Protein AF-0000000086680369 (afdb_homodimer)

InterPro domains:
  IPR005135 Endonuclease/exonuclease/phosphatase [PF03372] (36-347)
  IPR036691 Endonuclease/exonuclease/phosphatase superfamily [G3DSA:3.60.10.10] (31-357)
  IPR036691 Endonuclease/exonuclease/phosphatase superfamily [SSF56219] (32-356)

Sequence (714 aa):
MAAGCGTALSCLQGRPVQGPAGVTGDVVGVTTVRIATFNVENLDETPPAKAPPTLAERVAVMRPQIVRLRADVVCFQEVHGQERPGQPRGLHALQQLLAETNLEKADLVSTKPADDAVYNERNLVVATLFPVVSVEQIRNDLVAEPTYLRLTAVPADTTPISIGVERPVLHVQLTLPDGGLLHVINVHFKSKIPTDIPGQKVDNFTWRTADAWAEGTFISSMKRMAQAVEVRRLIDRILDTDPNARIVVAGDYNATPDEIPVLAIRGRVEDTGNPALTHRVLVPIEHTIPEPARYTLFHQGQGQMLDHMLVTRNLLAHYRGSEIHNEILHDESAAFAEDSKYPESDHAPVVATFDFSMAAGCGTALSCLQGRPVQGPAGVTGDVVGVTTVRIATFNVENLDETPPAKAPPTLAERVAVMRPQIVRLRADVVCFQEVHGQERPGQPRGLHALQQLLAETNLEKADLVSTKPADDAVYNERNLVVATLFPVVSVEQIRNDLVAEPTYLRLTAVPADTTPISIGVERPVLHVQLTLPDGGLLHVINVHFKSKIPTDIPGQKVDNFTWRTADAWAEGTFISSMKRMAQAVEVRRLIDRILDTDPNARIVVAGDYNATPDEIPVLAIRGRVEDTGNPALTHRVLVPIEHTIPEPARYTLFHQGQGQMLDHMLVTRNLLAHYRGSEIHNEILHDESAAFAEDSKYPESDHAPVVATFDFS

Radius of gyration: 32.41 Å; Cα contacts (8 Å, |Δi|>4): 1576; chains: 2; bounding box: 64×145×106 Å

Nearest PDB structures (foldseek):
  4fva-assembly1_A  TM=7.727E-01  e=7.570E-11  Caenorhabditis elegans
  3l1w-assembly2_D  TM=6.760E-01  e=2.463E-11  Enterococcus faecalis
  3mpr-assembly1_B  TM=6.871E-01  e=1.289E-10  Bacteroides thetaiotaomicron
  5dv4-assembly1_A  TM=5.439E-01  e=6.325E-12  Homo sapiens
  3eey-assembly4_I  TM=4.253E-01  e=1.883E+00  Acetivibrio thermocellus ATCC 27405

Structure (mmCIF, N/CA/C/O backbone):
data_AF-0000000086680369-model_v1
#
loop_
_entity.id
_entity.type
_entity.pdbx_description
1 polymer Endonuclease
#
loop_
_atom_site.group_PDB
_atom_site.id
_atom_site.type_symbol
_atom_site.label_atom_id
_atom_site.label_alt_id
_atom_site.label_comp_id
_atom_site.label_asym_id
_atom_site.label_entity_id
_atom_site.label_seq_id
_atom_site.pdbx_PDB_ins_code
_atom_site.Cartn_x
_atom_site.Cartn_y
_atom_site.Cartn_z
_atom_site.occupancy
_atom_site.B_iso_or_equiv
_atom_site.auth_seq_id
_atom_site.auth_comp_id
_atom_site.auth_asym_id
_atom_site.auth_atom_id
_atom_site.pdbx_PDB_model_num
ATOM 1 N N . MET A 1 1 ? 0.179 -44.75 -74.312 1 18.17 1 MET A N 1
ATOM 2 C CA . MET A 1 1 ? -0.164 -46.125 -74 1 18.17 1 MET A CA 1
ATOM 3 C C . MET A 1 1 ? -0.012 -46.406 -72.5 1 18.17 1 MET A C 1
ATOM 5 O O . MET A 1 1 ? 1.089 -46.688 -72.062 1 18.17 1 MET A O 1
ATOM 9 N N . ALA A 1 2 ? -0.596 -45.5 -71.75 1 18.91 2 ALA A N 1
ATOM 10 C CA . ALA A 1 2 ? -0.492 -45.219 -70.375 1 18.91 2 ALA A CA 1
ATOM 11 C C . ALA A 1 2 ? -0.836 -46.438 -69.5 1 18.91 2 ALA A C 1
ATOM 13 O O . ALA A 1 2 ? -1.921 -47 -69.625 1 18.91 2 ALA A O 1
ATOM 14 N N . ALA A 1 3 ? 0.246 -47.25 -69.125 1 19.66 3 ALA A N 1
ATOM 15 C CA . ALA A 1 3 ? 0.537 -48.562 -68.562 1 19.66 3 ALA A CA 1
ATOM 16 C C . ALA A 1 3 ? -0.219 -48.812 -67.25 1 19.66 3 ALA A C 1
ATOM 18 O O . ALA A 1 3 ? -0.317 -47.906 -66.438 1 19.66 3 ALA A O 1
ATOM 19 N N . GLY A 1 4 ? -1.163 -49.719 -67.062 1 19.81 4 GLY A N 1
ATOM 20 C CA . GLY A 1 4 ? -2.275 -50.281 -66.312 1 19.81 4 GLY A CA 1
ATOM 21 C C . GLY A 1 4 ? -1.852 -50.875 -64.938 1 19.81 4 GLY A C 1
ATOM 22 O O . GLY A 1 4 ? -2.645 -51.562 -64.312 1 19.81 4 GLY A O 1
ATOM 23 N N . CYS A 1 5 ? -0.575 -50.625 -64.438 1 23.23 5 CYS A N 1
ATOM 24 C CA . CYS A 1 5 ? -0.091 -51.688 -63.531 1 23.23 5 CYS A CA 1
ATOM 25 C C . CYS A 1 5 ? -1.042 -51.875 -62.375 1 23.23 5 CYS A C 1
ATOM 27 O O . CYS A 1 5 ? -1.393 -50.906 -61.688 1 23.23 5 CYS A O 1
ATOM 29 N N . GLY A 1 6 ? -1.793 -52.938 -62.281 1 21.61 6 GLY A N 1
ATOM 30 C CA . GLY A 1 6 ? -2.818 -53.594 -61.5 1 21.61 6 GLY A CA 1
ATOM 31 C C . GLY A 1 6 ? -2.371 -53.875 -60.062 1 21.61 6 GLY A C 1
ATOM 32 O O . GLY A 1 6 ? -3.035 -54.625 -59.344 1 21.61 6 GLY A O 1
ATOM 33 N N . THR A 1 7 ? -1.336 -53.312 -59.469 1 21.36 7 THR A N 1
ATOM 34 C CA . THR A 1 7 ? -0.739 -54.062 -58.344 1 21.36 7 THR A CA 1
ATOM 35 C C . THR A 1 7 ? -1.774 -54.312 -57.25 1 21.36 7 THR A C 1
ATOM 37 O O . THR A 1 7 ? -2.572 -53.438 -56.938 1 21.36 7 THR A O 1
ATOM 40 N N . ALA A 1 8 ? -2.174 -55.594 -57 1 20.98 8 ALA A N 1
ATOM 41 C CA . ALA A 1 8 ? -3.01 -56.375 -56.094 1 20.98 8 ALA A CA 1
ATOM 42 C C . ALA A 1 8 ? -2.627 -56.125 -54.656 1 20.98 8 ALA A C 1
ATOM 44 O O . ALA A 1 8 ? -1.783 -56.844 -54.094 1 20.98 8 ALA A O 1
ATOM 45 N N . LEU A 1 9 ? -2.061 -55.125 -54.094 1 22.3 9 LEU A N 1
ATOM 46 C CA . LEU A 1 9 ? -1.514 -55.281 -52.75 1 22.3 9 LEU A CA 1
ATOM 47 C C . LEU A 1 9 ? -2.604 -55.656 -51.75 1 22.3 9 LEU A C 1
ATOM 49 O O . LEU A 1 9 ? -3.617 -54.969 -51.625 1 22.3 9 LEU A O 1
ATOM 53 N N . SER A 1 10 ? -2.713 -56.969 -51.438 1 21.19 10 SER A N 1
ATOM 54 C CA . SER A 1 10 ? -3.488 -57.719 -50.438 1 21.19 10 SER A CA 1
ATOM 55 C C . SER A 1 10 ? -3.486 -57.031 -49.094 1 21.19 10 SER A C 1
ATOM 57 O O . SER A 1 10 ? -2.432 -56.625 -48.594 1 21.19 10 SER A O 1
ATOM 59 N N . CYS A 1 11 ? -4.613 -56.438 -48.625 1 22.84 11 CYS A N 1
ATOM 60 C CA . CYS A 1 11 ? -5.094 -55.719 -47.438 1 22.84 11 CYS A CA 1
ATOM 61 C C . CYS A 1 11 ? -4.938 -56.562 -46.188 1 22.84 11 CYS A C 1
ATOM 63 O O . CYS A 1 11 ? -5.664 -57.562 -46 1 22.84 11 CYS A O 1
ATOM 65 N N . LEU A 1 12 ? -3.68 -57.156 -45.969 1 23.8 12 LEU A N 1
ATOM 66 C CA . LEU A 1 12 ? -3.568 -58 -44.75 1 23.8 12 LEU A CA 1
ATOM 67 C C . LEU A 1 12 ? -4.309 -57.375 -43.594 1 23.8 12 LEU A C 1
ATOM 69 O O . LEU A 1 12 ? -4.227 -56.156 -43.375 1 23.8 12 LEU A O 1
ATOM 73 N N . GLN A 1 13 ? -5.379 -57.969 -43.156 1 23.64 13 GLN A N 1
ATOM 74 C CA . GLN A 1 13 ? -6.289 -57.781 -42.031 1 23.64 13 GLN A CA 1
ATOM 75 C C . GLN A 1 13 ? -5.531 -57.781 -40.719 1 23.64 13 GLN A C 1
ATOM 77 O O . GLN A 1 13 ? -4.984 -58.812 -40.312 1 23.64 13 GLN A O 1
ATOM 82 N N . GLY A 1 14 ? -4.602 -56.875 -40.531 1 23.34 14 GLY A N 1
ATOM 83 C CA . GLY A 1 14 ? -3.898 -56.969 -39.25 1 23.34 14 GLY A CA 1
ATOM 84 C C . GLY A 1 14 ? -4.828 -57.156 -38.094 1 23.34 14 GLY A C 1
ATOM 85 O O . GLY A 1 14 ? -5.957 -56.656 -38.094 1 23.34 14 GLY A O 1
ATOM 86 N N . ARG A 1 15 ? -4.777 -58.375 -37.438 1 29.08 15 ARG A N 1
ATOM 87 C CA . ARG A 1 15 ? -5.512 -58.781 -36.25 1 29.08 15 ARG A CA 1
ATOM 88 C C . ARG A 1 15 ? -5.414 -57.719 -35.156 1 29.08 15 ARG A C 1
ATOM 90 O O . ARG A 1 15 ? -4.379 -57.062 -35 1 29.08 15 ARG A O 1
ATOM 97 N N . PRO A 1 16 ? -6.523 -57.281 -34.594 1 24.58 16 PRO A N 1
ATOM 98 C CA . PRO A 1 16 ? -6.57 -56.281 -33.562 1 24.58 16 PRO A CA 1
ATOM 99 C C . PRO A 1 16 ? -5.707 -56.625 -32.344 1 24.58 16 PRO A C 1
ATOM 101 O O . PRO A 1 16 ? -5.723 -57.781 -31.891 1 24.58 16 PRO A O 1
ATOM 104 N N . VAL A 1 17 ? -4.457 -56.375 -32.25 1 28.39 17 VAL A N 1
ATOM 105 C CA . VAL A 1 17 ? -3.666 -56.625 -31.062 1 28.39 17 VAL A CA 1
ATOM 106 C C . VAL A 1 17 ? -4.484 -56.312 -29.812 1 28.39 17 VAL A C 1
ATOM 108 O O . VAL A 1 17 ? -5.055 -55.219 -29.703 1 28.39 17 VAL A O 1
ATOM 111 N N . GLN A 1 18 ? -5.117 -57.344 -29.328 1 28.12 18 GLN A N 1
ATOM 112 C CA . GLN A 1 18 ? -5.773 -57.156 -28.031 1 28.12 18 GLN A CA 1
ATOM 113 C C . GLN A 1 18 ? -4.867 -56.438 -27.062 1 28.12 18 GLN A C 1
ATOM 115 O O . GLN A 1 18 ? -3.705 -56.812 -26.875 1 28.12 18 GLN A O 1
ATOM 120 N N . GLY A 1 19 ? -4.93 -55.125 -26.953 1 28.42 19 GLY A N 1
ATOM 121 C CA . GLY A 1 19 ? -4.152 -54.312 -26.016 1 28.42 19 GLY A CA 1
ATOM 122 C 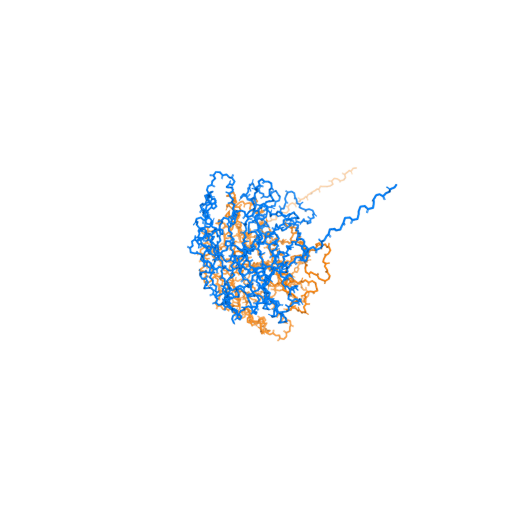C . GLY A 1 19 ? -4.031 -54.969 -24.641 1 28.42 19 GLY A C 1
ATOM 123 O O . GLY A 1 19 ? -4.812 -55.844 -24.297 1 28.42 19 GLY A O 1
ATOM 124 N N . PRO A 1 20 ? -2.824 -55.219 -24.188 1 31.77 20 PRO A N 1
ATOM 125 C CA . PRO A 1 20 ? -2.662 -55.875 -22.891 1 31.77 20 PRO A CA 1
ATOM 126 C C . PRO A 1 20 ? -3.732 -55.469 -21.875 1 31.77 20 PRO A C 1
ATOM 128 O O . PRO A 1 20 ? -4.34 -54.406 -22.016 1 31.77 20 PRO A O 1
ATOM 131 N N . ALA A 1 21 ? -4.328 -56.5 -21.234 1 34.69 21 ALA A N 1
ATOM 132 C CA . ALA A 1 21 ? -5.223 -56.281 -20.094 1 34.69 21 ALA A CA 1
ATOM 133 C C . ALA A 1 21 ? -4.676 -55.219 -19.156 1 34.69 21 ALA A C 1
ATOM 135 O O . ALA A 1 21 ? -3.541 -55.312 -18.672 1 34.69 21 ALA A O 1
ATOM 136 N N . GLY A 1 22 ? -4.957 -54 -19.391 1 31.75 22 GLY A N 1
ATOM 137 C CA . GLY A 1 22 ? -4.535 -52.938 -18.484 1 31.75 22 GLY A CA 1
ATOM 138 C C . GLY A 1 22 ? -4.668 -53.344 -17.016 1 31.75 22 GLY A C 1
ATOM 139 O O . GLY A 1 22 ? -5.652 -53.969 -16.625 1 31.75 22 GLY A O 1
ATOM 140 N N . VAL A 1 23 ? -3.553 -53.75 -16.406 1 32.66 23 VAL A N 1
ATOM 141 C CA . VAL A 1 23 ? -3.508 -53.906 -14.953 1 32.66 23 VAL A CA 1
ATOM 142 C C . VAL A 1 23 ? -4.391 -52.844 -14.305 1 32.66 23 VAL A C 1
ATOM 144 O O . VAL A 1 23 ? -4.172 -51.656 -14.492 1 32.66 23 VAL A O 1
ATOM 147 N N . THR A 1 24 ? -5.672 -53.125 -14.234 1 33.53 24 THR A N 1
ATOM 148 C CA . THR A 1 24 ? -6.496 -52.344 -13.312 1 33.53 24 THR A CA 1
ATOM 149 C C . THR A 1 24 ? -5.863 -52.312 -11.922 1 33.53 24 THR A C 1
ATOM 151 O O . THR A 1 24 ? -6.004 -53.281 -11.148 1 33.53 24 THR A O 1
ATOM 154 N N . GLY A 1 25 ? -4.512 -52.281 -11.781 1 33.78 25 GLY A N 1
ATOM 155 C CA . GLY A 1 25 ? -4.125 -52.062 -10.398 1 33.78 25 GLY A CA 1
ATOM 156 C C . GLY A 1 25 ? -5.117 -51.219 -9.625 1 33.78 25 GLY A C 1
ATOM 157 O O . GLY A 1 25 ? -5.773 -50.344 -10.195 1 33.78 25 GLY A O 1
ATOM 158 N N . ASP A 1 26 ? -5.727 -51.844 -8.656 1 35.34 26 ASP A N 1
ATOM 159 C CA . ASP A 1 26 ? -6.473 -51.125 -7.641 1 35.34 26 ASP A CA 1
ATOM 160 C C . ASP A 1 26 ? -5.793 -49.781 -7.316 1 35.34 26 ASP A C 1
ATOM 162 O O . ASP A 1 26 ? -4.766 -49.75 -6.633 1 35.34 26 ASP A O 1
ATOM 166 N N . VAL A 1 27 ? -5.523 -48.938 -8.211 1 37.38 27 VAL A N 1
ATOM 167 C CA . VAL A 1 27 ? -5.207 -47.594 -7.695 1 37.38 27 VAL A CA 1
ATOM 168 C C . VAL A 1 27 ? -6.004 -47.344 -6.418 1 37.38 27 VAL A C 1
ATOM 170 O O . VAL A 1 27 ? -7.227 -47.188 -6.465 1 37.38 27 VAL A O 1
ATOM 173 N N . VAL A 1 28 ? -5.852 -48.125 -5.402 1 40.56 28 VAL A N 1
ATOM 174 C CA . VAL A 1 28 ? -6.273 -47.562 -4.129 1 40.56 28 VAL A CA 1
ATOM 175 C C . VAL A 1 28 ? -6.273 -46.031 -4.219 1 40.56 28 VAL A C 1
ATOM 177 O O . VAL A 1 28 ? -5.234 -45.406 -4.469 1 40.56 28 VAL A O 1
ATOM 180 N N . GLY A 1 29 ? -7.203 -45.344 -4.816 1 49.31 29 GLY A N 1
ATOM 181 C CA . GLY A 1 29 ? -7.492 -44.031 -5.32 1 49.31 29 GLY A CA 1
ATOM 182 C C . GLY A 1 29 ? -6.941 -42.906 -4.441 1 49.31 29 GLY A C 1
ATOM 183 O O . GLY A 1 29 ? -7.211 -42.875 -3.238 1 49.31 29 GLY A O 1
ATOM 184 N N . VAL A 1 30 ? -5.762 -42.531 -4.551 1 60.62 30 VAL A N 1
ATOM 185 C CA . VAL A 1 30 ? -5.152 -41.375 -3.879 1 60.62 30 VAL A CA 1
ATOM 186 C C . VAL A 1 30 ? -6.176 -40.25 -3.74 1 60.62 30 VAL A C 1
ATOM 188 O O . VAL A 1 30 ? -6.629 -39.688 -4.738 1 60.62 30 VAL A O 1
ATOM 191 N N . THR A 1 31 ? -6.832 -40.125 -2.578 1 83.88 31 THR A N 1
ATOM 192 C CA . THR A 1 31 ? -7.883 -39.156 -2.307 1 83.88 31 THR A CA 1
ATOM 193 C C . THR A 1 31 ? -7.289 -37.875 -1.766 1 83.88 31 THR A C 1
ATOM 195 O O . THR A 1 31 ? -7.945 -36.812 -1.79 1 83.88 31 THR A O 1
ATOM 198 N N . THR A 1 32 ? -5.977 -38.062 -1.43 1 94.31 32 THR A N 1
ATOM 199 C CA . THR A 1 32 ? -5.348 -36.875 -0.886 1 94.31 32 THR A CA 1
ATOM 200 C C . THR A 1 32 ? -4.516 -36.156 -1.953 1 94.31 32 THR A C 1
ATOM 202 O O . THR A 1 32 ? -3.756 -36.812 -2.682 1 94.31 32 THR A O 1
ATOM 205 N N . VAL A 1 33 ? -4.699 -34.969 -2.18 1 97.44 33 VAL A N 1
ATOM 206 C CA . VAL A 1 33 ? -3.99 -34.125 -3.143 1 97.44 33 VAL A CA 1
ATOM 207 C C . VAL A 1 33 ? -3.252 -33 -2.408 1 97.44 33 VAL A C 1
ATOM 209 O O . VAL A 1 33 ? -3.842 -32.312 -1.592 1 97.44 33 VAL A O 1
ATOM 212 N N . ARG A 1 34 ? -1.947 -32.906 -2.664 1 98.31 34 ARG A N 1
ATOM 213 C CA . ARG A 1 34 ? -1.158 -31.812 -2.092 1 98.31 34 ARG A CA 1
ATOM 214 C C . ARG A 1 34 ? -0.708 -30.828 -3.17 1 98.31 34 ARG A C 1
ATOM 216 O O . ARG A 1 34 ? -0.137 -31.234 -4.184 1 98.31 34 ARG A O 1
ATOM 223 N N . ILE A 1 35 ? -1.044 -29.578 -2.984 1 98.75 35 ILE A N 1
ATOM 224 C CA . ILE A 1 35 ? -0.72 -28.5 -3.91 1 98.75 35 ILE A CA 1
ATOM 225 C C . ILE A 1 35 ? 0.233 -27.516 -3.238 1 98.75 35 ILE A C 1
ATOM 227 O O . ILE A 1 35 ? -0.001 -27.094 -2.104 1 98.75 35 ILE A O 1
ATOM 231 N N . ALA A 1 36 ? 1.346 -27.141 -3.977 1 98.81 36 ALA A N 1
ATOM 232 C CA . ALA A 1 36 ? 2.342 -26.266 -3.383 1 98.81 36 ALA A CA 1
ATOM 233 C C . ALA A 1 36 ? 2.682 -25.109 -4.324 1 98.81 36 ALA A C 1
ATOM 235 O O . ALA A 1 36 ? 2.377 -25.156 -5.52 1 98.81 36 ALA A O 1
ATOM 236 N N . THR A 1 37 ? 3.189 -24.062 -3.787 1 98.88 37 THR A N 1
ATOM 237 C CA . THR A 1 37 ? 3.844 -23 -4.547 1 98.88 37 THR A CA 1
ATOM 238 C C . THR A 1 37 ? 5.238 -22.719 -3.996 1 98.88 37 THR A C 1
ATOM 240 O O . THR A 1 37 ? 5.469 -22.812 -2.789 1 98.88 37 THR A O 1
ATOM 243 N N . PHE A 1 38 ? 6.18 -22.438 -4.902 1 98.69 38 PHE A N 1
ATOM 244 C CA . PHE A 1 38 ? 7.574 -22.266 -4.516 1 98.69 38 PHE A CA 1
ATOM 245 C C . PHE A 1 38 ? 8.32 -21.406 -5.531 1 98.69 38 PHE A C 1
ATOM 247 O O . PHE A 1 38 ? 8.57 -21.859 -6.652 1 98.69 38 PHE A O 1
ATOM 254 N N . ASN A 1 39 ? 8.641 -20.172 -5.121 1 98.25 39 ASN A N 1
ATOM 255 C CA . ASN A 1 39 ? 9.594 -19.375 -5.887 1 98.25 39 ASN A CA 1
ATOM 256 C C . ASN A 1 39 ? 11.023 -19.891 -5.699 1 98.25 39 ASN A C 1
ATOM 258 O O . ASN A 1 39 ? 11.594 -19.75 -4.621 1 98.25 39 ASN A O 1
ATOM 262 N N . VAL A 1 40 ? 11.625 -20.359 -6.789 1 96.75 40 VAL A N 1
ATOM 263 C CA . VAL A 1 40 ? 12.898 -21.062 -6.664 1 96.75 40 VAL A CA 1
ATOM 264 C C . VAL A 1 40 ? 14.047 -20.094 -6.953 1 96.75 40 VAL A C 1
ATOM 266 O O . VAL A 1 40 ? 15.188 -20.516 -7.152 1 96.75 40 VAL A O 1
ATOM 269 N N . GLU A 1 41 ? 13.82 -18.844 -7.004 1 94 41 GLU A N 1
ATOM 270 C CA . GLU A 1 41 ? 14.758 -17.734 -7.066 1 94 41 GLU A CA 1
ATOM 271 C C . GLU A 1 41 ? 15.75 -17.906 -8.211 1 94 41 GLU A C 1
ATOM 273 O O . GLU A 1 41 ? 16.906 -18.266 -7.98 1 94 41 GLU A O 1
ATOM 278 N N . ASN A 1 42 ? 15.367 -17.672 -9.344 1 93.06 42 ASN A N 1
ATOM 279 C CA . ASN A 1 42 ? 16.234 -17.625 -10.516 1 93.06 42 ASN A CA 1
ATOM 280 C C . ASN A 1 42 ? 16.984 -18.938 -10.703 1 93.06 42 ASN A C 1
ATOM 282 O O . ASN A 1 42 ? 18.219 -18.938 -10.844 1 93.06 42 ASN A O 1
ATOM 286 N N . LEU A 1 43 ? 16.297 -20.047 -10.625 1 94.81 43 LEU A N 1
ATOM 287 C CA . LEU A 1 43 ? 16.906 -21.344 -10.836 1 94.81 43 LEU A CA 1
ATOM 288 C C . LEU A 1 43 ? 17.438 -21.484 -12.258 1 94.81 43 LEU A C 1
ATOM 290 O O . LEU A 1 43 ? 16.672 -21.406 -13.219 1 94.81 43 LEU A O 1
ATOM 294 N N . ASP A 1 44 ? 18.75 -21.688 -12.312 1 92.62 44 ASP A N 1
ATOM 295 C CA . ASP A 1 44 ? 19.453 -21.734 -13.594 1 92.62 44 ASP A CA 1
ATOM 296 C C . ASP A 1 44 ? 20.656 -22.672 -13.523 1 92.62 44 ASP A C 1
ATOM 298 O O . ASP A 1 44 ? 20.969 -23.203 -12.453 1 92.62 44 ASP A O 1
ATOM 302 N N . GLU A 1 45 ? 21.156 -23.188 -14.703 1 86.75 45 GLU A N 1
ATOM 303 C CA . GLU A 1 45 ? 22.391 -23.984 -14.734 1 86.75 45 GLU A CA 1
ATOM 304 C C . GLU A 1 45 ? 23.625 -23.094 -14.547 1 86.75 45 GLU A C 1
ATOM 306 O O . GLU A 1 45 ? 24.594 -23.5 -13.938 1 86.75 45 GLU A O 1
ATOM 311 N N . THR A 1 46 ? 23.688 -22 -15.617 1 62.62 46 THR A N 1
ATOM 312 C CA . THR A 1 46 ? 24.953 -21.297 -15.789 1 62.62 46 THR A CA 1
ATOM 313 C C . THR A 1 46 ? 25.047 -20.109 -14.836 1 62.62 46 THR A C 1
ATOM 315 O O . THR A 1 46 ? 24.172 -19.234 -14.852 1 62.62 46 THR A O 1
ATOM 318 N N . PRO A 1 47 ? 25.781 -20.25 -13.695 1 53.53 47 PRO A N 1
ATOM 319 C CA . PRO A 1 47 ? 25.969 -18.969 -13.016 1 53.53 47 PRO A CA 1
ATOM 320 C C . PRO A 1 47 ? 26.438 -17.875 -13.961 1 53.53 47 PRO A C 1
ATOM 322 O O . PRO A 1 47 ? 27.156 -18.141 -14.93 1 53.53 47 PRO A O 1
ATOM 325 N N . PRO A 1 48 ? 25.594 -16.891 -14.258 1 49.47 48 PRO A N 1
ATOM 326 C CA . PRO A 1 48 ? 26.281 -15.953 -15.156 1 49.47 48 PRO A CA 1
ATOM 327 C C . PRO A 1 48 ? 27.797 -15.961 -14.977 1 49.47 48 PRO A C 1
ATOM 329 O O . PRO A 1 48 ? 28.531 -16.016 -15.961 1 49.47 48 PRO A O 1
ATOM 332 N N . ALA A 1 49 ? 28.344 -15.117 -13.867 1 47.22 49 ALA A N 1
ATOM 333 C CA . ALA A 1 49 ? 29.734 -15.047 -13.453 1 47.22 49 ALA A CA 1
ATOM 334 C C . ALA A 1 49 ? 30.109 -16.219 -12.555 1 47.22 49 ALA A C 1
ATOM 336 O O . ALA A 1 49 ? 29.219 -16.875 -11.984 1 47.22 49 ALA A O 1
ATOM 337 N N . LYS A 1 50 ? 31.422 -16.516 -12.438 1 49.59 50 LYS A N 1
ATOM 338 C CA . LYS A 1 50 ? 32.188 -17.406 -11.586 1 49.59 50 LYS A CA 1
ATOM 339 C C . LYS A 1 50 ? 31.594 -17.5 -10.188 1 49.59 50 LYS A C 1
ATOM 341 O O . LYS A 1 50 ? 32.281 -17.906 -9.242 1 49.59 50 LYS A O 1
ATOM 346 N N . ALA A 1 51 ? 30.438 -16.734 -9.828 1 59 51 ALA A N 1
ATOM 347 C CA . ALA A 1 51 ? 30.203 -16.688 -8.391 1 59 51 ALA A CA 1
ATOM 348 C C . ALA A 1 51 ? 29.156 -17.719 -7.969 1 59 51 ALA A C 1
ATOM 350 O O . ALA A 1 51 ? 28.156 -17.922 -8.664 1 59 51 ALA A O 1
ATOM 351 N N . PRO A 1 52 ? 29.359 -18.5 -6.988 1 64.62 52 PRO A N 1
ATOM 352 C CA . PRO A 1 52 ? 28.453 -19.406 -6.27 1 64.62 52 PRO A CA 1
ATOM 353 C C . PRO A 1 52 ? 27.125 -18.75 -5.922 1 64.62 52 PRO A C 1
ATOM 355 O O . PRO A 1 52 ? 27 -17.531 -5.938 1 64.62 52 PRO A O 1
ATOM 358 N N . PRO A 1 53 ? 26.078 -19.703 -6.152 1 80.56 53 PRO A N 1
ATOM 359 C CA . PRO A 1 53 ? 26.016 -21.172 -6.082 1 80.56 53 PRO A CA 1
ATOM 360 C C . PRO A 1 53 ? 25.812 -21.812 -7.449 1 80.56 53 PRO A C 1
ATOM 362 O O . PRO A 1 53 ? 25.125 -21.25 -8.312 1 80.56 53 PRO A O 1
ATOM 365 N N . THR A 1 54 ? 26.453 -23.031 -7.578 1 86.06 54 THR A N 1
ATOM 366 C CA . THR A 1 54 ? 26.219 -23.844 -8.758 1 86.06 54 THR A CA 1
ATOM 367 C C . THR A 1 54 ? 24.844 -24.516 -8.695 1 86.06 54 THR A C 1
ATOM 369 O O . THR A 1 54 ? 24.234 -24.562 -7.633 1 86.06 54 THR A O 1
ATOM 372 N N . LEU A 1 55 ? 24.453 -25 -9.883 1 92 55 LEU A N 1
ATOM 373 C CA . LEU A 1 55 ? 23.188 -25.75 -9.891 1 92 55 LEU A CA 1
ATOM 374 C C . LEU A 1 55 ? 23.281 -26.969 -8.984 1 92 55 LEU A C 1
ATOM 376 O O . LEU A 1 55 ? 22.328 -27.281 -8.281 1 92 55 LEU A O 1
ATOM 380 N N . ALA A 1 56 ? 24.422 -27.578 -9.047 1 91 56 ALA A N 1
ATOM 381 C CA . ALA A 1 56 ? 24.609 -28.766 -8.219 1 91 56 ALA A CA 1
ATOM 382 C C . ALA A 1 56 ? 24.438 -28.438 -6.738 1 91 56 ALA A C 1
ATOM 384 O O . ALA A 1 56 ? 23.828 -29.203 -5.984 1 91 56 ALA A O 1
ATOM 385 N N . GLU A 1 57 ? 25.016 -27.344 -6.332 1 89.31 57 GLU A N 1
ATOM 386 C CA . GLU A 1 57 ? 24.891 -26.906 -4.945 1 89.31 57 GLU A CA 1
ATOM 387 C C . GLU A 1 57 ? 23.453 -26.562 -4.598 1 89.31 57 GLU A C 1
ATOM 389 O O . GLU A 1 57 ? 22.969 -26.891 -3.506 1 89.31 57 GLU A O 1
ATOM 394 N N . ARG A 1 58 ? 22.781 -25.969 -5.5 1 92.69 58 ARG A N 1
ATOM 395 C CA . ARG A 1 58 ? 21.391 -25.609 -5.27 1 92.69 58 ARG A CA 1
ATOM 396 C C . ARG A 1 58 ? 20.516 -26.844 -5.195 1 92.69 58 ARG A C 1
ATOM 398 O O . ARG A 1 58 ? 19.656 -26.953 -4.312 1 92.69 58 ARG A O 1
ATOM 405 N N . VAL A 1 59 ? 20.734 -27.75 -6.059 1 94.56 59 VAL A N 1
ATOM 406 C CA . VAL A 1 59 ? 19.969 -28.984 -6.078 1 94.56 59 VAL A CA 1
ATOM 407 C C . VAL A 1 59 ? 20.156 -29.734 -4.762 1 94.56 59 VAL A C 1
ATOM 409 O O . VAL A 1 59 ? 19.188 -30.25 -4.191 1 94.56 59 VAL A O 1
ATOM 412 N N . ALA A 1 60 ? 21.344 -29.75 -4.316 1 92 60 ALA A N 1
ATOM 413 C CA . ALA A 1 60 ? 21.656 -30.469 -3.088 1 92 60 ALA A CA 1
ATOM 414 C C . ALA A 1 60 ? 20.844 -29.938 -1.91 1 92 60 ALA A C 1
ATOM 416 O O . ALA A 1 60 ? 20.438 -30.688 -1.033 1 92 60 ALA A O 1
ATOM 417 N N . VAL A 1 61 ? 20.625 -28.719 -1.978 1 90.5 61 VAL A N 1
ATOM 418 C CA . VAL A 1 61 ? 19.969 -28.094 -0.836 1 90.5 61 VAL A CA 1
ATOM 419 C C . VAL A 1 61 ? 18.453 -28.047 -1.08 1 90.5 61 VAL A C 1
ATOM 421 O O . VAL A 1 61 ? 17.656 -28.203 -0.147 1 90.5 61 VAL A O 1
ATOM 424 N N . MET A 1 62 ? 17.984 -27.906 -2.248 1 94.5 62 MET A N 1
ATOM 425 C CA . MET A 1 62 ? 16.578 -27.641 -2.539 1 94.5 62 MET A CA 1
ATOM 426 C C . MET A 1 62 ? 15.812 -28.938 -2.762 1 94.5 62 MET A C 1
ATOM 428 O O . MET A 1 62 ? 14.609 -29.016 -2.518 1 94.5 62 MET A O 1
ATOM 432 N N . ARG A 1 63 ? 16.469 -29.984 -3.217 1 95.94 63 ARG A N 1
ATOM 433 C CA . ARG A 1 63 ? 15.766 -31.234 -3.512 1 95.94 63 ARG A CA 1
ATOM 434 C C . ARG A 1 63 ? 15.086 -31.781 -2.266 1 95.94 63 ARG A C 1
ATOM 436 O O . ARG A 1 63 ? 13.922 -32.188 -2.311 1 95.94 63 ARG A O 1
ATOM 443 N N . PRO A 1 64 ? 15.797 -31.828 -1.136 1 94.38 64 PRO A N 1
ATOM 444 C CA . PRO A 1 64 ? 15.102 -32.281 0.071 1 94.38 64 PRO A CA 1
ATOM 445 C C . PRO A 1 64 ? 13.852 -31.453 0.383 1 94.38 64 PRO A C 1
ATOM 447 O O . PRO A 1 64 ? 12.883 -31.984 0.925 1 94.38 64 PRO A O 1
ATOM 450 N N . GLN A 1 65 ? 13.859 -30.188 0.107 1 94.44 65 GLN A N 1
ATOM 451 C CA . GLN A 1 65 ? 12.68 -29.344 0.312 1 94.44 65 GLN A CA 1
ATOM 452 C C . GLN A 1 65 ? 11.531 -29.781 -0.59 1 94.44 65 GLN A C 1
ATOM 454 O O . GLN A 1 65 ? 10.375 -29.797 -0.165 1 94.44 65 GLN A O 1
ATOM 459 N N . ILE A 1 66 ? 11.914 -30.094 -1.767 1 97.31 66 ILE A N 1
ATOM 460 C CA . ILE A 1 66 ? 10.906 -30.562 -2.713 1 97.31 66 ILE A CA 1
ATOM 461 C C . ILE A 1 66 ? 10.305 -31.875 -2.227 1 97.31 66 ILE A C 1
ATOM 463 O O . ILE A 1 66 ? 9.086 -32.062 -2.229 1 97.31 66 ILE A O 1
ATOM 467 N N . VAL A 1 67 ? 11.102 -32.781 -1.808 1 97.12 67 VAL A N 1
ATOM 468 C CA . VAL A 1 67 ? 10.656 -34.062 -1.306 1 97.12 67 VAL A CA 1
ATOM 469 C C . VAL A 1 67 ? 9.727 -33.875 -0.113 1 97.12 67 VAL A C 1
ATOM 471 O O . VAL A 1 67 ? 8.68 -34.531 -0.017 1 97.12 67 VAL A O 1
ATOM 474 N N . ARG A 1 68 ? 10.086 -32.938 0.709 1 96.06 68 ARG A N 1
ATOM 475 C CA . ARG A 1 68 ? 9.32 -32.688 1.924 1 96.06 68 ARG A CA 1
ATOM 476 C C . ARG A 1 68 ? 7.91 -32.219 1.593 1 96.06 68 ARG A C 1
ATOM 478 O O . ARG A 1 68 ? 6.965 -32.469 2.344 1 96.06 68 ARG A O 1
ATOM 485 N N . LEU A 1 69 ? 7.746 -31.609 0.505 1 97.25 69 LEU A N 1
ATOM 486 C CA . LEU A 1 69 ? 6.438 -31.078 0.124 1 97.25 69 LEU A CA 1
ATOM 487 C C . LEU A 1 69 ? 5.445 -32.219 -0.107 1 97.25 69 LEU A C 1
ATOM 489 O O . LEU A 1 69 ? 4.246 -32.062 0.137 1 97.25 69 LEU A O 1
ATOM 493 N N . ARG A 1 70 ? 5.926 -33.312 -0.657 1 97.44 70 ARG A N 1
ATOM 494 C CA . ARG A 1 70 ? 5.059 -34.438 -1.049 1 97.44 70 ARG A CA 1
ATOM 495 C C . ARG A 1 70 ? 3.912 -33.938 -1.927 1 97.44 70 ARG A C 1
ATOM 497 O O . ARG A 1 70 ? 2.764 -34.344 -1.739 1 97.44 70 ARG A O 1
ATOM 504 N N . ALA A 1 71 ? 4.258 -33.031 -2.727 1 98.38 71 ALA A N 1
ATOM 505 C CA . ALA A 1 71 ? 3.219 -32.375 -3.514 1 98.38 71 ALA A CA 1
ATOM 506 C C . ALA A 1 71 ? 2.893 -33.156 -4.773 1 98.38 71 ALA A C 1
ATOM 508 O O . ALA A 1 71 ? 3.762 -33.844 -5.328 1 98.38 71 ALA A O 1
ATOM 509 N N . ASP A 1 72 ? 1.631 -33.062 -5.211 1 98.5 72 ASP A N 1
ATOM 510 C CA . ASP A 1 72 ? 1.171 -33.625 -6.48 1 98.5 72 ASP A CA 1
ATOM 511 C C . ASP A 1 72 ? 1.157 -32.562 -7.574 1 98.5 72 ASP A C 1
ATOM 513 O O . ASP A 1 72 ? 1.218 -32.875 -8.766 1 98.5 72 ASP A O 1
ATOM 517 N N . VAL A 1 73 ? 0.967 -31.375 -7.172 1 98.81 73 VAL A N 1
ATOM 518 C CA . VAL A 1 73 ? 0.995 -30.188 -8.023 1 98.81 73 VAL A CA 1
ATOM 519 C C . VAL A 1 73 ? 1.859 -29.109 -7.375 1 98.81 73 VAL A C 1
ATOM 521 O O . VAL A 1 73 ? 1.708 -28.812 -6.188 1 98.81 73 VAL A O 1
ATOM 524 N N . VAL A 1 74 ? 2.85 -28.531 -8.133 1 98.94 74 VAL A N 1
ATOM 525 C CA . VAL A 1 74 ? 3.648 -27.438 -7.609 1 98.94 74 VAL A CA 1
ATOM 526 C C . VAL A 1 74 ? 3.648 -26.281 -8.609 1 98.94 74 VAL A C 1
ATOM 528 O O . VAL A 1 74 ? 3.926 -26.484 -9.797 1 98.94 74 VAL A O 1
ATOM 531 N N . CYS A 1 75 ? 3.242 -25.125 -8.156 1 98.94 75 CYS A N 1
ATOM 532 C CA . CYS A 1 75 ? 3.42 -23.875 -8.898 1 98.94 75 CYS A CA 1
ATOM 533 C C . CYS A 1 75 ? 4.797 -23.281 -8.641 1 98.94 75 CYS A C 1
ATOM 535 O O . CYS A 1 75 ? 5.035 -22.703 -7.574 1 98.94 75 CYS A O 1
ATOM 537 N N . PHE A 1 76 ? 5.699 -23.328 -9.625 1 98.88 76 PHE A N 1
ATOM 538 C CA . PHE A 1 76 ? 7.043 -22.766 -9.5 1 98.88 76 PHE A CA 1
ATOM 539 C C . PHE A 1 76 ? 7.113 -21.391 -10.141 1 98.88 76 PHE A C 1
ATOM 541 O O . PHE A 1 76 ? 6.535 -21.156 -11.203 1 98.88 76 PHE A O 1
ATOM 548 N N . GLN A 1 77 ? 7.836 -20.484 -9.469 1 98.62 77 GLN A N 1
ATOM 549 C CA . GLN A 1 77 ? 8.203 -19.203 -10.047 1 98.62 77 GLN A CA 1
ATOM 550 C C . GLN A 1 77 ? 9.711 -19.078 -10.211 1 98.62 77 GLN A C 1
ATOM 552 O O . GLN A 1 77 ? 10.477 -19.75 -9.508 1 98.62 77 GLN A O 1
ATOM 557 N N . GLU A 1 78 ? 10.156 -18.281 -11.141 1 97.38 78 GLU A N 1
ATOM 558 C CA . GLU A 1 78 ? 11.539 -17.906 -11.414 1 97.38 78 GLU A CA 1
ATOM 559 C C . GLU A 1 78 ? 12.359 -19.109 -11.844 1 97.38 78 GLU A C 1
ATOM 561 O O . GLU A 1 78 ? 13.453 -19.344 -11.32 1 97.38 78 GLU A O 1
ATOM 566 N N . VAL A 1 79 ? 11.812 -19.797 -12.797 1 97.25 79 VAL A N 1
ATOM 567 C CA . VAL A 1 79 ? 12.539 -20.875 -13.461 1 97.25 79 VAL A CA 1
ATOM 568 C C . VAL A 1 79 ? 13.141 -20.359 -14.766 1 97.25 79 VAL A C 1
ATOM 570 O O . VAL A 1 79 ? 12.406 -19.969 -15.68 1 97.25 79 VAL A O 1
ATOM 573 N N . HIS A 1 80 ? 14.453 -20.422 -14.867 1 95.25 80 HIS A N 1
ATOM 574 C CA . HIS A 1 80 ? 15.078 -19.984 -16.109 1 95.25 80 HIS A CA 1
ATOM 575 C C . HIS A 1 80 ? 15.109 -21.125 -17.141 1 95.25 80 HIS A C 1
ATOM 577 O O . HIS A 1 80 ? 15.078 -22.297 -16.781 1 95.25 80 HIS A O 1
ATOM 583 N N . GLY A 1 81 ? 15.055 -20.734 -18.406 1 94.38 81 GLY A N 1
ATOM 584 C CA . GLY A 1 81 ? 15.234 -21.672 -19.5 1 94.38 81 GLY A CA 1
ATOM 585 C C . GLY A 1 81 ? 16.672 -21.844 -19.906 1 94.38 81 GLY A C 1
ATOM 586 O O . GLY A 1 81 ? 17.469 -20.906 -19.828 1 94.38 81 GLY A O 1
ATOM 587 N N . GLN A 1 82 ? 17 -23.062 -20.297 1 93.94 82 GLN A N 1
ATOM 588 C CA . GLN A 1 82 ? 18.344 -23.344 -20.766 1 93.94 82 GLN A CA 1
ATOM 589 C C . GLN A 1 82 ? 18.344 -23.812 -22.219 1 93.94 82 GLN A C 1
ATOM 591 O O . GLN A 1 82 ? 17.422 -24.516 -22.641 1 93.94 82 GLN A O 1
ATOM 596 N N . GLU A 1 83 ? 19.406 -23.438 -22.891 1 92.19 83 GLU A N 1
ATOM 597 C CA . GLU A 1 83 ? 19.547 -23.812 -24.297 1 92.19 83 GLU A CA 1
ATOM 598 C C . GLU A 1 83 ? 20.406 -25.062 -24.453 1 92.19 83 GLU A C 1
ATOM 600 O O . GLU A 1 83 ? 21.312 -25.297 -23.656 1 92.19 83 GLU A O 1
ATOM 605 N N . ARG A 1 84 ? 20.031 -25.922 -25.359 1 91.81 84 ARG A N 1
ATOM 606 C CA . ARG A 1 84 ? 20.797 -27.047 -25.875 1 91.81 84 ARG A CA 1
ATOM 607 C C . ARG A 1 84 ? 20.875 -27.016 -27.391 1 91.81 84 ARG A C 1
ATOM 609 O O . ARG A 1 84 ? 19.906 -26.625 -28.062 1 91.81 84 ARG A O 1
ATOM 616 N N . PRO A 1 85 ? 22.109 -27.391 -27.859 1 91.88 85 PRO A N 1
ATOM 617 C CA . PRO A 1 85 ? 22.219 -27.391 -29.312 1 91.88 85 PRO A CA 1
ATOM 618 C C . PRO A 1 85 ? 21.125 -28.219 -30 1 91.88 85 PRO A C 1
ATOM 620 O O . PRO A 1 85 ? 20.875 -29.359 -29.625 1 91.88 85 PRO A O 1
ATOM 623 N N . GLY A 1 86 ? 20.438 -27.578 -30.984 1 90.5 86 GLY A N 1
ATOM 624 C CA . GLY A 1 86 ? 19.469 -28.266 -31.844 1 90.5 86 GLY A CA 1
ATOM 625 C C . GLY A 1 86 ? 18.125 -28.469 -31.188 1 90.5 86 GLY A C 1
ATOM 626 O O . GLY A 1 86 ? 17.266 -29.156 -31.719 1 90.5 86 GLY A O 1
ATOM 627 N N . GLN A 1 87 ? 18 -27.953 -30.047 1 89.62 87 GLN A N 1
ATOM 628 C CA . GLN A 1 87 ? 16.734 -28.125 -29.344 1 89.62 87 GLN A CA 1
ATOM 629 C C . GLN A 1 87 ? 16.172 -26.781 -28.891 1 89.62 87 GLN A C 1
ATOM 631 O O . GLN A 1 87 ? 16.906 -25.828 -28.688 1 89.62 87 GLN A O 1
ATOM 636 N N . PRO A 1 88 ? 14.844 -26.75 -28.875 1 91.06 88 PRO A N 1
ATOM 637 C CA . PRO A 1 88 ? 14.273 -25.547 -28.266 1 91.06 88 PRO A CA 1
ATOM 638 C C . PRO A 1 88 ? 14.703 -25.359 -26.812 1 91.06 88 PRO A C 1
ATOM 640 O O . PRO A 1 88 ? 14.977 -26.344 -26.109 1 91.06 88 PRO A O 1
ATOM 643 N N . ARG A 1 89 ? 14.781 -24.062 -26.359 1 92.75 89 ARG A N 1
ATOM 644 C CA . ARG A 1 89 ? 15.078 -23.766 -24.953 1 92.75 89 ARG A CA 1
ATOM 645 C C . ARG A 1 89 ? 14.156 -24.547 -24.016 1 92.75 89 ARG A C 1
ATOM 647 O O . ARG A 1 89 ? 12.953 -24.641 -24.266 1 92.75 89 ARG A O 1
ATOM 654 N N . GLY A 1 90 ? 14.781 -25.203 -22.969 1 94.75 90 GLY A N 1
ATOM 655 C CA . GLY A 1 90 ? 14 -26.062 -22.094 1 94.75 90 GLY A CA 1
ATOM 656 C C . GLY A 1 90 ? 14.234 -25.781 -20.625 1 94.75 90 GLY A C 1
ATOM 657 O O . GLY A 1 90 ? 14.969 -24.859 -20.266 1 94.75 90 GLY A O 1
ATOM 658 N N . LEU A 1 91 ? 13.555 -26.516 -19.781 1 96.94 91 LEU A N 1
ATOM 659 C CA . LEU A 1 91 ? 13.594 -26.344 -18.328 1 96.94 91 LEU A CA 1
ATOM 660 C C . LEU A 1 91 ? 14.555 -27.344 -17.688 1 96.94 91 LEU A C 1
ATOM 662 O O . LEU A 1 91 ? 14.188 -28.031 -16.734 1 96.94 91 LEU A O 1
ATOM 666 N N . HIS A 1 92 ? 15.742 -27.359 -18.125 1 96.25 92 HIS A N 1
ATOM 667 C CA . HIS A 1 92 ? 16.703 -28.406 -17.766 1 96.25 92 HIS A CA 1
ATOM 668 C C . HIS A 1 92 ? 17.078 -28.297 -16.281 1 96.25 92 HIS A C 1
ATOM 670 O O . HIS A 1 92 ? 17.219 -29.328 -15.609 1 96.25 92 HIS A O 1
ATOM 676 N N . ALA A 1 93 ? 17.328 -27.109 -15.758 1 96.62 93 ALA A N 1
ATOM 677 C CA . ALA A 1 93 ? 17.672 -26.938 -14.352 1 96.62 93 ALA A CA 1
ATOM 678 C C . ALA A 1 93 ? 16.562 -27.453 -13.445 1 96.62 93 ALA A C 1
ATOM 680 O O . ALA A 1 93 ? 16.828 -28.125 -12.438 1 96.62 93 ALA A O 1
ATOM 681 N N . LEU A 1 94 ? 15.328 -27.141 -13.789 1 98.19 94 LEU A N 1
ATOM 682 C CA . LEU A 1 94 ? 14.203 -27.625 -12.984 1 98.19 94 LEU A CA 1
ATOM 683 C C . LEU A 1 94 ? 14.102 -29.141 -13.055 1 98.19 94 LEU A C 1
ATOM 685 O O . LEU A 1 94 ? 13.844 -29.797 -12.039 1 98.19 94 LEU A O 1
ATOM 689 N N . GLN A 1 95 ? 14.266 -29.688 -14.234 1 97.88 95 GLN A N 1
ATOM 690 C CA . GLN A 1 95 ? 14.234 -31.141 -14.391 1 97.88 95 GLN A CA 1
ATOM 691 C C . GLN A 1 95 ? 15.289 -31.812 -13.516 1 97.88 95 GLN A C 1
ATOM 693 O O . GLN A 1 95 ? 15.023 -32.844 -12.891 1 97.88 95 GLN A O 1
ATOM 698 N N . GLN A 1 96 ? 16.406 -31.188 -13.508 1 97.12 96 GLN A N 1
ATOM 699 C CA . GLN A 1 96 ? 17.469 -31.719 -12.648 1 97.12 96 GLN A CA 1
ATOM 700 C C . GLN A 1 96 ? 17.062 -31.625 -11.172 1 97.12 96 GLN A C 1
ATOM 702 O O . GLN A 1 96 ? 17.328 -32.562 -10.398 1 97.12 96 GLN A O 1
ATOM 707 N N . LEU A 1 97 ? 16.5 -30.547 -10.766 1 97.75 97 LEU A N 1
ATOM 708 C CA . LEU A 1 97 ? 16.078 -30.359 -9.383 1 97.75 97 LEU A CA 1
ATOM 709 C C . LEU A 1 97 ? 15.023 -31.406 -9 1 97.75 97 LEU A C 1
ATOM 711 O O . LEU A 1 97 ? 15.016 -31.891 -7.867 1 97.75 97 LEU A O 1
ATOM 715 N N . LEU A 1 98 ? 14.148 -31.75 -9.938 1 98.62 98 LEU A N 1
ATOM 716 C CA . LEU A 1 98 ? 13.023 -32.625 -9.648 1 98.62 98 LEU A CA 1
ATOM 717 C C . LEU A 1 98 ? 13.438 -34.094 -9.766 1 98.62 98 LEU A C 1
ATOM 719 O O . LEU A 1 98 ? 12.695 -35 -9.352 1 98.62 98 LEU A O 1
ATOM 723 N N . ALA A 1 99 ? 14.609 -34.344 -10.328 1 97.88 99 ALA A N 1
ATOM 724 C CA . ALA A 1 99 ? 15.086 -35.719 -10.438 1 97.88 99 ALA A CA 1
ATOM 725 C C . ALA A 1 99 ? 15.148 -36.406 -9.07 1 97.88 99 ALA A C 1
ATOM 727 O O . ALA A 1 99 ? 15.531 -35.781 -8.078 1 97.88 99 ALA A O 1
ATOM 728 N N . GLU A 1 100 ? 14.711 -37.625 -9.055 1 96.25 100 GLU A N 1
ATOM 729 C CA . GLU A 1 100 ? 14.758 -38.469 -7.863 1 96.25 100 GLU A CA 1
ATOM 730 C C . GLU A 1 100 ? 13.734 -38.031 -6.824 1 96.25 100 GLU A C 1
ATOM 732 O O . GLU A 1 100 ? 13.828 -38.406 -5.656 1 96.25 100 GLU A O 1
ATOM 737 N N . THR A 1 101 ? 12.859 -37.125 -7.125 1 98.12 101 THR A N 1
ATOM 738 C CA . THR A 1 101 ? 11.727 -36.781 -6.273 1 98.12 101 THR A CA 1
ATOM 739 C C . THR A 1 101 ? 10.445 -37.406 -6.809 1 98.12 101 THR A C 1
ATOM 741 O O . THR A 1 101 ? 10.453 -38.062 -7.855 1 98.12 101 THR A O 1
ATOM 744 N N . ASN A 1 102 ? 9.383 -37.281 -6.062 1 96.62 102 ASN A N 1
ATOM 745 C CA . ASN A 1 102 ? 8.094 -37.75 -6.52 1 96.62 102 ASN A CA 1
ATOM 746 C C . ASN A 1 102 ? 7.609 -37.031 -7.762 1 96.62 102 ASN A C 1
ATOM 748 O O . ASN A 1 102 ? 6.703 -37.469 -8.453 1 96.62 102 ASN A O 1
ATOM 752 N N . LEU A 1 103 ? 8.266 -35.875 -8.086 1 98.31 103 LEU A N 1
ATOM 753 C CA . LEU A 1 103 ? 7.836 -35.062 -9.219 1 98.31 103 LEU A CA 1
ATOM 754 C C . LEU A 1 103 ? 8.734 -35.312 -10.43 1 98.31 103 LEU A C 1
ATOM 756 O O . LEU A 1 103 ? 8.641 -34.594 -11.422 1 98.31 103 LEU A O 1
ATOM 760 N N . GLU A 1 104 ? 9.555 -36.281 -10.406 1 98.19 104 GLU A N 1
ATOM 761 C CA . GLU A 1 104 ? 10.5 -36.562 -11.484 1 98.19 104 GLU A CA 1
ATOM 762 C C . GLU A 1 104 ? 9.781 -36.781 -12.812 1 98.19 104 GLU A C 1
ATOM 764 O O . GLU A 1 104 ? 10.266 -36.344 -13.859 1 98.19 104 GLU A O 1
ATOM 769 N N . LYS A 1 105 ? 8.586 -37.375 -12.781 1 97.06 105 LYS A N 1
ATOM 770 C CA . LYS A 1 105 ? 7.863 -37.719 -14.008 1 97.06 105 LYS A CA 1
ATOM 771 C C . LYS A 1 105 ? 6.66 -36.812 -14.195 1 97.06 105 LYS A C 1
ATOM 773 O O . LYS A 1 105 ? 5.77 -37.094 -14.992 1 97.06 105 LYS A O 1
ATOM 778 N N . ALA A 1 106 ? 6.609 -35.75 -13.406 1 98.38 106 ALA A N 1
ATOM 779 C CA . ALA A 1 106 ? 5.496 -34.812 -13.523 1 98.38 106 ALA A CA 1
ATOM 780 C C . ALA A 1 106 ? 5.504 -34.094 -14.883 1 98.38 106 ALA A C 1
ATOM 782 O O . ALA A 1 106 ? 6.57 -33.844 -15.445 1 98.38 106 ALA A O 1
ATOM 783 N N . ASP A 1 107 ? 4.301 -33.875 -15.422 1 98.12 107 ASP A N 1
ATOM 784 C CA . ASP A 1 107 ? 4.195 -32.938 -16.547 1 98.12 107 ASP A CA 1
ATOM 785 C C . ASP A 1 107 ? 4.578 -31.516 -16.125 1 98.12 107 ASP A C 1
ATOM 787 O O . ASP A 1 107 ? 4.168 -31.047 -15.055 1 98.12 107 ASP A O 1
ATOM 791 N N . LEU A 1 108 ? 5.469 -30.891 -16.891 1 98.31 108 LEU A N 1
ATOM 792 C CA . LEU A 1 108 ? 5.844 -29.5 -16.672 1 98.31 108 LEU A CA 1
ATOM 793 C C . LEU A 1 108 ? 5.172 -28.578 -17.672 1 98.31 108 LEU A C 1
ATOM 795 O O . LEU A 1 108 ? 5.492 -28.609 -18.875 1 98.31 108 LEU A O 1
ATOM 799 N N . VAL A 1 109 ? 4.191 -27.781 -17.219 1 97.69 109 VAL A N 1
ATOM 800 C CA . VAL A 1 109 ? 3.508 -26.797 -18.047 1 97.69 109 VAL A CA 1
ATOM 801 C C . VAL A 1 109 ? 4.047 -25.406 -17.75 1 97.69 109 VAL A C 1
ATOM 803 O O . VAL A 1 109 ? 4.004 -24.953 -16.609 1 97.69 109 VAL A O 1
ATOM 806 N N . SER A 1 110 ? 4.59 -24.688 -18.75 1 97.19 110 SER A N 1
ATOM 807 C CA . SER A 1 110 ? 5.25 -23.406 -18.516 1 97.19 110 SER A CA 1
ATOM 808 C C . SER A 1 110 ? 4.637 -22.297 -19.359 1 97.19 110 SER A C 1
ATOM 810 O O . SER A 1 110 ? 3.924 -22.578 -20.328 1 97.19 110 SER A O 1
ATOM 812 N N . THR A 1 111 ? 4.875 -21.078 -18.875 1 95.31 111 THR A N 1
ATOM 813 C CA . THR A 1 111 ? 4.676 -19.953 -19.781 1 95.31 111 THR A CA 1
ATOM 814 C C . THR A 1 111 ? 5.629 -20.047 -20.969 1 95.31 111 THR A C 1
ATOM 816 O O . THR A 1 111 ? 6.691 -20.672 -20.875 1 95.31 111 THR A O 1
ATOM 819 N N . LYS A 1 112 ? 5.184 -19.594 -22.078 1 90.62 112 LYS A N 1
ATOM 820 C CA . LYS A 1 112 ? 6.004 -19.672 -23.297 1 90.62 112 LYS A CA 1
ATOM 821 C C . LYS A 1 112 ? 5.812 -18.438 -24.172 1 90.62 112 LYS A C 1
ATOM 823 O O . LYS A 1 112 ? 4.73 -17.859 -24.203 1 90.62 112 LYS A O 1
ATOM 828 N N . PRO A 1 113 ? 6.945 -18.125 -24.766 1 86.12 113 PRO A N 1
ATOM 829 C CA . PRO A 1 113 ? 6.766 -17.125 -25.828 1 86.12 113 PRO A CA 1
ATOM 830 C C . PRO A 1 113 ? 6.008 -17.688 -27.031 1 86.12 113 PRO A C 1
ATOM 832 O O . PRO A 1 113 ? 5.438 -18.766 -26.969 1 86.12 113 PRO A O 1
ATOM 835 N N . ALA A 1 114 ? 5.875 -16.938 -28.094 1 74.62 114 ALA A N 1
ATOM 836 C CA . ALA A 1 114 ? 5.129 -17.344 -29.281 1 74.62 114 ALA A CA 1
ATOM 837 C C . ALA A 1 114 ? 5.738 -18.594 -29.922 1 74.62 114 ALA A C 1
ATOM 839 O O . ALA A 1 114 ? 5.027 -19.391 -30.531 1 74.62 114 ALA A O 1
ATOM 840 N N . ASP A 1 115 ? 6.988 -18.891 -29.625 1 69.25 115 ASP A N 1
ATOM 841 C CA . ASP A 1 115 ? 7.617 -20.078 -30.203 1 69.25 115 ASP A CA 1
ATOM 842 C C . ASP A 1 115 ? 7.609 -21.234 -29.203 1 69.25 115 ASP A C 1
ATOM 844 O O . ASP A 1 115 ? 7.062 -21.109 -28.094 1 69.25 115 ASP A O 1
ATOM 848 N N . ASP A 1 116 ? 7.867 -22.484 -29.578 1 67.12 116 ASP A N 1
ATOM 849 C CA . ASP A 1 116 ? 7.762 -23.688 -28.781 1 67.12 116 ASP A CA 1
ATOM 850 C C . ASP A 1 116 ? 8.828 -23.719 -27.688 1 67.12 116 ASP A C 1
ATOM 852 O O . ASP A 1 116 ? 8.922 -24.703 -26.938 1 67.12 116 ASP A O 1
ATOM 856 N N . ALA A 1 117 ? 9.445 -22.641 -27.391 1 85.81 117 ALA A N 1
ATOM 857 C CA . ALA A 1 117 ? 10.477 -22.578 -26.359 1 85.81 117 ALA A CA 1
ATOM 858 C C . ALA A 1 117 ? 9.938 -21.906 -25.094 1 85.81 117 ALA A C 1
ATOM 860 O O . ALA A 1 117 ? 8.844 -21.344 -25.109 1 85.81 117 ALA A O 1
ATOM 861 N N . VAL A 1 118 ? 10.57 -22.266 -23.984 1 93.19 118 VAL A N 1
ATOM 862 C CA . VAL A 1 118 ? 10.266 -21.516 -22.766 1 93.19 118 VAL A CA 1
ATOM 863 C C . VAL A 1 118 ? 11.023 -20.188 -22.781 1 93.19 118 VAL A C 1
ATOM 865 O O . VAL A 1 118 ? 11.898 -19.969 -23.625 1 93.19 118 VAL A O 1
ATOM 868 N N . TYR A 1 119 ? 10.617 -19.25 -21.938 1 93 119 TYR A N 1
ATOM 869 C CA . TYR A 1 119 ? 11.336 -17.984 -21.812 1 93 119 TYR A CA 1
ATOM 870 C C . TYR A 1 119 ? 12.758 -18.203 -21.297 1 93 119 TYR A C 1
ATOM 872 O O . TYR A 1 119 ? 13.031 -19.203 -20.625 1 93 119 TYR A O 1
ATOM 880 N N . ASN A 1 120 ? 13.617 -17.266 -21.625 1 92.12 120 ASN A N 1
ATOM 881 C CA . ASN A 1 120 ? 14.984 -17.328 -21.109 1 92.12 120 ASN A CA 1
ATOM 882 C C . ASN A 1 120 ? 15.023 -17.203 -19.594 1 92.12 120 ASN A C 1
ATOM 884 O O . ASN A 1 120 ? 15.844 -17.859 -18.938 1 92.12 120 ASN A O 1
ATOM 888 N N . GLU A 1 121 ? 14.148 -16.312 -19.141 1 93.06 121 GLU A N 1
ATOM 889 C CA . GLU A 1 121 ? 14.195 -16.031 -17.703 1 93.06 121 GLU A CA 1
ATOM 890 C C . GLU A 1 121 ? 12.805 -16.078 -17.094 1 93.06 121 GLU A C 1
ATOM 892 O O . GLU A 1 121 ? 11.828 -15.656 -17.719 1 93.06 121 GLU A O 1
ATOM 897 N N . ARG A 1 122 ? 12.773 -16.609 -15.875 1 94.69 122 ARG A N 1
ATOM 898 C CA . ARG A 1 122 ? 11.695 -16.469 -14.898 1 94.69 122 ARG A CA 1
ATOM 899 C C . ARG A 1 122 ? 10.375 -16.984 -15.453 1 94.69 122 ARG A C 1
ATOM 901 O O . ARG A 1 122 ? 9.352 -16.312 -15.375 1 94.69 122 ARG A O 1
ATOM 908 N N . ASN A 1 123 ? 10.391 -18.172 -15.938 1 96.75 123 ASN A N 1
ATOM 909 C CA . ASN A 1 123 ? 9.172 -18.875 -16.328 1 96.75 123 ASN A CA 1
ATOM 910 C C . ASN A 1 123 ? 8.312 -19.219 -15.117 1 96.75 123 ASN A C 1
ATOM 912 O O . ASN A 1 123 ? 8.836 -19.5 -14.039 1 96.75 123 ASN A O 1
ATOM 916 N N . LEU A 1 124 ? 7.035 -19.094 -15.352 1 98.44 124 LEU A N 1
ATOM 917 C CA . LEU A 1 124 ? 6.109 -19.812 -14.477 1 98.44 124 LEU A CA 1
ATOM 918 C C . LEU A 1 124 ? 5.949 -21.266 -14.93 1 98.44 124 LEU A C 1
ATOM 920 O O . LEU A 1 124 ? 5.773 -21.531 -16.125 1 98.44 124 LEU A O 1
ATOM 924 N N . VAL A 1 125 ? 6.027 -22.172 -13.938 1 98.75 125 VAL A N 1
ATOM 925 C CA . VAL A 1 125 ? 5.895 -23.594 -14.281 1 98.75 125 VAL A CA 1
ATOM 926 C C . VAL A 1 125 ? 4.93 -24.266 -13.312 1 98.75 125 VAL A C 1
ATOM 928 O O . VAL A 1 125 ? 5.02 -24.062 -12.094 1 98.75 125 VAL A O 1
ATOM 931 N N . VAL A 1 126 ? 3.984 -24.953 -13.852 1 98.88 126 VAL A N 1
ATOM 932 C CA . VAL A 1 126 ? 3.186 -25.891 -13.055 1 98.88 126 VAL A CA 1
ATOM 933 C C . VAL A 1 126 ? 3.67 -27.312 -13.289 1 98.88 126 VAL A C 1
ATOM 935 O O . VAL A 1 126 ? 3.598 -27.828 -14.406 1 98.88 126 VAL A O 1
ATOM 938 N N . ALA A 1 127 ? 4.227 -27.938 -12.25 1 98.94 127 ALA A N 1
ATOM 939 C CA . ALA A 1 127 ? 4.523 -29.375 -12.266 1 98.94 127 ALA A CA 1
ATOM 940 C C . ALA A 1 127 ? 3.352 -30.172 -11.711 1 98.94 127 ALA A C 1
ATOM 942 O O . ALA A 1 127 ? 2.867 -29.906 -10.609 1 98.94 127 ALA A O 1
ATOM 943 N N . THR A 1 128 ? 2.889 -31.156 -12.477 1 98.81 128 THR A N 1
ATOM 944 C CA . THR A 1 128 ? 1.686 -31.844 -12.023 1 98.81 128 THR A CA 1
ATOM 945 C C . THR A 1 128 ? 1.76 -33.344 -12.352 1 98.81 128 THR A C 1
ATOM 947 O O . THR A 1 128 ? 2.273 -33.719 -13.406 1 98.81 128 THR A O 1
ATOM 950 N N . LEU A 1 129 ? 1.228 -34.156 -11.414 1 98.19 129 LEU A N 1
ATOM 951 C CA . LEU A 1 129 ? 1.086 -35.594 -11.625 1 98.19 129 LEU A CA 1
ATOM 952 C C . LEU A 1 129 ? -0.286 -35.906 -12.203 1 98.19 129 LEU A C 1
ATOM 954 O O . LEU A 1 129 ? -0.578 -37.094 -12.492 1 98.19 129 LEU A O 1
ATOM 958 N N . PHE A 1 130 ? -1.142 -34.938 -12.398 1 98.06 130 PHE A N 1
ATOM 959 C CA . PHE A 1 130 ? -2.496 -35.156 -12.898 1 98.06 130 PHE A CA 1
ATOM 960 C C . PHE A 1 130 ? -2.596 -34.75 -14.367 1 98.06 130 PHE A C 1
ATOM 962 O O . PHE A 1 130 ? -1.847 -33.875 -14.836 1 98.06 130 PHE A O 1
ATOM 969 N N . PRO A 1 131 ? -3.555 -35.312 -15.094 1 98.12 131 PRO A N 1
ATOM 970 C CA . PRO A 1 131 ? -3.727 -34.969 -16.516 1 98.12 131 PRO A CA 1
ATOM 971 C C . PRO A 1 131 ? -4.043 -33.5 -16.719 1 98.12 131 PRO A C 1
ATOM 973 O O . PRO A 1 131 ? -4.879 -32.906 -16.016 1 98.12 131 PRO A O 1
ATOM 976 N N . VAL A 1 132 ? -3.387 -32.906 -17.688 1 98.56 132 VAL A N 1
ATOM 977 C CA . VAL A 1 132 ? -3.617 -31.531 -18.078 1 98.56 132 VAL A CA 1
ATOM 978 C C . VAL A 1 132 ? -4.727 -31.453 -19.125 1 98.56 132 VAL A C 1
ATOM 980 O O . VAL A 1 132 ? -4.645 -32.094 -20.156 1 98.56 132 VAL A O 1
ATOM 983 N N . VAL A 1 133 ? -5.727 -30.625 -18.828 1 98.38 133 VAL A N 1
ATOM 984 C CA . VAL A 1 133 ? -6.887 -30.5 -19.703 1 98.38 133 VAL A CA 1
ATOM 985 C C . VAL A 1 133 ? -6.703 -29.312 -20.656 1 98.38 133 VAL A C 1
ATOM 987 O O . VAL A 1 133 ? -7.027 -29.406 -21.844 1 98.38 133 VAL A O 1
ATOM 990 N N . SER A 1 134 ? -6.242 -28.25 -20.172 1 98.19 134 SER A N 1
ATOM 991 C CA . SER A 1 134 ? -6.031 -27.031 -20.969 1 98.19 134 SER A CA 1
ATOM 992 C C . SER A 1 134 ? -4.996 -26.125 -20.312 1 98.19 134 SER A C 1
ATOM 994 O O . SER A 1 134 ? -4.723 -26.234 -19.125 1 98.19 134 SER A O 1
ATOM 996 N N . VAL A 1 135 ? -4.363 -25.312 -21.141 1 97.5 135 VAL A N 1
ATOM 997 C CA . VAL A 1 135 ? -3.383 -24.312 -20.719 1 97.5 135 VAL A CA 1
ATOM 998 C C . VAL A 1 135 ? -3.703 -22.969 -21.375 1 97.5 135 VAL A C 1
ATOM 1000 O O . VAL A 1 135 ? -4.012 -22.906 -22.562 1 97.5 135 VAL A O 1
ATOM 1003 N N . GLU A 1 136 ? -3.727 -21.953 -20.547 1 96.94 136 GLU A N 1
ATOM 1004 C CA . GLU A 1 136 ? -3.92 -20.594 -21.031 1 96.94 136 GLU A CA 1
ATOM 1005 C C . GLU A 1 136 ? -2.906 -19.641 -20.406 1 96.94 136 GLU A C 1
ATOM 1007 O O . GLU A 1 136 ? -2.629 -19.703 -19.219 1 96.94 136 GLU A O 1
ATOM 1012 N N . GLN A 1 137 ? -2.301 -18.891 -21.219 1 95.75 137 GLN A N 1
ATOM 1013 C CA . GLN A 1 137 ? -1.432 -17.797 -20.797 1 95.75 137 GLN A CA 1
ATOM 1014 C C . GLN A 1 137 ? -2.09 -16.438 -21.031 1 95.75 137 GLN A C 1
ATOM 1016 O O . GLN A 1 137 ? -2.578 -16.172 -22.125 1 95.75 137 GLN A O 1
ATOM 1021 N N . ILE A 1 138 ? -2.113 -15.641 -19.953 1 95.56 138 ILE A N 1
ATOM 1022 C CA . ILE A 1 138 ? -2.803 -14.359 -20.031 1 95.56 138 ILE A CA 1
ATOM 1023 C C . ILE A 1 138 ? -1.829 -13.234 -19.703 1 95.56 138 ILE A C 1
ATOM 1025 O O . ILE A 1 138 ? -1.11 -13.297 -18.703 1 95.56 138 ILE A O 1
ATOM 1029 N N . ARG A 1 139 ? -1.757 -12.227 -20.516 1 93.69 139 ARG A N 1
ATOM 1030 C CA . ARG A 1 139 ? -0.996 -11 -20.297 1 93.69 139 ARG A CA 1
ATOM 1031 C C . ARG A 1 139 ? -1.68 -9.805 -20.953 1 93.69 139 ARG A C 1
ATOM 1033 O O . ARG A 1 139 ? -1.534 -9.586 -22.156 1 93.69 139 ARG A O 1
ATOM 1040 N N . ASN A 1 140 ? -2.404 -9.062 -20.141 1 93.38 140 ASN A N 1
ATOM 1041 C CA . ASN A 1 140 ? -3.18 -7.918 -20.609 1 93.38 140 ASN A CA 1
ATOM 1042 C C . ASN A 1 140 ? -4.219 -8.328 -21.641 1 93.38 140 ASN A C 1
ATOM 1044 O O . ASN A 1 140 ? -4.465 -7.602 -22.609 1 93.38 140 ASN A O 1
ATOM 1048 N N . ASP A 1 141 ? -4.672 -9.516 -21.531 1 94.56 141 ASP A N 1
ATOM 1049 C CA . ASP A 1 141 ? -5.738 -10.016 -22.406 1 94.56 141 ASP A CA 1
ATOM 1050 C C . ASP A 1 141 ? -7.109 -9.617 -21.875 1 94.56 141 ASP A C 1
ATOM 1052 O O . ASP A 1 141 ? -8.062 -9.453 -22.641 1 94.56 141 ASP A O 1
ATOM 1056 N N . LEU A 1 142 ? -7.129 -9.477 -20.547 1 95.25 142 LEU A N 1
ATOM 1057 C CA . LEU A 1 142 ? -8.422 -9.227 -19.922 1 95.25 142 LEU A CA 1
ATOM 1058 C C . LEU A 1 142 ? -8.492 -7.797 -19.391 1 95.25 142 LEU A C 1
ATOM 1060 O O . LEU A 1 142 ? -9.578 -7.312 -19.047 1 95.25 142 LEU A O 1
ATOM 1064 N N . VAL A 1 143 ? -7.387 -7.191 -19.219 1 92.25 143 VAL A N 1
ATOM 1065 C CA . VAL A 1 143 ? -7.273 -5.812 -18.766 1 92.25 143 VAL A CA 1
ATOM 1066 C C . VAL A 1 143 ? -6.262 -5.062 -19.625 1 92.25 143 VAL A C 1
ATOM 1068 O O . VAL A 1 143 ? -5.246 -5.625 -20.031 1 92.25 143 VAL A O 1
ATOM 1071 N N . ALA A 1 144 ? -6.523 -3.717 -19.859 1 92.38 144 ALA A N 1
ATOM 1072 C CA . ALA A 1 144 ? -5.59 -2.912 -20.641 1 92.38 144 ALA A CA 1
ATOM 1073 C C . ALA A 1 144 ? -4.254 -2.771 -19.922 1 92.38 144 ALA A C 1
ATOM 1075 O O . ALA A 1 144 ? -4.195 -2.836 -18.688 1 92.38 144 ALA A O 1
ATOM 1076 N N . GLU A 1 145 ? -3.234 -2.582 -20.703 1 93.06 145 GLU A N 1
ATOM 1077 C CA . GLU A 1 145 ? -1.936 -2.268 -20.109 1 93.06 145 GLU A CA 1
ATOM 1078 C C . GLU A 1 145 ? -1.992 -0.972 -19.312 1 93.06 145 GLU A C 1
ATOM 1080 O O . GLU A 1 145 ? -2.551 0.026 -19.766 1 93.06 145 GLU A O 1
ATOM 1085 N N . PRO A 1 146 ? -1.427 -0.965 -18.109 1 94.06 146 PRO A N 1
ATOM 1086 C CA . PRO A 1 146 ? -1.46 0.269 -17.328 1 94.06 146 PRO A CA 1
ATOM 1087 C C . PRO A 1 146 ? -0.585 1.371 -17.922 1 94.06 146 PRO A C 1
ATOM 1089 O O . PRO A 1 146 ? 0.491 1.089 -18.453 1 94.06 146 PRO A O 1
ATOM 1092 N N . THR A 1 147 ? -1.057 2.631 -17.797 1 95.06 147 THR A N 1
ATOM 1093 C CA . THR A 1 147 ? -0.325 3.82 -18.219 1 95.06 147 THR A CA 1
ATOM 1094 C C . THR A 1 147 ? -0.158 4.797 -17.047 1 95.06 147 THR A C 1
ATOM 1096 O O . THR A 1 147 ? -0.936 4.77 -16.094 1 95.06 147 THR A O 1
ATOM 1099 N N . TYR A 1 148 ? 0.886 5.559 -17.125 1 95.12 148 TYR A N 1
ATOM 1100 C CA . TYR A 1 148 ? 1.21 6.453 -16.016 1 95.12 148 TYR A CA 1
ATOM 1101 C C . TYR A 1 148 ? 1.929 7.699 -16.516 1 95.12 148 TYR A C 1
ATOM 1103 O O . TYR A 1 148 ? 2.779 7.621 -17.406 1 95.12 148 TYR A O 1
ATOM 1111 N N . LEU A 1 149 ? 1.508 8.883 -16.031 1 95.44 149 LEU A N 1
ATOM 1112 C CA . LEU A 1 149 ? 2.258 10.125 -16.188 1 95.44 149 LEU A CA 1
ATOM 1113 C C . LEU A 1 149 ? 3.215 10.344 -15.031 1 95.44 149 LEU A C 1
ATOM 1115 O O . LEU A 1 149 ? 2.789 10.711 -13.93 1 95.44 149 LEU A O 1
ATOM 1119 N N . ARG A 1 150 ? 4.496 10.195 -15.305 1 95.81 150 ARG A N 1
ATOM 1120 C CA . ARG A 1 150 ? 5.457 10.305 -14.211 1 95.81 150 ARG A CA 1
ATOM 1121 C C . ARG A 1 150 ? 5.602 11.75 -13.75 1 95.81 150 ARG A C 1
ATOM 1123 O O . ARG A 1 150 ? 5.801 12.648 -14.562 1 95.81 150 ARG A O 1
ATOM 1130 N N . LEU A 1 151 ? 5.609 11.922 -12.469 1 94 151 LEU A N 1
ATOM 1131 C CA . LEU A 1 151 ? 5.586 13.25 -11.852 1 94 151 LEU A CA 1
ATOM 1132 C C . LEU A 1 151 ? 7 13.781 -11.664 1 94 151 LEU A C 1
ATOM 1134 O O . LEU A 1 151 ? 7.207 15 -11.617 1 94 151 LEU A O 1
ATOM 1138 N N . THR A 1 152 ? 8 12.859 -11.578 1 96 152 THR A N 1
ATOM 1139 C CA . THR A 1 152 ? 9.336 13.297 -11.164 1 96 152 THR A CA 1
ATOM 1140 C C . THR A 1 152 ? 10.336 13.102 -12.297 1 96 152 THR A C 1
ATOM 1142 O O . THR A 1 152 ? 11.531 13.367 -12.133 1 96 152 THR A O 1
ATOM 1145 N N . ALA A 1 153 ? 9.875 12.617 -13.453 1 96.88 153 ALA A N 1
ATOM 1146 C CA . ALA A 1 153 ? 10.773 12.328 -14.555 1 96.88 153 ALA A CA 1
ATOM 1147 C C . ALA A 1 153 ? 11.492 13.586 -15.031 1 96.88 153 ALA A C 1
ATOM 1149 O O . ALA A 1 153 ? 10.914 14.68 -15.031 1 96.88 153 ALA A O 1
ATOM 1150 N N . VAL A 1 154 ? 12.727 13.469 -15.391 1 96.25 154 VAL A N 1
ATOM 1151 C CA . VAL A 1 154 ? 13.531 14.516 -16 1 96.25 154 VAL A CA 1
ATOM 1152 C C . VAL A 1 154 ? 14.156 14 -17.297 1 96.25 154 VAL A C 1
ATOM 1154 O O . VAL A 1 154 ? 15.031 13.125 -17.266 1 96.25 154 VAL A O 1
ATOM 1157 N N . PRO A 1 155 ? 13.773 14.57 -18.5 1 95.88 155 PRO A N 1
ATOM 1158 C CA . PRO A 1 155 ? 12.789 15.648 -18.625 1 95.88 155 PRO A CA 1
ATOM 1159 C C . PRO A 1 155 ? 11.367 15.195 -18.281 1 95.88 155 PRO A C 1
ATOM 1161 O O . PRO A 1 155 ? 11.086 13.992 -18.266 1 95.88 155 PRO A O 1
ATOM 1164 N N . ALA A 1 156 ? 10.484 16.141 -17.953 1 93.81 156 ALA A N 1
ATOM 1165 C CA . ALA A 1 156 ? 9.109 15.852 -17.547 1 93.81 156 ALA A CA 1
ATOM 1166 C C . ALA A 1 156 ? 8.344 15.148 -18.672 1 93.81 156 ALA A C 1
ATOM 1168 O O . ALA A 1 156 ? 8.492 15.5 -19.844 1 93.81 156 ALA A O 1
ATOM 1169 N N . ASP A 1 157 ? 7.539 14.148 -18.281 1 93.94 157 ASP A N 1
ATOM 1170 C CA . ASP A 1 157 ? 6.652 13.508 -19.234 1 93.94 157 ASP A CA 1
ATOM 1171 C C . ASP A 1 157 ? 5.605 14.492 -19.766 1 93.94 157 ASP A C 1
ATOM 1173 O O . ASP A 1 157 ? 5.086 15.312 -19 1 93.94 157 ASP A O 1
ATOM 1177 N N . THR A 1 158 ? 5.293 14.375 -21.062 1 92 158 THR A N 1
ATOM 1178 C CA . THR A 1 158 ? 4.262 15.227 -21.641 1 92 158 THR A CA 1
ATOM 1179 C C . THR A 1 158 ? 2.951 14.453 -21.797 1 92 158 THR A C 1
ATOM 1181 O O . THR A 1 158 ? 1.881 15.055 -21.906 1 92 158 THR A O 1
ATOM 1184 N N . THR A 1 159 ? 3.07 13.133 -21.828 1 92.81 159 THR A N 1
ATOM 1185 C CA . THR A 1 159 ? 1.917 12.25 -21.922 1 92.81 159 THR A CA 1
ATOM 1186 C C . THR A 1 159 ? 2.141 10.984 -21.078 1 92.81 159 THR A C 1
ATOM 1188 O O . THR A 1 159 ? 3.281 10.617 -20.797 1 92.81 159 THR A O 1
ATOM 1191 N N . PRO A 1 160 ? 1.038 10.453 -20.672 1 94.12 160 PRO A N 1
ATOM 1192 C CA . PRO A 1 160 ? 1.224 9.18 -19.969 1 94.12 160 PRO A CA 1
ATOM 1193 C C . PRO A 1 160 ? 1.924 8.133 -20.844 1 94.12 160 PRO A C 1
ATOM 1195 O O . PRO A 1 160 ? 1.741 8.109 -22.062 1 94.12 160 PRO A O 1
ATOM 1198 N N . ILE A 1 161 ? 2.664 7.27 -20.188 1 94.38 161 ILE A N 1
ATOM 1199 C CA . ILE A 1 161 ? 3.373 6.203 -20.891 1 94.38 161 ILE A CA 1
ATOM 1200 C C . ILE A 1 161 ? 2.873 4.844 -20.391 1 94.38 161 ILE A C 1
ATOM 1202 O O . ILE A 1 161 ? 2.355 4.73 -19.281 1 94.38 161 ILE A O 1
ATOM 1206 N N . SER A 1 162 ? 3.061 3.859 -21.266 1 93.69 162 SER A N 1
ATOM 1207 C CA . SER A 1 162 ? 2.826 2.494 -20.812 1 93.69 162 SER A CA 1
ATOM 1208 C C . SER A 1 162 ? 3.922 2.033 -19.859 1 93.69 162 SER A C 1
ATOM 1210 O O . SER A 1 162 ? 5.109 2.17 -20.156 1 93.69 162 SER A O 1
ATOM 1212 N N . ILE A 1 163 ? 3.533 1.573 -18.734 1 92.62 163 ILE A N 1
ATOM 1213 C CA . ILE A 1 163 ? 4.547 1.12 -17.781 1 92.62 163 ILE A CA 1
ATOM 1214 C C . ILE A 1 163 ? 4.66 -0.401 -17.844 1 92.62 163 ILE A C 1
ATOM 1216 O O . ILE A 1 163 ? 5.586 -0.982 -17.266 1 92.62 163 ILE A O 1
ATOM 1220 N N . GLY A 1 164 ? 3.787 -1.098 -18.594 1 88.06 164 GLY A N 1
ATOM 1221 C CA . GLY A 1 164 ? 3.883 -2.514 -18.906 1 88.06 164 GLY A CA 1
ATOM 1222 C C . GLY A 1 164 ? 3.775 -3.406 -17.688 1 88.06 164 GLY A C 1
ATOM 1223 O O . GLY A 1 164 ? 3.602 -2.918 -16.562 1 88.06 164 GLY A O 1
ATOM 1224 N N . VAL A 1 165 ? 3.643 -4.691 -17.875 1 89.19 165 VAL A N 1
ATOM 1225 C CA . VAL A 1 165 ? 3.775 -5.777 -16.906 1 89.19 165 VAL A CA 1
ATOM 1226 C C . VAL A 1 165 ? 4.691 -6.859 -17.469 1 89.19 165 VAL A C 1
ATOM 1228 O O . VAL A 1 165 ? 4.605 -7.203 -18.656 1 89.19 165 VAL A O 1
ATOM 1231 N N . GLU A 1 166 ? 5.652 -7.324 -16.719 1 81.69 166 GLU A N 1
ATOM 1232 C CA . GLU A 1 166 ? 6.746 -8.141 -17.234 1 81.69 166 GLU A CA 1
ATOM 1233 C C . GLU A 1 166 ? 6.324 -9.602 -17.375 1 81.69 166 GLU A C 1
ATOM 1235 O O . GLU A 1 166 ? 6.84 -10.32 -18.234 1 81.69 166 GLU A O 1
ATOM 1240 N N . ARG A 1 167 ? 5.418 -10.062 -16.641 1 88.81 167 ARG A N 1
ATOM 1241 C CA . ARG A 1 167 ? 5.203 -11.5 -16.578 1 88.81 167 ARG A CA 1
ATOM 1242 C C . ARG A 1 167 ? 3.74 -11.844 -16.844 1 88.81 167 ARG A C 1
ATOM 1244 O O . ARG A 1 167 ? 2.838 -11.148 -16.375 1 88.81 167 ARG A O 1
ATOM 1251 N N . PRO A 1 168 ? 3.562 -12.938 -17.578 1 94.81 168 PRO A N 1
ATOM 1252 C CA . PRO A 1 168 ? 2.189 -13.414 -17.766 1 94.81 168 PRO A CA 1
ATOM 1253 C C . PRO A 1 168 ? 1.676 -14.211 -16.578 1 94.81 168 PRO A C 1
ATOM 1255 O O . PRO A 1 168 ? 2.443 -14.531 -15.664 1 94.81 168 PRO A O 1
ATOM 1258 N N . VAL A 1 169 ? 0.373 -14.422 -16.609 1 97.69 169 VAL A N 1
ATOM 1259 C CA . VAL A 1 169 ? -0.312 -15.352 -15.711 1 97.69 169 VAL A CA 1
ATOM 1260 C C . VAL A 1 169 ? -0.45 -16.719 -16.391 1 97.69 169 VAL A C 1
ATOM 1262 O O . VAL A 1 169 ? -0.738 -16.797 -17.578 1 97.69 169 VAL A O 1
ATOM 1265 N N . LEU A 1 170 ? -0.215 -17.812 -15.641 1 98.62 170 LEU A N 1
ATOM 1266 C CA . LEU A 1 170 ? -0.353 -19.172 -16.188 1 98.62 170 LEU A CA 1
ATOM 1267 C C . LEU A 1 170 ? -1.574 -19.859 -15.594 1 98.62 170 LEU A C 1
ATOM 1269 O O . LEU A 1 170 ? -1.651 -20.078 -14.375 1 98.62 170 LEU A O 1
ATOM 1273 N N . HIS A 1 171 ? -2.523 -20.172 -16.453 1 98.88 171 HIS A N 1
ATOM 1274 C CA . HIS A 1 171 ? -3.734 -20.891 -16.078 1 98.88 171 HIS A CA 1
ATOM 1275 C C . HIS A 1 171 ? -3.727 -22.312 -16.641 1 98.88 171 HIS A C 1
ATOM 1277 O O . HIS A 1 171 ? -3.68 -22.5 -17.859 1 98.88 171 HIS A O 1
ATOM 1283 N N . VAL A 1 172 ? -3.766 -23.312 -15.711 1 98.81 172 VAL A N 1
ATOM 1284 C CA . VAL A 1 172 ? -3.754 -24.719 -16.094 1 98.81 172 VAL A CA 1
ATOM 1285 C C . VAL A 1 172 ? -4.98 -25.422 -15.516 1 98.81 172 VAL A C 1
ATOM 1287 O O . VAL A 1 172 ? -5.285 -25.281 -14.328 1 98.81 172 VAL A O 1
ATOM 1290 N N . GLN A 1 173 ? -5.656 -26.156 -16.328 1 98.75 173 GLN A N 1
ATOM 1291 C CA . GLN A 1 173 ? -6.754 -27 -15.852 1 98.75 173 GLN A CA 1
ATOM 1292 C C . GLN A 1 173 ? -6.312 -28.453 -15.703 1 98.75 173 GL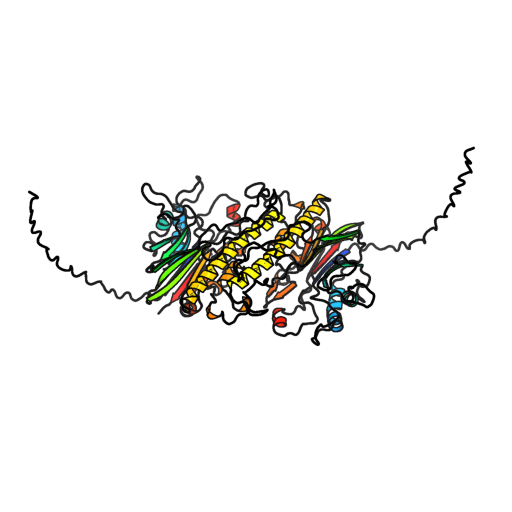N A C 1
ATOM 1294 O O . GLN A 1 173 ? -5.723 -29.016 -16.625 1 98.75 173 GLN A O 1
ATOM 1299 N N . LEU A 1 174 ? -6.641 -29 -14.547 1 98.69 174 LEU A N 1
ATOM 1300 C CA . LEU A 1 174 ? -6.25 -30.375 -14.242 1 98.69 174 LEU A CA 1
ATOM 1301 C C . LEU A 1 174 ? -7.473 -31.234 -13.945 1 98.69 174 LEU A C 1
ATOM 1303 O O . LEU A 1 174 ? -8.484 -30.734 -13.445 1 98.69 174 LEU A O 1
ATOM 1307 N N . THR A 1 175 ? -7.328 -32.531 -14.25 1 97.81 175 THR A N 1
ATOM 1308 C CA . THR A 1 175 ? -8.305 -33.5 -13.766 1 97.81 175 THR A CA 1
ATOM 1309 C C . THR A 1 175 ? -7.828 -34.156 -12.469 1 97.81 175 THR A C 1
ATOM 1311 O O . THR A 1 175 ? -6.746 -34.75 -12.43 1 97.81 175 THR A O 1
ATOM 1314 N N . LEU A 1 176 ? -8.609 -34.062 -11.453 1 95.94 176 LEU A N 1
ATOM 1315 C CA . LEU A 1 176 ? -8.281 -34.625 -10.148 1 95.94 176 LEU A CA 1
ATOM 1316 C C . LEU A 1 176 ? -8.656 -36.094 -10.086 1 95.94 176 LEU A C 1
ATOM 1318 O O . LEU A 1 176 ? -9.328 -36.625 -10.984 1 95.94 176 LEU A O 1
ATOM 1322 N N . PRO A 1 177 ? -8.195 -36.75 -9.07 1 91 177 PRO A N 1
ATOM 1323 C CA . PRO A 1 177 ? -8.461 -38.188 -8.969 1 91 177 PRO A CA 1
ATOM 1324 C C . PRO A 1 177 ? -9.953 -38.5 -8.875 1 91 177 PRO A C 1
ATOM 1326 O O . PRO A 1 177 ? -10.391 -39.562 -9.289 1 91 177 PRO A O 1
ATOM 1329 N N . ASP A 1 178 ? -10.734 -37.562 -8.414 1 90.56 178 ASP A N 1
ATOM 1330 C CA . ASP A 1 178 ? -12.172 -37.812 -8.273 1 90.56 178 ASP A CA 1
ATOM 1331 C C . ASP A 1 178 ? -12.898 -37.5 -9.578 1 90.56 178 ASP A C 1
ATOM 1333 O O . ASP A 1 178 ? -14.133 -37.562 -9.641 1 90.56 178 ASP A O 1
ATOM 1337 N N . GLY A 1 179 ? -12.164 -37.125 -10.562 1 93.06 179 GLY A N 1
ATOM 1338 C CA . GLY A 1 179 ? -12.75 -36.875 -11.867 1 93.06 179 GLY A CA 1
ATOM 1339 C C . GLY A 1 179 ? -13.102 -35.406 -12.062 1 93.06 179 GLY A C 1
ATOM 1340 O O . GLY A 1 179 ? -13.398 -34.969 -13.18 1 93.06 179 GLY A O 1
ATOM 1341 N N . GLY A 1 180 ? -13.055 -34.688 -10.984 1 95.12 180 GLY A N 1
ATOM 1342 C CA . GLY A 1 180 ? -13.375 -33.25 -11.078 1 95.12 180 GLY A CA 1
ATOM 1343 C C . GLY A 1 180 ? -12.25 -32.438 -11.648 1 95.12 180 GLY A C 1
ATOM 1344 O O . GLY A 1 180 ? -11.109 -32.875 -11.742 1 95.12 180 GLY A O 1
ATOM 1345 N N . LEU A 1 181 ? -12.594 -31.188 -12.055 1 97.5 181 LEU A N 1
ATOM 1346 C CA . LEU A 1 181 ? -11.617 -30.266 -12.625 1 97.5 181 LEU A CA 1
ATOM 1347 C C . LEU A 1 181 ? -11.07 -29.328 -11.555 1 97.5 181 LEU A C 1
ATOM 1349 O O . LEU A 1 181 ? -11.797 -28.922 -10.648 1 97.5 181 LEU A O 1
ATOM 1353 N N . LEU A 1 182 ? -9.805 -29.047 -11.703 1 98.56 182 LEU A N 1
ATOM 1354 C CA . LEU A 1 182 ? -9.148 -28.047 -10.875 1 98.56 182 LEU A CA 1
ATOM 1355 C C . LEU A 1 182 ? -8.469 -26.984 -11.742 1 98.56 182 LEU A C 1
ATOM 1357 O O . LEU A 1 182 ? -7.684 -27.312 -12.633 1 98.56 182 LEU A O 1
ATOM 1361 N N . HIS A 1 183 ? -8.875 -25.734 -11.516 1 98.88 183 HIS A N 1
ATOM 1362 C CA . HIS A 1 183 ? -8.18 -24.609 -12.133 1 98.88 183 HIS A CA 1
ATOM 1363 C C . HIS A 1 183 ? -7 -24.172 -11.273 1 98.88 183 HIS A C 1
ATOM 1365 O O . HIS A 1 183 ? -7.184 -23.734 -10.133 1 98.88 183 HIS A O 1
ATOM 1371 N N . VAL A 1 184 ? -5.801 -24.297 -11.836 1 98.94 184 VAL A N 1
ATOM 1372 C CA . VAL A 1 184 ? -4.586 -23.828 -11.18 1 98.94 184 VAL A CA 1
ATOM 1373 C C . VAL A 1 184 ? -4.074 -22.578 -11.883 1 98.94 184 VAL A C 1
ATOM 1375 O O . VAL A 1 184 ? -3.734 -22.609 -13.07 1 98.94 184 VAL A O 1
ATOM 1378 N N . ILE A 1 185 ? -4.078 -21.469 -11.164 1 98.94 185 ILE A N 1
ATOM 1379 C CA . ILE A 1 185 ? -3.561 -20.203 -11.68 1 98.94 185 ILE A CA 1
ATOM 1380 C C . ILE A 1 185 ? -2.258 -19.859 -10.969 1 98.94 185 ILE A C 1
ATOM 1382 O O . ILE A 1 185 ? -2.254 -19.578 -9.766 1 98.94 185 ILE A O 1
ATOM 1386 N N . ASN A 1 186 ? -1.122 -19.922 -11.688 1 98.94 186 ASN A N 1
ATOM 1387 C CA . ASN A 1 186 ? 0.213 -19.594 -11.203 1 98.94 186 ASN A CA 1
ATOM 1388 C C . ASN A 1 186 ? 0.587 -18.156 -11.523 1 98.94 186 ASN A C 1
ATOM 1390 O O . ASN A 1 186 ? 0.491 -17.719 -12.68 1 98.94 186 ASN A O 1
ATOM 1394 N N . VAL A 1 187 ? 1.026 -17.375 -10.461 1 98.75 187 VAL A N 1
ATOM 1395 C CA . VAL A 1 187 ? 1.307 -15.961 -10.688 1 98.75 187 VAL A CA 1
ATOM 1396 C C . VAL A 1 187 ? 2.684 -15.617 -10.125 1 98.75 187 VAL A C 1
ATOM 1398 O O . VAL A 1 187 ? 3.199 -16.312 -9.25 1 98.75 187 VAL A O 1
ATOM 1401 N N . HIS A 1 188 ? 3.309 -14.672 -10.633 1 98.62 188 HIS A N 1
ATOM 1402 C CA . HIS A 1 188 ? 4.488 -13.961 -10.148 1 98.62 188 HIS A CA 1
ATOM 1403 C C . HIS A 1 188 ? 4.395 -12.469 -10.453 1 98.62 188 HIS A C 1
ATOM 1405 O O . HIS A 1 188 ? 4.777 -12.031 -11.539 1 98.62 188 HIS A O 1
ATOM 1411 N N . PHE A 1 189 ? 3.91 -11.734 -9.406 1 98.19 189 PHE A N 1
ATOM 1412 C CA . PHE A 1 189 ? 3.65 -10.312 -9.625 1 98.19 189 PHE A CA 1
ATOM 1413 C C . PHE A 1 189 ? 4.938 -9.508 -9.523 1 98.19 189 PHE A C 1
ATOM 1415 O O . PHE A 1 189 ? 5.969 -10.023 -9.086 1 98.19 189 PHE A O 1
ATOM 1422 N N . LYS A 1 190 ? 4.848 -8.234 -10.016 1 97.5 190 LYS A N 1
ATOM 1423 C CA . LYS A 1 190 ? 5.973 -7.309 -10.016 1 97.5 190 LYS A CA 1
ATOM 1424 C C . LYS A 1 190 ? 6.598 -7.203 -8.625 1 97.5 190 LYS A C 1
ATOM 1426 O O . LYS A 1 190 ? 5.887 -7.062 -7.625 1 97.5 190 LYS A O 1
ATOM 1431 N N . SER A 1 191 ? 7.938 -7.375 -8.617 1 95.94 191 SER A N 1
ATOM 1432 C CA . SER A 1 191 ? 8.664 -7.254 -7.355 1 95.94 191 SER A CA 1
ATOM 1433 C C . SER A 1 191 ? 8.453 -5.879 -6.727 1 95.94 191 SER A C 1
ATOM 1435 O O . SER A 1 191 ? 8.008 -4.945 -7.398 1 95.94 191 SER A O 1
ATOM 1437 N N . LYS A 1 192 ? 8.797 -5.746 -5.449 1 94.06 192 LYS A N 1
ATOM 1438 C CA . LYS A 1 192 ? 8.633 -4.484 -4.734 1 94.06 192 LYS A CA 1
ATOM 1439 C C . LYS A 1 192 ? 9.758 -3.514 -5.062 1 94.06 192 LYS A C 1
ATOM 1441 O O . LYS A 1 192 ? 9.742 -2.359 -4.625 1 94.06 192 LYS A O 1
ATOM 1446 N N . ILE A 1 193 ? 10.727 -3.941 -5.867 1 94.25 193 ILE A N 1
ATOM 1447 C CA . ILE A 1 193 ? 11.797 -3.055 -6.301 1 94.25 193 ILE A CA 1
ATOM 1448 C C . ILE A 1 193 ? 11.211 -1.876 -7.078 1 94.25 193 ILE A C 1
ATOM 1450 O O . ILE A 1 193 ? 10.398 -2.066 -7.984 1 94.25 193 ILE A O 1
ATOM 1454 N N . PRO A 1 194 ? 11.609 -0.669 -6.695 1 96.56 194 PRO A N 1
ATOM 1455 C CA . PRO A 1 194 ? 11.07 0.505 -7.387 1 96.56 194 PRO A CA 1
ATOM 1456 C C . PRO A 1 194 ? 11.367 0.5 -8.883 1 96.56 194 PRO A C 1
ATOM 1458 O O . PRO A 1 194 ? 12.453 0.094 -9.297 1 96.56 194 PRO A O 1
ATOM 1461 N N . THR A 1 195 ? 10.398 0.921 -9.688 1 97 195 THR A N 1
ATOM 1462 C CA . THR A 1 195 ? 10.594 1.112 -11.125 1 97 195 THR A CA 1
ATOM 1463 C C . THR A 1 195 ? 11.438 2.354 -11.391 1 97 195 THR A C 1
ATOM 1465 O O . THR A 1 195 ? 11.219 3.406 -10.789 1 97 195 THR A O 1
ATOM 1468 N N . ASP A 1 196 ? 12.336 2.258 -12.258 1 96.12 196 ASP A N 1
ATOM 1469 C CA . ASP A 1 196 ? 13.227 3.373 -12.57 1 96.12 196 ASP A CA 1
ATOM 1470 C C . ASP A 1 196 ? 12.453 4.531 -13.203 1 96.12 196 ASP A C 1
ATOM 1472 O O . ASP A 1 196 ? 11.523 4.312 -13.984 1 96.12 196 ASP A O 1
ATOM 1476 N N . ILE A 1 197 ? 12.852 5.703 -12.883 1 97.19 197 ILE A N 1
ATOM 1477 C CA . ILE A 1 197 ? 12.312 6.93 -13.469 1 97.19 197 ILE A CA 1
ATOM 1478 C C . ILE A 1 197 ? 13.438 7.699 -14.172 1 97.19 197 ILE A C 1
ATOM 1480 O O . ILE A 1 197 ? 14.477 7.98 -13.57 1 97.19 197 ILE A O 1
ATOM 1484 N N . PRO A 1 198 ? 13.219 8.047 -15.43 1 96.81 198 PRO A N 1
ATOM 1485 C CA . PRO A 1 198 ? 14.258 8.766 -16.172 1 96.81 198 PRO A CA 1
ATOM 1486 C C . PRO A 1 198 ? 14.781 9.984 -15.414 1 96.81 198 PRO A C 1
ATOM 1488 O O . PRO A 1 198 ? 13.992 10.773 -14.891 1 96.81 198 PRO A O 1
ATOM 1491 N N . GLY A 1 199 ? 16.109 10.047 -15.359 1 97.44 199 GLY A N 1
ATOM 1492 C CA . GLY A 1 199 ? 16.781 11.203 -14.781 1 97.44 199 GLY A CA 1
ATOM 1493 C C . GLY A 1 199 ? 16.875 11.141 -13.266 1 97.44 199 GLY A C 1
ATOM 1494 O O . GLY A 1 199 ? 17.406 12.055 -12.641 1 97.44 199 GLY A O 1
ATOM 1495 N N . GLN A 1 200 ? 16.422 10.078 -12.641 1 97.75 200 GLN A N 1
ATOM 1496 C CA . GLN A 1 200 ? 16.281 10.125 -11.195 1 97.75 200 GLN A CA 1
ATOM 1497 C C . GLN A 1 200 ? 17.172 9.094 -10.516 1 97.75 200 GLN A C 1
ATOM 1499 O O . GLN A 1 200 ? 17.109 8.898 -9.305 1 97.75 200 GLN A O 1
ATOM 1504 N N . LYS A 1 201 ? 18 8.445 -11.266 1 96.38 201 LYS A N 1
ATOM 1505 C CA . LYS A 1 201 ? 18.953 7.473 -10.734 1 96.38 201 LYS A CA 1
ATOM 1506 C C . LYS A 1 201 ? 20.391 7.953 -10.906 1 96.38 201 LYS A C 1
ATOM 1508 O O . LYS A 1 201 ? 20.75 8.461 -11.961 1 96.38 201 LYS A O 1
ATOM 1513 N N . VAL A 1 202 ? 21.141 7.824 -9.773 1 96.12 202 VAL A N 1
ATOM 1514 C CA . VAL A 1 202 ? 22.594 8.039 -9.859 1 96.12 202 VAL A CA 1
ATOM 1515 C C . VAL A 1 202 ? 23.266 6.789 -10.398 1 96.12 202 VAL A C 1
ATOM 1517 O O . VAL A 1 202 ? 24.156 6.875 -11.242 1 96.12 202 VAL A O 1
ATOM 1520 N N . ASP A 1 203 ? 22.859 5.633 -9.875 1 93.31 203 ASP A N 1
ATOM 1521 C CA . ASP A 1 203 ? 23.203 4.289 -10.32 1 93.31 203 ASP A CA 1
ATOM 1522 C C . ASP A 1 203 ? 22.078 3.297 -10.016 1 93.31 203 ASP A C 1
ATOM 1524 O O . ASP A 1 203 ? 20.953 3.699 -9.734 1 93.31 203 ASP A O 1
ATOM 1528 N N . ASN A 1 204 ? 22.344 2.094 -10.133 1 88.06 204 ASN A N 1
ATOM 1529 C CA . ASN A 1 204 ? 21.297 1.089 -10.047 1 88.06 204 ASN A CA 1
ATOM 1530 C C . ASN A 1 204 ? 20.672 1.042 -8.648 1 88.06 204 ASN A C 1
ATOM 1532 O O . ASN A 1 204 ? 19.562 0.565 -8.477 1 88.06 204 ASN A O 1
ATOM 1536 N N . PHE A 1 205 ? 21.359 1.565 -7.684 1 88.75 205 PHE A N 1
ATOM 1537 C CA . PHE A 1 205 ? 20.922 1.376 -6.309 1 88.75 205 PHE A CA 1
ATOM 1538 C C . PHE A 1 205 ? 20.656 2.717 -5.629 1 88.75 205 PHE A C 1
ATOM 1540 O O . PHE A 1 205 ? 20.188 2.766 -4.492 1 88.75 205 PHE A O 1
ATOM 1547 N N . THR A 1 206 ? 20.953 3.789 -6.344 1 95.75 206 THR A N 1
ATOM 1548 C CA . THR A 1 206 ? 20.969 5.102 -5.703 1 95.75 206 THR A CA 1
ATOM 1549 C C . THR A 1 206 ? 20 6.055 -6.414 1 95.75 206 THR A C 1
ATOM 1551 O O . THR A 1 206 ? 20.172 6.332 -7.602 1 95.75 206 THR A O 1
ATOM 1554 N N . TRP A 1 207 ? 19.047 6.559 -5.703 1 97.62 207 TRP A N 1
ATOM 1555 C CA . TRP A 1 207 ? 18.094 7.531 -6.223 1 97.62 207 TRP A CA 1
ATOM 1556 C C . TRP A 1 207 ? 18.562 8.953 -5.945 1 97.62 207 TRP A C 1
ATOM 1558 O O . TRP A 1 207 ? 19.172 9.227 -4.902 1 97.62 207 TRP A O 1
ATOM 1568 N N . ARG A 1 208 ? 18.25 9.852 -6.848 1 97.38 208 ARG A N 1
ATOM 1569 C CA . ARG A 1 208 ? 18.656 11.25 -6.695 1 97.38 208 ARG A CA 1
ATOM 1570 C C . ARG A 1 208 ? 17.812 11.961 -5.656 1 97.38 208 ARG A C 1
ATOM 1572 O O . ARG A 1 208 ? 18.297 12.844 -4.949 1 97.38 208 ARG A O 1
ATOM 1579 N N . THR A 1 209 ? 16.547 11.602 -5.602 1 96.81 209 THR A N 1
ATOM 1580 C CA . THR A 1 209 ? 15.633 12.289 -4.703 1 96.81 209 THR A CA 1
ATOM 1581 C C . THR A 1 209 ? 14.664 11.305 -4.059 1 96.81 209 THR A C 1
ATOM 1583 O O . THR A 1 209 ? 14.391 10.242 -4.617 1 96.81 209 THR A O 1
ATOM 1586 N N . ALA A 1 210 ? 14.141 11.688 -2.871 1 96.75 210 ALA A N 1
ATOM 1587 C CA . ALA A 1 210 ? 13.203 10.836 -2.137 1 96.75 210 ALA A CA 1
ATOM 1588 C C . ALA A 1 210 ? 11.859 10.75 -2.854 1 96.75 210 ALA A C 1
ATOM 1590 O O . ALA A 1 210 ? 11.227 9.688 -2.859 1 96.75 210 ALA A O 1
ATOM 1591 N N . ASP A 1 211 ? 11.43 11.836 -3.447 1 96.81 211 ASP A N 1
ATOM 1592 C CA . ASP A 1 211 ? 10.148 11.828 -4.152 1 96.81 211 ASP A CA 1
ATOM 1593 C C . ASP A 1 211 ? 10.18 10.875 -5.344 1 96.81 211 ASP A C 1
ATOM 1595 O O . ASP A 1 211 ? 9.227 10.148 -5.59 1 96.81 211 ASP A O 1
ATOM 1599 N N . ALA A 1 212 ? 11.32 10.828 -6.043 1 97.69 212 ALA A N 1
ATOM 1600 C CA . ALA A 1 212 ? 11.445 9.938 -7.191 1 97.69 212 ALA A CA 1
ATOM 1601 C C . ALA A 1 212 ? 11.461 8.477 -6.754 1 97.69 212 ALA A C 1
ATOM 1603 O O . ALA A 1 212 ? 10.859 7.617 -7.406 1 97.69 212 ALA A O 1
ATOM 1604 N N . TRP A 1 213 ? 12.195 8.195 -5.668 1 97.81 213 TRP A N 1
ATOM 1605 C CA . TRP A 1 213 ? 12.164 6.84 -5.125 1 97.81 213 TRP A CA 1
ATOM 1606 C C . TRP A 1 213 ? 10.734 6.418 -4.797 1 97.81 213 TRP A C 1
ATOM 1608 O O . TRP A 1 213 ? 10.297 5.328 -5.176 1 97.81 213 TRP A O 1
ATOM 1618 N N . ALA A 1 214 ? 10 7.258 -4.137 1 97.75 214 ALA A N 1
ATOM 1619 C CA . ALA A 1 214 ? 8.625 6.965 -3.732 1 97.75 214 ALA A CA 1
ATOM 1620 C C . ALA A 1 214 ? 7.738 6.715 -4.949 1 97.75 214 ALA A C 1
ATOM 1622 O O . ALA A 1 214 ? 6.938 5.777 -4.957 1 97.75 214 ALA A O 1
ATOM 1623 N N . GLU A 1 215 ? 7.852 7.574 -5.945 1 97.5 215 GLU A N 1
ATOM 1624 C CA . GLU A 1 215 ? 7.07 7.41 -7.168 1 97.5 215 GLU A CA 1
ATOM 1625 C C . GLU A 1 215 ? 7.402 6.09 -7.859 1 97.5 215 GLU A C 1
ATOM 1627 O O . GLU A 1 215 ? 6.508 5.387 -8.328 1 97.5 215 GLU A O 1
ATOM 1632 N N . GLY A 1 216 ? 8.703 5.758 -7.926 1 98.06 216 GLY A N 1
ATOM 1633 C CA . GLY A 1 216 ? 9.102 4.477 -8.492 1 98.06 216 GLY A CA 1
ATOM 1634 C C . GLY A 1 216 ? 8.492 3.291 -7.766 1 98.06 216 GLY A C 1
ATOM 1635 O O . GLY A 1 216 ? 8.07 2.32 -8.398 1 98.06 216 GLY A O 1
ATOM 1636 N N . THR A 1 217 ? 8.523 3.363 -6.465 1 97.81 217 THR A N 1
ATOM 1637 C CA . THR A 1 217 ? 7.914 2.328 -5.637 1 97.81 217 THR A CA 1
ATOM 1638 C C . THR A 1 217 ? 6.418 2.215 -5.926 1 97.81 217 THR A C 1
ATOM 1640 O O . THR A 1 217 ? 5.883 1.11 -6.031 1 97.81 217 THR A O 1
ATOM 1643 N N . PHE A 1 218 ? 5.789 3.295 -6.105 1 97.25 218 PHE A N 1
ATOM 1644 C CA . PHE A 1 218 ? 4.359 3.309 -6.387 1 97.25 218 PHE A CA 1
ATOM 1645 C C . PHE A 1 218 ? 4.066 2.686 -7.746 1 97.25 218 PHE A C 1
ATOM 1647 O O . PHE A 1 218 ? 3.09 1.95 -7.902 1 97.25 218 PHE A O 1
ATOM 1654 N N . ILE A 1 219 ? 4.844 3.049 -8.742 1 97.5 219 ILE A N 1
ATOM 1655 C CA . ILE A 1 219 ? 4.645 2.496 -10.078 1 97.5 219 ILE A CA 1
ATOM 1656 C C . ILE A 1 219 ? 4.742 0.972 -10.023 1 97.5 219 ILE A C 1
ATOM 1658 O O . ILE A 1 219 ? 3.959 0.271 -10.664 1 97.5 219 ILE A O 1
ATOM 1662 N N . SER A 1 220 ? 5.664 0.466 -9.25 1 97.75 220 SER A N 1
ATOM 1663 C CA . SER A 1 220 ? 5.742 -0.981 -9.078 1 97.75 220 SER A CA 1
ATOM 1664 C C . SER A 1 220 ? 4.469 -1.535 -8.445 1 97.75 220 SER A C 1
ATOM 1666 O O . SER A 1 220 ? 3.992 -2.604 -8.836 1 97.75 220 SER A O 1
ATOM 1668 N N . SER A 1 221 ? 3.92 -0.825 -7.496 1 97.31 221 SER A N 1
ATOM 1669 C CA . SER A 1 221 ? 2.648 -1.225 -6.902 1 97.31 221 SER A CA 1
ATOM 1670 C C . SER A 1 221 ? 1.526 -1.213 -7.934 1 97.31 221 SER A C 1
ATOM 1672 O O . SER A 1 221 ? 0.646 -2.074 -7.91 1 97.31 221 SER A O 1
ATOM 1674 N N . MET A 1 222 ? 1.55 -0.26 -8.789 1 96.81 222 MET A N 1
ATOM 1675 C CA . MET A 1 222 ? 0.541 -0.161 -9.844 1 96.81 222 MET A CA 1
ATOM 1676 C C . MET A 1 222 ? 0.591 -1.376 -10.766 1 96.81 222 MET A C 1
ATOM 1678 O O . MET A 1 222 ? -0.45 -1.916 -11.141 1 96.81 222 MET A O 1
ATOM 1682 N N . LYS A 1 223 ? 1.771 -1.761 -11.07 1 97.06 223 LYS A N 1
ATOM 1683 C CA . LYS A 1 223 ? 1.936 -2.949 -11.906 1 97.06 223 LYS A CA 1
ATOM 1684 C C . LYS A 1 223 ? 1.36 -4.184 -11.219 1 97.06 223 LYS A C 1
ATOM 1686 O O . LYS A 1 223 ? 0.643 -4.969 -11.844 1 97.06 223 LYS A O 1
ATOM 1691 N N . ARG A 1 224 ? 1.651 -4.359 -9.938 1 97.62 224 ARG A N 1
ATOM 1692 C CA . ARG A 1 224 ? 1.104 -5.492 -9.195 1 97.62 224 ARG A CA 1
ATOM 1693 C C . ARG A 1 224 ? -0.42 -5.449 -9.18 1 97.62 224 ARG A C 1
ATOM 1695 O O . ARG A 1 224 ? -1.076 -6.477 -9.367 1 97.62 224 ARG A O 1
ATOM 1702 N N . MET A 1 225 ? -0.925 -4.246 -8.922 1 96.69 225 MET A N 1
ATOM 1703 C CA . MET A 1 225 ? -2.375 -4.086 -8.883 1 96.69 225 MET A CA 1
ATOM 1704 C C . MET A 1 225 ? -3 -4.469 -10.219 1 96.69 225 MET A C 1
ATOM 1706 O O . MET A 1 225 ? -4 -5.188 -10.258 1 96.69 225 MET A O 1
ATOM 1710 N N . ALA A 1 226 ? -2.398 -4.043 -11.297 1 96.69 226 ALA A N 1
ATOM 1711 C CA . ALA A 1 226 ? -2.928 -4.348 -12.625 1 96.69 226 ALA A CA 1
ATOM 1712 C C . ALA A 1 226 ? -2.928 -5.848 -12.883 1 96.69 226 ALA A C 1
ATOM 1714 O O . ALA A 1 226 ? -3.889 -6.391 -13.438 1 96.69 226 ALA A O 1
ATOM 1715 N N . GLN A 1 227 ? -1.877 -6.504 -12.484 1 97.44 227 GLN A N 1
ATOM 1716 C CA . GLN A 1 227 ? -1.806 -7.957 -12.617 1 97.44 227 GLN A CA 1
ATOM 1717 C C . GLN A 1 227 ? -2.893 -8.633 -11.789 1 97.44 227 GLN A C 1
ATOM 1719 O O . GLN A 1 227 ? -3.555 -9.562 -12.266 1 97.44 227 GLN A O 1
ATOM 1724 N N . ALA A 1 228 ? -3.08 -8.18 -10.578 1 98.19 228 ALA A N 1
ATOM 1725 C CA . ALA A 1 228 ? -4.074 -8.758 -9.688 1 98.19 228 ALA A CA 1
ATOM 1726 C C . ALA A 1 228 ? -5.484 -8.578 -10.234 1 98.19 228 ALA A C 1
ATOM 1728 O O . ALA A 1 228 ? -6.316 -9.484 -10.141 1 98.19 228 ALA A O 1
ATOM 1729 N N . VAL A 1 229 ? -5.742 -7.422 -10.773 1 97.44 229 VAL A N 1
ATOM 1730 C CA . VAL A 1 229 ? -7.047 -7.141 -11.359 1 97.44 229 VAL A CA 1
ATOM 1731 C C . VAL A 1 229 ? -7.309 -8.094 -12.523 1 97.44 229 VAL A C 1
ATOM 1733 O O . VAL A 1 229 ? -8.414 -8.617 -12.672 1 97.44 229 VAL A O 1
ATOM 1736 N N . GLU A 1 230 ? -6.312 -8.32 -13.289 1 97.19 230 GLU A N 1
ATOM 1737 C CA . GLU A 1 230 ? -6.469 -9.258 -14.398 1 97.19 230 GLU A CA 1
ATOM 1738 C C . GLU A 1 230 ? -6.75 -10.672 -13.898 1 97.19 230 GLU A C 1
ATOM 1740 O O . GLU A 1 230 ? -7.609 -11.367 -14.445 1 97.19 230 GLU A O 1
ATOM 1745 N N . VAL A 1 231 ? -6.047 -11.102 -12.906 1 98.62 231 VAL A N 1
ATOM 1746 C CA . VAL A 1 231 ? -6.273 -12.422 -12.328 1 98.62 231 VAL A CA 1
ATOM 1747 C C . VAL A 1 231 ? -7.695 -12.516 -11.781 1 98.62 231 VAL A C 1
ATOM 1749 O O . VAL A 1 231 ? -8.375 -13.523 -11.969 1 98.62 231 VAL A O 1
ATOM 1752 N N . ARG A 1 232 ? -8.141 -11.461 -11.07 1 98.69 232 ARG A N 1
ATOM 1753 C CA . ARG A 1 232 ? -9.5 -11.445 -10.547 1 98.69 232 ARG A CA 1
ATOM 1754 C C . ARG A 1 232 ? -10.523 -11.594 -11.672 1 98.69 232 ARG A C 1
ATOM 1756 O O . ARG A 1 232 ? -11.5 -12.328 -11.539 1 98.69 232 ARG A O 1
ATOM 1763 N N . ARG A 1 233 ? -10.266 -10.977 -12.773 1 98 233 ARG A N 1
ATOM 1764 C CA . ARG A 1 233 ? -11.164 -11.094 -13.922 1 98 233 ARG A CA 1
ATOM 1765 C C . ARG A 1 233 ? -11.156 -12.516 -14.469 1 98 233 ARG A C 1
ATOM 1767 O O . ARG A 1 233 ? -12.195 -13.031 -14.891 1 98 233 ARG A O 1
ATOM 1774 N N . LEU A 1 234 ? -10.023 -13.117 -14.523 1 98.62 234 LEU A N 1
ATOM 1775 C CA . LEU A 1 234 ? -9.938 -14.516 -14.945 1 98.62 234 LEU A CA 1
ATOM 1776 C C . LEU A 1 234 ? -10.781 -15.406 -14.039 1 98.62 234 LEU A C 1
ATOM 1778 O O . LEU A 1 234 ? -11.539 -16.25 -14.516 1 98.62 234 LEU A O 1
ATOM 1782 N N . ILE A 1 235 ? -10.641 -15.195 -12.734 1 98.81 235 ILE A N 1
ATOM 1783 C CA . ILE A 1 235 ? -11.406 -15.953 -11.75 1 98.81 235 ILE A CA 1
ATOM 1784 C C . ILE A 1 235 ? -12.898 -15.781 -12.008 1 98.81 235 ILE A C 1
ATOM 1786 O O . ILE A 1 235 ? -13.641 -16.766 -12.062 1 98.81 235 ILE A O 1
ATOM 1790 N N . ASP A 1 236 ? -13.273 -14.539 -12.164 1 98.38 236 ASP A N 1
ATOM 1791 C CA . ASP A 1 236 ? -14.688 -14.25 -12.375 1 98.38 236 ASP A CA 1
ATOM 1792 C C . ASP A 1 236 ? -15.188 -14.867 -13.68 1 98.38 236 ASP A C 1
ATOM 1794 O O . ASP A 1 236 ? -16.312 -15.375 -13.742 1 98.38 236 ASP A O 1
ATOM 1798 N N . ARG A 1 237 ? -14.367 -14.828 -14.719 1 98.25 237 ARG A N 1
ATOM 1799 C CA . ARG A 1 237 ? -14.727 -15.469 -15.984 1 98.25 237 ARG A CA 1
ATOM 1800 C C . ARG A 1 237 ? -14.953 -16.969 -15.789 1 98.25 237 ARG A C 1
ATOM 1802 O O . ARG A 1 237 ? -15.93 -17.516 -16.297 1 98.25 237 ARG A O 1
ATOM 1809 N N . ILE A 1 238 ? -14.086 -17.641 -15.078 1 98.75 238 ILE A N 1
ATOM 1810 C CA . ILE A 1 238 ? -14.211 -19.078 -14.805 1 98.75 238 ILE A CA 1
ATOM 1811 C C . ILE A 1 238 ? -15.508 -19.344 -14.031 1 98.75 238 ILE A C 1
ATOM 1813 O O . ILE A 1 238 ? -16.266 -20.234 -14.383 1 98.75 238 ILE A O 1
ATOM 1817 N N . LEU A 1 239 ? -15.734 -18.516 -13.039 1 98.5 239 LEU A N 1
ATOM 1818 C CA . LEU A 1 239 ? -16.891 -18.719 -12.172 1 98.5 239 LEU A CA 1
ATOM 1819 C C . LEU A 1 239 ? -18.188 -18.359 -12.891 1 98.5 239 LEU A C 1
ATOM 1821 O O . LEU A 1 239 ? -19.25 -18.875 -12.539 1 98.5 239 LEU A O 1
ATOM 1825 N N . ASP A 1 240 ? -18.125 -17.438 -13.844 1 98.12 240 ASP A N 1
ATOM 1826 C CA . ASP A 1 240 ? -19.281 -17.172 -14.688 1 98.12 240 ASP A CA 1
ATOM 1827 C C . ASP A 1 240 ? -19.656 -18.391 -15.516 1 98.12 240 ASP A C 1
ATOM 1829 O O . ASP A 1 240 ? -20.844 -18.656 -15.75 1 98.12 240 ASP A O 1
ATOM 1833 N N . THR A 1 241 ? -18.688 -19.125 -15.93 1 97.88 241 THR A N 1
ATOM 1834 C CA . THR A 1 241 ? -18.906 -20.328 -16.734 1 97.88 241 THR A CA 1
ATOM 1835 C C . THR A 1 241 ? -19.344 -21.484 -15.852 1 97.88 241 THR A C 1
ATOM 1837 O O . THR A 1 241 ? -20.234 -22.25 -16.219 1 97.88 241 THR A O 1
ATOM 1840 N N . ASP A 1 242 ? -18.734 -21.641 -14.734 1 98.19 242 ASP A N 1
ATOM 1841 C CA . ASP A 1 242 ? -19.062 -22.672 -13.766 1 98.19 242 ASP A CA 1
ATOM 1842 C C . ASP A 1 242 ? -19.016 -22.141 -12.336 1 98.19 242 ASP A C 1
ATOM 1844 O O . ASP A 1 242 ? -17.938 -22.062 -11.727 1 98.19 242 ASP A O 1
ATOM 1848 N N . PRO A 1 243 ? -20.109 -21.859 -11.75 1 97.31 243 PRO A N 1
ATOM 1849 C CA . PRO A 1 243 ? -20.141 -21.266 -10.406 1 97.31 243 PRO A CA 1
ATOM 1850 C C . PRO A 1 243 ? -19.547 -22.172 -9.344 1 97.31 243 PRO A C 1
ATOM 1852 O O . PRO A 1 243 ? -19.25 -21.734 -8.227 1 97.31 243 PRO A O 1
ATOM 1855 N N . ASN A 1 244 ? -19.391 -23.438 -9.695 1 97.31 244 ASN A N 1
ATOM 1856 C CA . ASN A 1 244 ? -18.859 -24.391 -8.727 1 97.31 244 ASN A CA 1
ATOM 1857 C C . ASN A 1 244 ? -17.406 -24.766 -9.062 1 97.31 244 ASN A C 1
ATOM 1859 O O . ASN A 1 244 ? -16.906 -25.781 -8.57 1 97.31 244 ASN A O 1
ATOM 1863 N N . ALA A 1 245 ? -16.812 -24.016 -9.922 1 98.62 245 ALA A N 1
ATOM 1864 C CA . ALA A 1 245 ? -15.445 -24.297 -10.305 1 98.62 245 ALA A CA 1
ATOM 1865 C C . ALA A 1 245 ? -14.523 -24.297 -9.094 1 98.62 245 ALA A C 1
ATOM 1867 O O . ALA A 1 245 ? -14.68 -23.469 -8.188 1 98.62 245 ALA A O 1
ATOM 1868 N N . ARG A 1 246 ? -13.602 -25.312 -9.023 1 98.56 246 ARG A N 1
ATOM 1869 C CA . ARG A 1 246 ? -12.523 -25.344 -8.047 1 98.56 246 ARG A CA 1
ATOM 1870 C C . ARG A 1 246 ? -11.289 -24.609 -8.555 1 98.56 246 ARG A C 1
ATOM 1872 O O . ARG A 1 246 ? -10.695 -25 -9.562 1 98.56 246 ARG A O 1
ATOM 1879 N N . ILE A 1 247 ? -10.93 -23.531 -7.859 1 98.88 247 ILE A N 1
ATOM 1880 C CA . ILE A 1 247 ? -9.844 -22.672 -8.32 1 98.88 247 ILE A CA 1
ATOM 1881 C C . ILE A 1 247 ? -8.789 -22.531 -7.223 1 98.88 247 ILE A C 1
ATOM 1883 O O . ILE A 1 247 ? -9.133 -22.312 -6.059 1 98.88 247 ILE A O 1
ATOM 1887 N N . VAL A 1 248 ? -7.562 -22.719 -7.57 1 98.88 248 VAL A N 1
ATOM 1888 C CA . VAL A 1 248 ? -6.402 -22.375 -6.746 1 98.88 248 VAL A CA 1
ATOM 1889 C C . VAL A 1 248 ? -5.57 -21.312 -7.445 1 98.88 248 VAL A C 1
ATOM 1891 O O . VAL A 1 248 ? -5.16 -21.484 -8.594 1 98.88 248 VAL A O 1
ATOM 1894 N N . VAL A 1 249 ? -5.402 -20.172 -6.828 1 98.94 249 VAL A N 1
ATOM 1895 C CA . VAL A 1 249 ? -4.465 -19.156 -7.289 1 98.94 249 VAL A CA 1
ATOM 1896 C C . VAL A 1 249 ? -3.242 -19.141 -6.371 1 98.94 249 VAL A C 1
ATOM 1898 O O . VAL A 1 249 ? -3.352 -18.797 -5.191 1 98.94 249 VAL A O 1
ATOM 1901 N N . ALA A 1 250 ? -2.102 -19.5 -6.918 1 98.88 250 ALA A N 1
ATOM 1902 C CA . ALA A 1 250 ? -0.916 -19.641 -6.074 1 98.88 250 ALA A CA 1
ATOM 1903 C C . ALA A 1 250 ? 0.301 -19 -6.738 1 98.88 250 ALA A C 1
ATOM 1905 O O . ALA A 1 250 ? 0.394 -18.953 -7.969 1 98.88 250 ALA A O 1
ATOM 1906 N N . GLY A 1 251 ? 1.2 -18.5 -5.926 1 98.81 251 GLY A N 1
ATOM 1907 C CA . GLY A 1 251 ? 2.459 -17.969 -6.43 1 98.81 251 GLY A CA 1
ATOM 1908 C C . GLY A 1 251 ? 3.018 -16.844 -5.578 1 98.81 251 GLY A C 1
ATOM 1909 O O . GLY A 1 251 ? 2.654 -16.719 -4.406 1 98.81 251 GLY A O 1
ATOM 1910 N N . ASP A 1 252 ? 3.998 -16.234 -6.125 1 98.69 252 ASP A N 1
ATOM 1911 C CA . ASP A 1 252 ? 4.613 -15.055 -5.516 1 98.69 252 ASP A CA 1
ATOM 1912 C C . ASP A 1 252 ? 3.854 -13.781 -5.891 1 98.69 252 ASP A C 1
ATOM 1914 O O . ASP A 1 252 ? 4 -13.266 -7 1 98.69 252 ASP A O 1
ATOM 1918 N N . TYR A 1 253 ? 3.125 -13.289 -4.875 1 98.69 253 TYR A N 1
ATOM 1919 C CA . TYR A 1 253 ? 2.303 -12.109 -5.102 1 98.69 253 TYR A CA 1
ATOM 1920 C C . TYR A 1 253 ? 3.121 -10.836 -4.93 1 98.69 253 TYR A C 1
ATOM 1922 O O . TYR A 1 253 ? 2.686 -9.75 -5.328 1 98.69 253 TYR A O 1
ATOM 1930 N N . ASN A 1 254 ? 4.285 -11.016 -4.281 1 97.69 254 ASN A N 1
ATOM 1931 C CA . ASN A 1 254 ? 5.074 -9.859 -3.881 1 97.69 254 ASN A CA 1
ATOM 1932 C C . ASN A 1 254 ? 4.215 -8.812 -3.172 1 97.69 254 ASN A C 1
ATOM 1934 O O . ASN A 1 254 ? 4.359 -7.617 -3.416 1 97.69 254 ASN A O 1
ATOM 1938 N N . ALA A 1 255 ? 3.295 -9.266 -2.406 1 97.81 255 ALA A N 1
ATOM 1939 C CA . ALA A 1 255 ? 2.371 -8.445 -1.623 1 97.81 255 ALA A CA 1
ATOM 1940 C C . ALA A 1 255 ? 1.934 -9.172 -0.356 1 97.81 255 ALA A C 1
ATOM 1942 O O . ALA A 1 255 ? 1.688 -10.383 -0.379 1 97.81 255 ALA A O 1
ATOM 1943 N N . THR A 1 256 ? 1.803 -8.438 0.705 1 96.31 256 THR A N 1
ATOM 1944 C CA . THR A 1 256 ? 1.354 -9.008 1.969 1 96.31 256 THR A CA 1
ATOM 1945 C C . THR A 1 256 ? -0.166 -9.148 1.988 1 96.31 256 THR A C 1
ATOM 1947 O O . THR A 1 256 ? -0.855 -8.625 1.114 1 96.31 256 THR A O 1
ATOM 1950 N N . PRO A 1 257 ? -0.704 -9.883 2.994 1 95.81 257 PRO A N 1
ATOM 1951 C CA . PRO A 1 257 ? -2.119 -10.258 2.984 1 95.81 257 PRO A CA 1
ATOM 1952 C C . PRO A 1 257 ? -3.051 -9.047 2.967 1 95.81 257 PRO A C 1
ATOM 1954 O O . PRO A 1 257 ? -4.164 -9.133 2.439 1 95.81 257 PRO A O 1
ATOM 1957 N N . ASP A 1 258 ? -2.578 -7.891 3.459 1 92.62 258 ASP A N 1
ATOM 1958 C CA . ASP A 1 258 ? -3.471 -6.746 3.596 1 92.62 258 ASP A CA 1
ATOM 1959 C C . ASP A 1 258 ? -3.293 -5.77 2.436 1 92.62 258 ASP A C 1
ATOM 1961 O O . ASP A 1 258 ? -3.945 -4.723 2.391 1 92.62 258 ASP A O 1
ATOM 1965 N N . GLU A 1 259 ? -2.463 -6.137 1.488 1 96.19 259 GLU A N 1
ATOM 1966 C CA . GLU A 1 259 ? -2.221 -5.258 0.347 1 96.19 259 GLU A CA 1
ATOM 1967 C C . GLU A 1 259 ? -3.217 -5.527 -0.777 1 96.19 259 GLU A C 1
ATOM 1969 O O . GLU A 1 259 ? -3.734 -6.641 -0.901 1 96.19 259 GLU A O 1
ATOM 1974 N N . ILE A 1 260 ? -3.367 -4.605 -1.639 1 95.88 260 ILE A N 1
ATOM 1975 C CA . ILE A 1 260 ? -4.449 -4.531 -2.613 1 95.88 260 ILE A CA 1
ATOM 1976 C C . ILE A 1 260 ? -4.371 -5.727 -3.562 1 95.88 260 ILE A C 1
ATOM 1978 O O . ILE A 1 260 ? -5.391 -6.336 -3.891 1 95.88 260 ILE A O 1
ATOM 1982 N N . PRO A 1 261 ? -3.205 -6.117 -4.043 1 97.88 261 PRO A N 1
ATOM 1983 C CA . PRO A 1 261 ? -3.176 -7.246 -4.98 1 97.88 261 PRO A CA 1
ATOM 1984 C C . PRO A 1 261 ? -3.775 -8.516 -4.387 1 97.88 261 PRO A C 1
ATOM 1986 O O . PRO A 1 261 ? -4.5 -9.242 -5.078 1 97.88 261 PRO A O 1
ATOM 1989 N N . VAL A 1 262 ? -3.518 -8.773 -3.121 1 98.44 262 VAL A N 1
ATOM 1990 C CA . VAL A 1 262 ? -4.055 -9.969 -2.477 1 98.44 262 VAL A CA 1
ATOM 1991 C C . VAL A 1 262 ? -5.551 -9.805 -2.24 1 98.44 262 VAL A C 1
ATOM 1993 O O . VAL A 1 262 ? -6.34 -10.703 -2.533 1 98.44 262 VAL A O 1
ATOM 1996 N N . LEU A 1 263 ? -5.938 -8.625 -1.783 1 97.69 263 LEU A N 1
ATOM 1997 C CA . LEU A 1 263 ? -7.336 -8.352 -1.475 1 97.69 263 LEU A CA 1
ATOM 1998 C C . LEU A 1 263 ? -8.195 -8.414 -2.734 1 97.69 263 LEU A C 1
ATOM 2000 O O . LEU A 1 263 ? -9.336 -8.891 -2.691 1 97.69 263 LEU A O 1
ATOM 2004 N N . ALA A 1 264 ? -7.637 -7.969 -3.832 1 97.88 264 ALA A N 1
ATOM 2005 C CA . ALA A 1 264 ? -8.359 -8.016 -5.102 1 97.88 264 ALA A CA 1
ATOM 2006 C C . ALA A 1 264 ? -8.719 -9.453 -5.473 1 97.88 264 ALA A C 1
ATOM 2008 O O . ALA A 1 264 ? -9.844 -9.727 -5.902 1 97.88 264 ALA A O 1
ATOM 2009 N N . ILE A 1 265 ? -7.777 -10.328 -5.301 1 98.69 265 ILE A N 1
ATOM 2010 C CA . ILE A 1 265 ? -7.973 -11.719 -5.695 1 98.69 265 ILE A CA 1
ATOM 2011 C C . ILE A 1 265 ? -8.898 -12.414 -4.699 1 98.69 265 ILE A C 1
ATOM 2013 O O . ILE A 1 265 ? -9.742 -13.227 -5.086 1 98.69 265 ILE A O 1
ATOM 2017 N N . ARG A 1 266 ? -8.805 -12.078 -3.473 1 98.44 266 ARG A N 1
ATOM 2018 C CA . ARG A 1 266 ? -9.703 -12.656 -2.475 1 98.44 266 ARG A CA 1
ATOM 2019 C C . ARG A 1 266 ? -11.148 -12.273 -2.762 1 98.44 266 ARG A C 1
ATOM 2021 O O . ARG A 1 266 ? -12.039 -13.125 -2.689 1 98.44 266 ARG A O 1
ATOM 2028 N N . GLY A 1 267 ? -11.406 -10.984 -3.025 1 98.06 267 GLY A N 1
ATOM 2029 C CA . GLY A 1 267 ? -12.742 -10.516 -3.352 1 98.06 267 GLY A CA 1
ATOM 2030 C C . GLY A 1 267 ? -13.703 -10.602 -2.182 1 98.06 267 GLY A C 1
ATOM 2031 O O . GLY A 1 267 ? -14.852 -11.023 -2.346 1 98.06 267 GLY A O 1
ATOM 2032 N N . ARG A 1 268 ? -13.328 -10.156 -1.01 1 96.56 268 ARG A N 1
ATOM 2033 C CA . ARG A 1 268 ? -14.141 -10.289 0.194 1 96.56 268 ARG A CA 1
ATOM 2034 C C . ARG A 1 268 ? -15.398 -9.43 0.105 1 96.56 268 ARG A C 1
ATOM 2036 O O . ARG A 1 268 ? -15.344 -8.305 -0.399 1 96.56 268 ARG A O 1
ATOM 2043 N N . VAL A 1 269 ? -16.422 -9.938 0.67 1 96 269 VAL A N 1
ATOM 2044 C CA . VAL A 1 269 ? -17.688 -9.203 0.723 1 96 269 VAL A CA 1
ATOM 2045 C C . VAL A 1 269 ? -17.531 -7.973 1.609 1 96 269 VAL A C 1
ATOM 2047 O O . VAL A 1 269 ? -18.109 -6.922 1.331 1 96 269 VAL A O 1
ATOM 2050 N N . GLU A 1 270 ? -16.797 -8.016 2.662 1 92 270 GLU A N 1
ATOM 2051 C CA . GLU A 1 270 ? -16.531 -6.895 3.562 1 92 270 GLU A CA 1
ATOM 2052 C C . GLU A 1 270 ? -15.875 -5.734 2.824 1 92 270 GLU A C 1
ATOM 2054 O O . GLU A 1 270 ? -16.047 -4.57 3.203 1 92 270 GLU A O 1
ATOM 2059 N N . ASP A 1 271 ? -15.164 -6.086 1.814 1 94 271 ASP A N 1
ATOM 2060 C CA . ASP A 1 271 ? -14.484 -5.07 1.014 1 94 271 ASP A CA 1
ATOM 2061 C C . ASP A 1 271 ? -15.43 -4.48 -0.033 1 94 271 ASP A C 1
ATOM 2063 O O . ASP A 1 271 ? -15.539 -3.26 -0.155 1 94 271 ASP A O 1
ATOM 2067 N N . THR A 1 272 ? -16.156 -5.289 -0.703 1 96.06 272 THR A N 1
ATOM 2068 C CA . THR A 1 272 ? -17 -4.859 -1.813 1 96.06 272 THR A CA 1
ATOM 2069 C C . THR A 1 272 ? -18.344 -4.332 -1.303 1 96.06 272 THR A C 1
ATOM 2071 O O . THR A 1 272 ? -19.047 -3.615 -2.018 1 96.06 272 THR A O 1
ATOM 2074 N N . GLY A 1 273 ? -18.703 -4.758 -0.074 1 95.12 273 GLY A N 1
ATOM 2075 C CA . GLY A 1 273 ? -20.031 -4.43 0.45 1 95.12 273 GLY A CA 1
ATOM 2076 C C . GLY A 1 273 ? -21.156 -5.137 -0.28 1 95.12 273 GLY A C 1
ATOM 2077 O O . GLY A 1 273 ? -22.297 -4.703 -0.223 1 95.12 273 GLY A O 1
ATOM 2078 N N . ASN A 1 274 ? -20.828 -6.191 -1.06 1 97.06 274 ASN A N 1
ATOM 2079 C CA . ASN A 1 274 ? -21.797 -6.84 -1.929 1 97.06 274 ASN A CA 1
ATOM 2080 C C . ASN A 1 274 ? -22 -8.305 -1.55 1 97.06 274 ASN A C 1
ATOM 2082 O O . ASN A 1 274 ? -21.25 -9.18 -2.012 1 97.06 274 ASN A O 1
ATOM 2086 N N . PRO A 1 275 ? -23.031 -8.609 -0.802 1 95.12 275 PRO A N 1
ATOM 2087 C CA . PRO A 1 275 ? -23.266 -9.992 -0.383 1 95.12 275 PRO A CA 1
ATOM 2088 C C . PRO A 1 275 ? -23.484 -10.938 -1.562 1 95.12 275 PRO A C 1
ATOM 2090 O O . PRO A 1 275 ? -23.281 -12.148 -1.433 1 95.12 275 PRO A O 1
ATOM 2093 N N . ALA A 1 276 ? -23.844 -10.383 -2.691 1 95.88 276 ALA A N 1
ATOM 2094 C CA . ALA A 1 276 ? -24.094 -11.219 -3.867 1 95.88 276 ALA A CA 1
ATOM 2095 C C . ALA A 1 276 ? -22.797 -11.859 -4.375 1 95.88 276 ALA A C 1
ATOM 2097 O O . ALA A 1 276 ? -22.844 -12.797 -5.176 1 95.88 276 ALA A O 1
ATOM 2098 N N . LEU A 1 277 ? -21.656 -11.352 -3.891 1 96.75 277 LEU A N 1
ATOM 2099 C CA . LEU A 1 277 ? -20.375 -11.844 -4.367 1 96.75 277 LEU A CA 1
ATOM 2100 C C . LEU A 1 277 ? -19.828 -12.914 -3.432 1 96.75 277 LEU A C 1
ATOM 2102 O O . LEU A 1 277 ? -18.719 -13.414 -3.633 1 96.75 277 LEU A O 1
ATOM 2106 N N . THR A 1 278 ? -20.562 -13.398 -2.49 1 96 278 THR A N 1
ATOM 2107 C CA . THR A 1 278 ? -20.125 -14.32 -1.453 1 96 278 THR A CA 1
ATOM 2108 C C . THR A 1 278 ? -19.547 -15.594 -2.072 1 96 278 THR A C 1
ATOM 2110 O O . THR A 1 278 ? -18.547 -16.125 -1.597 1 96 278 THR A O 1
ATOM 2113 N N . HIS A 1 279 ? -20.109 -16.078 -3.123 1 95.75 279 HIS A N 1
ATOM 2114 C CA . HIS A 1 279 ? -19.734 -17.359 -3.723 1 95.75 279 HIS A CA 1
ATOM 2115 C C . HIS A 1 279 ? -18.484 -17.203 -4.582 1 95.75 279 HIS A C 1
ATOM 2117 O O . HIS A 1 279 ? -17.922 -18.188 -5.055 1 95.75 279 HIS A O 1
ATOM 2123 N N . ARG A 1 280 ? -18 -15.992 -4.754 1 97.88 280 ARG A N 1
ATOM 2124 C CA . ARG A 1 280 ? -16.859 -15.734 -5.613 1 97.88 280 ARG A CA 1
ATOM 2125 C C . ARG A 1 280 ? -15.609 -15.438 -4.785 1 97.88 280 ARG A C 1
ATOM 2127 O O . ARG A 1 280 ? -14.531 -15.195 -5.336 1 97.88 280 ARG A O 1
ATOM 2134 N N . VAL A 1 281 ? -15.781 -15.516 -3.426 1 98.25 281 VAL A N 1
ATOM 2135 C CA . VAL A 1 281 ? -14.695 -15.188 -2.506 1 98.25 281 VAL A CA 1
ATOM 2136 C C . VAL A 1 281 ? -13.664 -16.312 -2.502 1 98.25 281 VAL A C 1
ATOM 2138 O O . VAL A 1 281 ? -14.031 -17.5 -2.494 1 98.25 281 VAL A O 1
ATOM 2141 N N . LEU A 1 282 ? -12.414 -15.945 -2.604 1 98.75 282 LEU A N 1
ATOM 2142 C CA . LEU A 1 282 ? -11.336 -16.906 -2.383 1 98.75 282 LEU A CA 1
ATOM 2143 C C . LEU A 1 282 ? -10.75 -16.75 -0.983 1 98.75 282 LEU A C 1
ATOM 2145 O O . LEU A 1 282 ? -10.656 -15.641 -0.464 1 98.75 282 LEU A O 1
ATOM 2149 N N . VAL A 1 283 ? -10.297 -17.875 -0.432 1 97.81 283 VAL A N 1
ATOM 2150 C CA . VAL A 1 283 ? -9.82 -17.891 0.946 1 97.81 283 VAL A CA 1
ATOM 2151 C C . VAL A 1 283 ? -8.336 -18.266 0.97 1 97.81 283 VAL A C 1
ATOM 2153 O O . VAL A 1 283 ? -7.922 -19.234 0.321 1 97.81 283 VAL A O 1
ATOM 2156 N N . PRO A 1 284 ? -7.555 -17.453 1.688 1 97.75 284 PRO A N 1
ATOM 2157 C CA . PRO A 1 284 ? -6.156 -17.859 1.864 1 97.75 284 PRO A CA 1
ATOM 2158 C C . PRO A 1 284 ? -5.996 -19.047 2.805 1 97.75 284 PRO A C 1
ATOM 2160 O O . PRO A 1 284 ? -6.406 -18.984 3.967 1 97.75 284 PRO A O 1
ATOM 2163 N N . ILE A 1 285 ? -5.328 -20.031 2.414 1 95.56 285 ILE A N 1
ATOM 2164 C CA . ILE A 1 285 ? -5.18 -21.219 3.234 1 95.56 285 ILE A CA 1
ATOM 2165 C C . ILE A 1 285 ? -4.164 -20.969 4.344 1 95.56 285 ILE A C 1
ATOM 2167 O O . ILE A 1 285 ? -4.172 -21.641 5.371 1 95.56 285 ILE A O 1
ATOM 2171 N N . GLU A 1 286 ? -3.291 -20 4.156 1 92.38 286 GLU A N 1
ATOM 2172 C CA . GLU A 1 286 ? -2.236 -19.719 5.125 1 92.38 286 GLU A CA 1
ATOM 2173 C C . GLU A 1 286 ? -2.807 -19.109 6.406 1 92.38 286 GLU A C 1
ATOM 2175 O O . GLU A 1 286 ? -2.1 -18.984 7.406 1 92.38 286 GLU A O 1
ATOM 2180 N N . HIS A 1 287 ? -4.078 -18.781 6.402 1 89.75 287 HIS A N 1
ATOM 2181 C CA . HIS A 1 287 ? -4.715 -18.234 7.594 1 89.75 287 HIS A CA 1
ATOM 2182 C C . HIS A 1 287 ? -4.719 -19.234 8.734 1 89.75 287 HIS A C 1
ATOM 2184 O O . HIS A 1 287 ? -4.887 -18.859 9.898 1 89.75 287 HIS A O 1
ATOM 2190 N N . THR A 1 288 ? -4.527 -20.469 8.43 1 89.81 288 THR A N 1
ATOM 2191 C CA . THR A 1 288 ? -4.547 -21.5 9.461 1 89.81 288 THR A CA 1
ATOM 2192 C C . THR A 1 288 ? -3.189 -21.594 10.148 1 89.81 288 THR A C 1
ATOM 2194 O O . THR A 1 288 ? -3.062 -22.25 11.188 1 89.81 288 THR A O 1
ATOM 2197 N N . ILE A 1 289 ? -2.236 -21 9.57 1 92.62 289 ILE A N 1
ATOM 2198 C CA . ILE A 1 289 ? -0.902 -20.984 10.156 1 92.62 289 ILE A CA 1
ATOM 2199 C C . ILE A 1 289 ? -0.796 -19.844 11.164 1 92.62 289 ILE A C 1
ATOM 2201 O O . ILE A 1 289 ? -1.161 -18.703 10.859 1 92.62 289 ILE A O 1
ATOM 2205 N N . PRO A 1 290 ? -0.251 -20.125 12.398 1 90.69 290 PRO A N 1
ATOM 2206 C CA . PRO A 1 290 ? -0.098 -19.047 13.375 1 90.69 290 PRO A CA 1
ATOM 2207 C C . PRO A 1 290 ? 0.709 -17.875 12.836 1 90.69 290 PRO A C 1
ATOM 2209 O O . PRO A 1 290 ? 1.674 -18.062 12.094 1 90.69 290 PRO A O 1
ATOM 2212 N N . GLU A 1 291 ? 0.346 -16.672 13.344 1 87.19 291 GLU A N 1
ATOM 2213 C CA . GLU A 1 291 ? 0.872 -15.422 12.805 1 87.19 291 GLU A CA 1
ATOM 2214 C C . GLU A 1 291 ? 2.395 -15.375 12.906 1 87.19 291 GLU A C 1
ATOM 2216 O O . GLU A 1 291 ? 3.072 -15.016 11.938 1 87.19 291 GLU A O 1
ATOM 2221 N N . PRO A 1 292 ? 2.998 -15.773 13.93 1 86.31 292 PRO A N 1
ATOM 2222 C CA . PRO A 1 292 ? 4.457 -15.672 14.031 1 86.31 292 PRO A CA 1
ATOM 2223 C C . PRO A 1 292 ? 5.18 -16.562 13.023 1 86.31 292 PRO A C 1
ATOM 2225 O O . PRO A 1 292 ? 6.352 -16.328 12.719 1 86.31 292 PRO A O 1
ATOM 2228 N N . ALA A 1 293 ? 4.453 -17.594 12.508 1 89.94 293 ALA A N 1
ATOM 2229 C CA . ALA A 1 293 ? 5.062 -18.531 11.57 1 89.94 293 ALA A CA 1
ATOM 2230 C C . ALA A 1 293 ? 4.59 -18.266 10.148 1 89.94 293 ALA A C 1
ATOM 2232 O O . ALA A 1 293 ? 5.004 -18.969 9.211 1 89.94 293 ALA A O 1
ATOM 2233 N N . ARG A 1 294 ? 3.855 -17.266 9.953 1 93.81 294 ARG A N 1
ATOM 2234 C CA . ARG A 1 294 ? 3.197 -17.031 8.672 1 93.81 294 ARG A CA 1
ATOM 2235 C C . ARG A 1 294 ? 3.998 -16.062 7.809 1 93.81 294 ARG A C 1
ATOM 2237 O O . ARG A 1 294 ? 3.586 -14.922 7.609 1 93.81 294 ARG A O 1
ATOM 2244 N N . TYR A 1 295 ? 5.109 -16.547 7.344 1 95.44 295 TYR A N 1
ATOM 2245 C CA . TYR A 1 295 ? 5.938 -15.75 6.445 1 95.44 295 TYR A CA 1
ATOM 2246 C C . TYR A 1 295 ? 6.691 -16.641 5.465 1 95.44 295 TYR A C 1
ATOM 2248 O O . TYR A 1 295 ? 7.004 -17.797 5.777 1 95.44 295 TYR A O 1
ATOM 2256 N N . THR A 1 296 ? 6.934 -16.094 4.305 1 96.69 296 THR A N 1
ATOM 2257 C CA . THR A 1 296 ? 7.641 -16.844 3.279 1 96.69 296 THR A CA 1
ATOM 2258 C C . THR A 1 296 ? 8.938 -16.156 2.883 1 96.69 296 THR A C 1
ATOM 2260 O O . THR A 1 296 ? 9.727 -16.688 2.109 1 96.69 296 THR A O 1
ATOM 2263 N N . LEU A 1 297 ? 9.148 -14.953 3.33 1 94.31 297 LEU A N 1
ATOM 2264 C CA . LEU A 1 297 ? 10.359 -14.18 3.086 1 94.31 297 LEU A CA 1
ATOM 2265 C C . LEU A 1 297 ? 10.797 -13.445 4.348 1 94.31 297 LEU A C 1
ATOM 2267 O O . LEU A 1 297 ? 9.961 -12.914 5.082 1 94.31 297 LEU A O 1
ATOM 2271 N N . PHE A 1 298 ? 12.055 -13.477 4.566 1 87.44 298 PHE A N 1
ATOM 2272 C CA . PHE A 1 298 ? 12.625 -12.734 5.688 1 87.44 298 PHE A CA 1
ATOM 2273 C C . PHE A 1 298 ? 13.398 -11.523 5.191 1 87.44 298 PHE A C 1
ATOM 2275 O O . PHE A 1 298 ? 14.328 -11.656 4.391 1 87.44 298 PHE A O 1
ATOM 2282 N N . HIS A 1 299 ? 12.93 -10.344 5.633 1 82.06 299 HIS A N 1
ATOM 2283 C CA . HIS A 1 299 ? 13.547 -9.094 5.207 1 82.06 299 HIS A CA 1
ATOM 2284 C C . HIS A 1 299 ? 13.789 -8.164 6.391 1 82.06 299 HIS A C 1
ATOM 2286 O O . HIS A 1 299 ? 12.844 -7.785 7.086 1 82.06 299 HIS A O 1
ATOM 2292 N N . GLN A 1 300 ? 15.039 -7.773 6.613 1 77.56 300 GLN A N 1
ATOM 2293 C CA . GLN A 1 300 ? 15.445 -6.863 7.68 1 77.56 300 GLN A CA 1
ATOM 2294 C C . GLN A 1 300 ? 14.891 -7.312 9.031 1 77.56 300 GLN A C 1
ATOM 2296 O O . GLN A 1 300 ? 14.312 -6.516 9.766 1 77.56 300 GLN A O 1
ATOM 2301 N N . GLY A 1 301 ? 14.961 -8.523 9.219 1 77.88 301 GLY A N 1
ATOM 2302 C CA . GLY A 1 301 ? 14.594 -9.078 10.508 1 77.88 301 GLY A CA 1
ATOM 2303 C C . GLY A 1 301 ? 13.094 -9.289 10.672 1 77.88 301 GLY A C 1
ATOM 2304 O O . GLY A 1 301 ? 12.625 -9.664 11.742 1 77.88 301 GLY A O 1
ATOM 2305 N N . GLN A 1 302 ? 12.383 -9.078 9.641 1 85.94 302 GLN A N 1
ATOM 2306 C CA . GLN A 1 302 ? 10.938 -9.234 9.727 1 85.94 302 GLN A CA 1
ATOM 2307 C C . GLN A 1 302 ? 10.422 -10.203 8.672 1 85.94 302 GLN A C 1
ATOM 2309 O O . GLN A 1 302 ? 10.82 -10.125 7.504 1 85.94 302 GLN A O 1
ATOM 2314 N N . GLY A 1 303 ? 9.617 -11.148 9.141 1 91.44 303 GLY A N 1
ATOM 2315 C CA . GLY A 1 303 ? 8.969 -12.062 8.219 1 91.44 303 GLY A CA 1
ATOM 2316 C C . GLY A 1 303 ? 7.824 -11.43 7.449 1 91.44 303 GLY A C 1
ATOM 2317 O O . GLY A 1 303 ? 7.051 -10.648 8.008 1 91.44 303 GLY A O 1
ATOM 2318 N N . GLN A 1 304 ? 7.789 -11.742 6.137 1 94.12 304 GLN A N 1
ATOM 2319 C CA . GLN A 1 304 ? 6.711 -11.25 5.285 1 94.12 304 GLN A CA 1
ATOM 2320 C C . GLN A 1 304 ? 6.043 -12.398 4.527 1 94.12 304 GLN A C 1
ATOM 2322 O O . GLN A 1 304 ? 6.723 -13.273 3.988 1 94.12 304 GLN A O 1
ATOM 2327 N N . MET A 1 305 ? 4.77 -12.391 4.559 1 96.81 305 MET A N 1
ATOM 2328 C CA . MET A 1 305 ? 4 -13.344 3.762 1 96.81 305 MET A CA 1
ATOM 2329 C C . MET A 1 305 ? 3.785 -12.82 2.346 1 96.81 305 MET A C 1
ATOM 2331 O O . MET A 1 305 ? 2.861 -12.047 2.1 1 96.81 305 MET A O 1
ATOM 2335 N N . LEU A 1 306 ? 4.594 -13.344 1.373 1 97.69 306 LEU A N 1
ATOM 2336 C CA . LEU A 1 306 ? 4.516 -12.82 0.013 1 97.69 306 LEU A CA 1
ATOM 2337 C C . LEU A 1 306 ? 3.992 -13.883 -0.949 1 97.69 306 LEU A C 1
ATOM 2339 O O . LEU A 1 306 ? 3.504 -13.555 -2.033 1 97.69 306 LEU A O 1
ATOM 2343 N N . ASP A 1 307 ? 4.199 -15.125 -0.629 1 98.44 307 ASP A N 1
ATOM 2344 C CA . ASP A 1 307 ? 3.721 -16.266 -1.419 1 98.44 307 ASP A CA 1
ATOM 2345 C C . ASP A 1 307 ? 2.404 -16.797 -0.867 1 98.44 307 ASP A C 1
ATOM 2347 O O . ASP A 1 307 ? 2.334 -17.219 0.289 1 98.44 307 ASP A O 1
ATOM 2351 N N . HIS A 1 308 ? 1.409 -16.75 -1.724 1 98.56 308 HIS A N 1
ATOM 2352 C CA . HIS A 1 308 ? 0.064 -17.062 -1.25 1 98.56 308 HIS A CA 1
ATOM 2353 C C . HIS A 1 308 ? -0.536 -18.234 -2.023 1 98.56 308 HIS A C 1
ATOM 2355 O O . HIS A 1 308 ? -0.082 -18.562 -3.123 1 98.56 308 HIS A O 1
ATOM 2361 N N . MET A 1 309 ? -1.48 -18.875 -1.396 1 98.69 309 MET A N 1
ATOM 2362 C CA . MET A 1 309 ? -2.416 -19.797 -2.029 1 98.69 309 MET A CA 1
ATOM 2363 C C . MET A 1 309 ? -3.854 -19.484 -1.632 1 98.69 309 MET A C 1
ATOM 2365 O O . MET A 1 309 ? -4.242 -19.672 -0.479 1 98.69 309 MET A O 1
ATOM 2369 N N . LEU A 1 310 ? -4.57 -18.938 -2.578 1 98.81 310 LEU A N 1
ATOM 2370 C CA . LEU A 1 310 ? -5.984 -18.609 -2.402 1 98.81 310 LEU A CA 1
ATOM 2371 C C . LEU A 1 310 ? -6.867 -19.625 -3.125 1 98.81 310 LEU A C 1
ATOM 2373 O O . LEU A 1 310 ? -6.594 -19.984 -4.27 1 98.81 310 LEU A O 1
ATOM 2377 N N . VAL A 1 311 ? -7.949 -20.078 -2.418 1 98.75 311 VAL A N 1
ATOM 2378 C CA . VAL A 1 311 ? -8.758 -21.156 -2.998 1 98.75 311 VAL A CA 1
ATOM 2379 C C . VAL A 1 311 ? -10.234 -20.766 -2.922 1 98.75 311 VAL A C 1
ATOM 2381 O O . VAL A 1 311 ? -10.641 -19.984 -2.062 1 98.75 311 VAL A O 1
ATOM 2384 N N . THR A 1 312 ? -10.992 -21.328 -3.846 1 98.5 312 THR A N 1
ATOM 2385 C CA . THR A 1 312 ? -12.438 -21.156 -3.738 1 98.5 312 THR A CA 1
ATOM 2386 C C . THR A 1 312 ? -12.969 -21.859 -2.49 1 98.5 312 THR A C 1
ATOM 2388 O O . THR A 1 312 ? -12.398 -22.859 -2.037 1 98.5 312 THR A O 1
ATOM 2391 N N . ARG A 1 313 ? -14.062 -21.391 -2.002 1 96.19 313 ARG A N 1
ATOM 2392 C CA . ARG A 1 313 ? -14.625 -21.844 -0.734 1 96.19 313 ARG A CA 1
ATOM 2393 C C . ARG A 1 313 ? -14.977 -23.312 -0.79 1 96.19 313 ARG A C 1
ATOM 2395 O O . ARG A 1 313 ? -14.867 -24.031 0.213 1 96.19 313 ARG A O 1
ATOM 2402 N N . ASN A 1 314 ? -15.43 -23.781 -1.9 1 95.94 314 ASN A N 1
ATOM 2403 C CA . ASN A 1 314 ? -15.844 -25.172 -2.008 1 95.94 314 ASN A CA 1
ATOM 2404 C C . ASN A 1 314 ? -14.672 -26.125 -1.797 1 95.94 314 ASN A C 1
ATOM 2406 O O . ASN A 1 314 ? -14.859 -27.297 -1.441 1 95.94 314 ASN A O 1
ATOM 2410 N N . LEU A 1 315 ? -13.445 -25.672 -1.983 1 96.88 315 LEU A N 1
ATOM 2411 C CA . LEU A 1 315 ? -12.273 -26.5 -1.745 1 96.88 315 LEU A CA 1
ATOM 2412 C C . LEU A 1 315 ? -12.039 -26.703 -0.251 1 96.88 315 LEU A C 1
ATOM 2414 O O . LEU A 1 315 ? -11.312 -27.609 0.156 1 96.88 315 LEU A O 1
ATOM 2418 N N . LEU A 1 316 ? -12.625 -25.875 0.54 1 94.5 316 LEU A N 1
ATOM 2419 C CA . LEU A 1 316 ? -12.422 -25.953 1.983 1 94.5 316 LEU A CA 1
ATOM 2420 C C . LEU A 1 316 ? -13.055 -27.219 2.551 1 94.5 316 LEU A C 1
ATOM 2422 O O . LEU A 1 316 ? -12.625 -27.719 3.592 1 94.5 316 LEU A O 1
ATOM 2426 N N . ALA A 1 317 ? -14.062 -27.672 1.863 1 94.19 317 ALA A N 1
ATOM 2427 C CA . ALA A 1 317 ? -14.672 -28.922 2.297 1 94.19 317 ALA A CA 1
ATOM 2428 C C . ALA A 1 317 ? -13.648 -30.062 2.289 1 94.19 317 ALA A C 1
ATOM 2430 O O . ALA A 1 317 ? -13.789 -31.047 3.029 1 94.19 317 ALA A O 1
ATOM 2431 N N . HIS A 1 318 ? -12.602 -29.906 1.503 1 95.12 318 HIS A N 1
ATOM 2432 C CA . HIS A 1 318 ? -11.594 -30.953 1.319 1 95.12 318 HIS A CA 1
ATOM 2433 C C . HIS A 1 318 ? -10.289 -30.578 2.014 1 95.12 318 HIS A C 1
ATOM 2435 O O . HIS A 1 318 ? -9.375 -31.406 2.109 1 95.12 318 HIS A O 1
ATOM 2441 N N . TYR A 1 319 ? -10.203 -29.406 2.5 1 95.56 319 TYR A N 1
ATOM 2442 C CA . TYR A 1 319 ? -8.977 -28.859 3.07 1 95.56 319 TYR A CA 1
ATOM 2443 C C . TYR A 1 319 ? -8.633 -29.547 4.383 1 95.56 319 TYR A C 1
ATOM 2445 O O . TYR A 1 319 ? -9.484 -29.703 5.258 1 95.56 319 TYR A O 1
ATOM 2453 N N . ARG A 1 320 ? -7.297 -29.875 4.559 1 95.31 320 ARG A N 1
ATOM 2454 C CA . ARG A 1 320 ? -6.883 -30.594 5.758 1 95.31 320 ARG A CA 1
ATOM 2455 C C . ARG A 1 320 ? -5.777 -29.844 6.492 1 95.31 320 ARG A C 1
ATOM 2457 O O . ARG A 1 320 ? -5.52 -30.109 7.668 1 95.31 320 ARG A O 1
ATOM 2464 N N . GLY A 1 321 ? -5.125 -29 5.824 1 95.31 321 GLY A N 1
ATOM 2465 C CA . GLY A 1 321 ? -4.09 -28.234 6.492 1 95.31 321 GLY A CA 1
ATOM 2466 C C . GLY A 1 321 ? -3.088 -27.609 5.531 1 95.31 321 GLY A C 1
ATOM 2467 O O . GLY A 1 321 ? -3.037 -27.984 4.355 1 95.31 321 GLY A O 1
ATOM 2468 N N . SER A 1 322 ? -2.361 -26.641 6.094 1 96.06 322 SER A N 1
ATOM 2469 C CA . SER A 1 322 ? -1.307 -25.984 5.328 1 96.06 322 SER A CA 1
ATOM 2470 C C . SER A 1 322 ? 0.005 -25.969 6.105 1 96.06 322 SER A C 1
ATOM 2472 O O . SER A 1 322 ? 0.007 -26.062 7.336 1 96.06 322 SER A O 1
ATOM 2474 N N . GLU A 1 323 ? 1.101 -25.906 5.348 1 95.5 323 GLU A N 1
ATOM 2475 C CA . GLU A 1 323 ? 2.447 -25.75 5.891 1 95.5 323 GLU A CA 1
ATOM 2476 C C . GLU A 1 323 ? 3.227 -24.672 5.141 1 95.5 323 GLU A C 1
ATOM 2478 O O . GLU A 1 323 ? 3.062 -24.516 3.928 1 95.5 323 GLU A O 1
ATOM 2483 N N . ILE A 1 324 ? 3.982 -23.984 5.938 1 95.5 324 ILE A N 1
ATOM 2484 C CA . ILE A 1 324 ? 5.027 -23.125 5.387 1 95.5 324 ILE A CA 1
ATOM 2485 C C . ILE A 1 324 ? 6.395 -23.609 5.859 1 95.5 324 ILE A C 1
ATOM 2487 O O . ILE A 1 324 ? 6.645 -23.703 7.062 1 95.5 324 ILE A O 1
ATOM 2491 N N . HIS A 1 325 ? 7.254 -23.922 4.934 1 93.5 325 HIS A N 1
ATOM 2492 C CA . HIS A 1 325 ? 8.562 -24.453 5.281 1 93.5 325 HIS A CA 1
ATOM 2493 C C . HIS A 1 325 ? 9.609 -23.344 5.34 1 93.5 325 HIS A C 1
ATOM 2495 O O . HIS A 1 325 ? 10.477 -23.25 4.473 1 93.5 325 HIS A O 1
ATOM 2501 N N . ASN A 1 326 ? 9.594 -22.562 6.461 1 87.62 326 ASN A N 1
ATOM 2502 C CA . ASN A 1 326 ? 10.438 -21.375 6.535 1 87.62 326 ASN A CA 1
ATOM 2503 C C . ASN A 1 326 ? 11.57 -21.547 7.543 1 87.62 326 ASN A C 1
ATOM 2505 O O . ASN A 1 326 ? 12.211 -20.578 7.945 1 87.62 326 ASN A O 1
ATOM 2509 N N . GLU A 1 327 ? 11.93 -22.75 7.883 1 82.88 327 GLU A N 1
ATOM 2510 C CA . GLU A 1 327 ? 12.906 -23 8.938 1 82.88 327 GLU A CA 1
ATOM 2511 C C . GLU A 1 327 ? 14.305 -22.609 8.5 1 82.88 327 GLU A C 1
ATOM 2513 O O . GLU A 1 327 ? 15.148 -22.234 9.328 1 82.88 327 GLU A O 1
ATOM 2518 N N . ILE A 1 328 ? 14.547 -22.562 7.23 1 73.12 328 ILE A N 1
ATOM 2519 C CA . ILE A 1 328 ? 15.922 -22.391 6.777 1 73.12 328 ILE A CA 1
ATOM 2520 C C . ILE A 1 328 ? 16.047 -21.062 6.039 1 73.12 328 ILE A C 1
ATOM 2522 O O . ILE A 1 328 ? 17.062 -20.797 5.375 1 73.12 328 ILE A O 1
ATOM 2526 N N . LEU A 1 329 ? 15.086 -20.25 6.16 1 80.44 329 LEU A N 1
ATOM 2527 C CA . LEU A 1 329 ? 15.117 -18.984 5.438 1 80.44 329 LEU A CA 1
ATOM 2528 C C . LEU A 1 329 ? 16.219 -18.078 5.98 1 80.44 329 LEU A C 1
ATOM 2530 O O . LEU A 1 329 ? 16.359 -17.922 7.195 1 80.44 329 LEU A O 1
ATOM 2534 N N . HIS A 1 330 ? 17.047 -17.672 5.109 1 74.25 330 HIS A N 1
ATOM 2535 C CA . HIS A 1 330 ? 18.016 -16.641 5.465 1 74.25 330 HIS A CA 1
ATOM 2536 C C . HIS A 1 330 ? 17.438 -15.242 5.258 1 74.25 330 HIS A C 1
ATOM 2538 O O . HIS A 1 330 ? 16.469 -15.07 4.52 1 74.25 330 HIS A O 1
ATOM 2544 N N . ASP A 1 331 ? 18 -14.312 6.012 1 72.62 331 ASP A N 1
ATOM 2545 C CA . ASP A 1 331 ? 17.594 -12.93 5.812 1 72.62 331 ASP A CA 1
ATOM 2546 C C . ASP A 1 331 ? 18.125 -12.391 4.484 1 72.62 331 ASP A C 1
ATOM 2548 O O . ASP A 1 331 ? 19.328 -12.227 4.305 1 72.62 331 ASP A O 1
ATOM 2552 N N . GLU A 1 332 ? 17.219 -12.094 3.551 1 68.5 332 GLU A N 1
ATOM 2553 C CA . GLU A 1 332 ? 17.562 -11.695 2.188 1 68.5 332 GLU A CA 1
ATOM 2554 C C . GLU A 1 332 ? 18.312 -10.367 2.168 1 68.5 332 GLU A C 1
ATOM 2556 O O . GLU A 1 332 ? 19.062 -10.094 1.232 1 68.5 332 GLU A O 1
ATOM 2561 N N . SER A 1 333 ? 18.047 -9.578 3.234 1 55.81 333 SER A N 1
ATOM 2562 C CA . SER A 1 333 ? 18.734 -8.289 3.303 1 55.81 333 SER A CA 1
ATOM 2563 C C . SER A 1 333 ? 20.234 -8.461 3.508 1 55.81 333 SER A C 1
ATOM 2565 O O . SER A 1 333 ? 21.016 -7.578 3.166 1 55.81 333 SER A O 1
ATOM 2567 N N . ALA A 1 334 ? 20.562 -9.594 4.109 1 48.75 334 ALA A N 1
ATOM 2568 C CA . ALA A 1 334 ? 21.969 -9.914 4.352 1 48.75 334 ALA A CA 1
ATOM 2569 C C . ALA A 1 334 ? 22.672 -10.305 3.053 1 48.75 334 ALA A C 1
ATOM 2571 O O . ALA A 1 334 ? 23.875 -10.062 2.895 1 48.75 334 ALA A O 1
ATOM 2572 N N . ALA A 1 335 ? 21.984 -10.922 2.152 1 43.88 335 ALA A N 1
ATOM 2573 C CA . ALA A 1 335 ? 22.531 -11.391 0.881 1 43.88 335 ALA A CA 1
ATOM 2574 C C . ALA A 1 335 ? 22.844 -10.219 -0.046 1 43.88 335 ALA A C 1
ATOM 2576 O O . ALA A 1 335 ? 23.75 -10.305 -0.871 1 43.88 335 ALA A O 1
ATOM 2577 N N . PHE A 1 336 ? 21.984 -9.117 -0.029 1 44.28 336 PHE A N 1
ATOM 2578 C CA . PHE A 1 336 ? 22.25 -7.93 -0.833 1 44.28 336 PHE A CA 1
ATOM 2579 C C . PHE A 1 336 ? 23.594 -7.309 -0.455 1 44.28 336 PHE A C 1
ATOM 2581 O O . PHE A 1 336 ? 24.25 -6.676 -1.286 1 44.28 336 PHE A O 1
ATOM 2588 N N . ALA A 1 337 ? 23.984 -7.551 0.877 1 42.97 337 ALA A N 1
ATOM 2589 C CA . ALA A 1 337 ? 25.219 -6.93 1.314 1 42.97 337 ALA A CA 1
ATOM 2590 C C . ALA A 1 337 ? 26.438 -7.672 0.748 1 42.97 337 ALA A C 1
ATOM 2592 O O . ALA A 1 337 ? 27.5 -7.082 0.567 1 42.97 337 ALA A O 1
ATOM 2593 N N . GLU A 1 338 ? 26.281 -8.977 0.659 1 43.41 338 GLU A N 1
ATOM 2594 C CA . GLU A 1 338 ? 27.391 -9.75 0.093 1 43.41 338 GLU A CA 1
ATOM 2595 C C . GLU A 1 338 ? 26.969 -10.453 -1.195 1 43.41 338 GLU A C 1
ATOM 2597 O O . GLU A 1 338 ? 25.797 -10.82 -1.355 1 43.41 338 GLU A O 1
ATOM 2602 N N . ASP A 1 339 ? 27.438 -10.062 -2.342 1 47.66 339 ASP A N 1
ATOM 2603 C CA . ASP A 1 339 ? 27.219 -10.695 -3.639 1 47.66 339 ASP A CA 1
ATOM 2604 C C . ASP A 1 339 ? 27.156 -12.219 -3.504 1 47.66 339 ASP A C 1
ATOM 2606 O O . ASP A 1 339 ? 27.391 -12.938 -4.477 1 47.66 339 ASP A O 1
ATOM 2610 N N . SER A 1 340 ? 27.172 -12.688 -2.279 1 52.44 340 SER A N 1
ATOM 2611 C CA . SER A 1 340 ? 27.141 -14.141 -2.209 1 52.44 340 SER A CA 1
ATOM 2612 C C . SER A 1 340 ? 25.734 -14.656 -1.98 1 52.44 340 SER A C 1
ATOM 2614 O O . SER A 1 340 ? 25.062 -14.258 -1.021 1 52.44 340 SER A O 1
ATOM 2616 N N . LYS A 1 341 ? 25.266 -15.273 -3.051 1 62.69 341 LYS A N 1
ATOM 2617 C CA . LYS A 1 341 ? 23.938 -15.859 -2.941 1 62.69 341 LYS A CA 1
ATOM 2618 C C . LYS A 1 341 ? 24 -17.234 -2.266 1 62.69 341 LYS A C 1
ATOM 2620 O O . LYS A 1 341 ? 24.969 -17.953 -2.412 1 62.69 341 LYS A O 1
ATOM 2625 N N . TYR A 1 342 ? 23.031 -17.484 -1.366 1 72.25 342 TYR A N 1
ATOM 2626 C CA . TYR A 1 342 ? 22.859 -18.797 -0.757 1 72.25 342 TYR A CA 1
ATOM 2627 C C . TYR A 1 342 ? 22.25 -19.781 -1.75 1 72.25 342 TYR A C 1
ATOM 2629 O O . TYR A 1 342 ? 21.547 -19.375 -2.678 1 72.25 342 TYR A O 1
ATOM 2637 N N . PRO A 1 343 ? 22.578 -20.984 -1.636 1 78.38 343 PRO A N 1
ATOM 2638 C CA . PRO A 1 343 ? 22.047 -21.984 -2.568 1 78.38 343 PRO A CA 1
ATOM 2639 C C . PRO A 1 343 ? 20.531 -22.172 -2.436 1 78.38 343 PRO A C 1
ATOM 2641 O O . PRO A 1 343 ? 19.875 -22.609 -3.389 1 78.38 343 PRO A O 1
ATOM 2644 N N . GLU A 1 344 ? 20.062 -21.828 -1.351 1 85.75 344 GLU A N 1
ATOM 2645 C CA . GLU A 1 344 ? 18.625 -21.969 -1.157 1 85.75 344 GLU A CA 1
ATOM 2646 C C . GLU A 1 344 ? 17.875 -20.75 -1.686 1 85.75 344 GLU A C 1
ATOM 2648 O O . GLU A 1 344 ? 18.484 -19.703 -1.914 1 85.75 344 GLU A O 1
ATOM 2653 N N . SER A 1 345 ? 16.609 -20.938 -2.014 1 92.06 345 SER A N 1
ATOM 2654 C CA . SER A 1 345 ? 15.758 -19.797 -2.359 1 92.06 345 SER A CA 1
ATOM 2655 C C . SER A 1 345 ? 15.539 -18.891 -1.157 1 92.06 345 SER A C 1
ATOM 2657 O O . SER A 1 345 ? 15.484 -19.359 -0.018 1 92.06 345 SER A O 1
ATOM 2659 N N . ASP A 1 346 ? 15.352 -17.656 -1.401 1 91.81 346 ASP A N 1
ATOM 2660 C CA . ASP A 1 346 ? 14.992 -16.734 -0.332 1 91.81 346 ASP A CA 1
ATOM 2661 C C . ASP A 1 346 ? 13.492 -16.766 -0.064 1 91.81 346 ASP A C 1
ATOM 2663 O O . ASP A 1 346 ? 12.984 -16.016 0.784 1 91.81 346 ASP A O 1
ATOM 2667 N N . HIS A 1 347 ? 12.773 -17.594 -0.759 1 95.94 347 HIS A N 1
ATOM 2668 C CA . HIS A 1 347 ? 11.359 -17.828 -0.5 1 95.94 347 HIS A CA 1
ATOM 2669 C C . HIS A 1 347 ? 11.133 -19.219 0.099 1 95.94 347 HIS A C 1
ATOM 2671 O O . HIS A 1 347 ? 11.758 -20.188 -0.325 1 95.94 347 HIS A O 1
ATOM 2677 N N . ALA A 1 348 ? 10.234 -19.266 1.025 1 95.94 348 ALA A N 1
ATOM 2678 C CA . ALA A 1 348 ? 9.805 -20.562 1.564 1 95.94 348 ALA A CA 1
ATOM 2679 C C . ALA A 1 348 ? 8.609 -21.109 0.794 1 95.94 348 ALA A C 1
ATOM 2681 O O . ALA A 1 348 ? 7.703 -20.344 0.427 1 95.94 348 ALA A O 1
ATOM 2682 N N . PRO A 1 349 ? 8.609 -22.391 0.569 1 96.88 349 PRO A N 1
ATOM 2683 C CA . PRO A 1 349 ? 7.434 -22.953 -0.092 1 96.88 349 PRO A CA 1
ATOM 2684 C C . PRO A 1 349 ? 6.215 -23.031 0.827 1 96.88 349 PRO A C 1
ATOM 2686 O O . PRO A 1 349 ? 6.363 -23.125 2.047 1 96.88 349 PRO A O 1
ATOM 2689 N N . VAL A 1 350 ? 5.062 -22.938 0.247 1 98.06 350 VAL A N 1
ATOM 2690 C CA . VAL A 1 350 ? 3.762 -23.094 0.89 1 98.06 350 VAL A CA 1
ATOM 2691 C C . VAL A 1 350 ? 3.041 -24.297 0.31 1 98.06 350 VAL A C 1
ATOM 2693 O O . VAL A 1 350 ? 3.012 -24.5 -0.909 1 98.06 350 VAL A O 1
ATOM 2696 N N . VAL A 1 351 ? 2.473 -25.219 1.193 1 98.25 351 VAL A N 1
ATOM 2697 C CA . VAL A 1 351 ? 1.793 -26.406 0.697 1 98.25 351 VAL A CA 1
ATOM 2698 C C . VAL A 1 351 ? 0.485 -26.609 1.459 1 98.25 351 VAL A C 1
ATOM 2700 O O . VAL A 1 351 ? 0.406 -26.328 2.656 1 98.25 351 VAL A O 1
ATOM 2703 N N . ALA A 1 352 ? -0.471 -27.031 0.708 1 98.25 352 ALA A N 1
ATOM 2704 C CA . ALA A 1 352 ? -1.772 -27.359 1.286 1 98.25 352 ALA A CA 1
ATOM 2705 C C . ALA A 1 352 ? -2.197 -28.781 0.916 1 98.25 352 ALA A C 1
ATOM 2707 O O . ALA A 1 352 ? -1.876 -29.266 -0.172 1 98.25 352 ALA A O 1
ATOM 2708 N N . THR A 1 353 ? -2.928 -29.406 1.83 1 97.75 353 THR A N 1
ATOM 2709 C CA . THR A 1 353 ? -3.434 -30.75 1.652 1 97.75 353 THR A CA 1
ATOM 2710 C C . THR A 1 353 ? -4.953 -30.75 1.521 1 97.75 353 THR A C 1
ATOM 2712 O O . THR A 1 353 ? -5.652 -30.141 2.33 1 97.75 353 THR A O 1
ATOM 2715 N N . PHE A 1 354 ? -5.402 -31.422 0.485 1 97.31 354 PHE A N 1
ATOM 2716 C CA . PHE A 1 354 ? -6.828 -31.594 0.252 1 97.31 354 PHE A CA 1
ATOM 2717 C C . PHE A 1 354 ? -7.184 -33.062 0.166 1 97.31 354 PHE A C 1
ATOM 2719 O O . PHE A 1 354 ? -6.469 -33.844 -0.471 1 97.31 354 PHE A O 1
ATOM 2726 N N . ASP A 1 355 ? -8.266 -33.438 0.815 1 95.94 355 ASP A N 1
ATOM 2727 C CA . ASP A 1 355 ? -8.742 -34.812 0.772 1 95.94 355 ASP A CA 1
ATOM 2728 C C . ASP A 1 355 ? -10.094 -34.906 0.062 1 95.94 355 ASP A C 1
ATOM 2730 O O . ASP A 1 355 ? -11.109 -34.469 0.597 1 95.94 355 ASP A O 1
ATOM 2734 N N . PHE A 1 356 ? -10.062 -35.594 -1.095 1 90.69 356 PHE A N 1
ATOM 2735 C CA . PHE A 1 356 ? -11.258 -35.656 -1.926 1 90.69 356 PHE A CA 1
ATOM 2736 C C . PHE A 1 356 ? -11.969 -37 -1.741 1 90.69 356 PHE A C 1
ATOM 2738 O O . PHE A 1 356 ? -12.758 -37.406 -2.596 1 90.69 356 PHE A O 1
ATOM 2745 N N . SER A 1 357 ? -11.852 -37.75 -0.731 1 83.44 357 SER A N 1
ATOM 2746 C CA . SER A 1 357 ? -12.539 -39 -0.468 1 83.44 357 SER A CA 1
ATOM 2747 C C . SER A 1 357 ? -14.016 -38.781 -0.166 1 83.44 357 SER A C 1
ATOM 2749 O O . SER A 1 357 ? -14.398 -37.688 0.306 1 83.44 357 SER A O 1
ATOM 2751 N N . MET B 1 1 ? 8.875 85.625 -17.797 1 16.52 1 MET B N 1
ATOM 2752 C CA . MET B 1 1 ? 9.344 85.875 -16.438 1 16.52 1 MET B CA 1
ATOM 2753 C C . MET B 1 1 ? 8.734 84.938 -15.438 1 16.52 1 MET B C 1
ATOM 2755 O O . MET B 1 1 ? 7.516 84.875 -15.289 1 16.52 1 MET B O 1
ATOM 2759 N N . ALA B 1 2 ? 9.422 83.688 -15.375 1 19.36 2 ALA B N 1
ATOM 2760 C CA . ALA B 1 2 ? 9.195 82.312 -14.953 1 19.36 2 ALA B CA 1
ATOM 2761 C C . ALA B 1 2 ? 8.945 82.25 -13.453 1 19.36 2 ALA B C 1
ATOM 2763 O O . ALA B 1 2 ? 9.797 82.625 -12.648 1 19.36 2 ALA B O 1
ATOM 2764 N N . ALA B 1 3 ? 7.641 82.625 -12.938 1 20.77 3 ALA B N 1
ATOM 2765 C CA . ALA B 1 3 ? 7.195 83 -11.594 1 20.77 3 ALA B CA 1
ATOM 2766 C C . ALA B 1 3 ? 7.594 82 -10.57 1 20.77 3 ALA B C 1
ATOM 2768 O O . ALA B 1 3 ? 7.145 80.812 -10.641 1 20.77 3 ALA B O 1
ATOM 2769 N N . GLY B 1 4 ? 8.836 81.875 -9.938 1 18.92 4 GLY B N 1
ATOM 2770 C CA . GLY B 1 4 ? 9.625 80.875 -9.258 1 18.92 4 GLY B CA 1
ATOM 2771 C C . GLY B 1 4 ? 9.18 80.625 -7.832 1 18.92 4 GLY B C 1
ATOM 2772 O O . GLY B 1 4 ? 9.906 80 -7.043 1 18.92 4 GLY B O 1
ATOM 2773 N N . CYS B 1 5 ? 7.855 81.125 -7.438 1 23.67 5 CYS B N 1
ATOM 2774 C CA . CYS B 1 5 ? 7.781 81.312 -5.992 1 23.67 5 CYS B CA 1
ATOM 2775 C C . CYS B 1 5 ? 8.195 80 -5.258 1 23.67 5 CYS B C 1
ATOM 2777 O O . CYS B 1 5 ? 8 78.938 -5.758 1 23.67 5 CYS B O 1
ATOM 2779 N N . GLY B 1 6 ? 8.812 80.125 -4.121 1 20.86 6 GLY B N 1
ATOM 2780 C CA . GLY B 1 6 ? 9.578 79.688 -2.969 1 20.86 6 GLY B CA 1
ATOM 2781 C C . GLY B 1 6 ? 8.867 78.625 -2.135 1 20.86 6 GLY B C 1
ATOM 2782 O O . GLY B 1 6 ? 7.668 78.75 -1.857 1 20.86 6 GLY B O 1
ATOM 2783 N N . THR B 1 7 ? 9.336 77.25 -2.068 1 22.12 7 THR B N 1
ATOM 2784 C CA . THR B 1 7 ? 9.195 75.875 -1.716 1 22.12 7 THR B CA 1
ATOM 2785 C C . THR B 1 7 ? 9.234 75.688 -0.202 1 22.12 7 THR B C 1
ATOM 2787 O O . THR B 1 7 ? 9.383 74.562 0.288 1 22.12 7 THR B O 1
ATOM 2790 N N . ALA B 1 8 ? 8.797 76.688 0.714 1 23.06 8 ALA B N 1
ATOM 2791 C CA . ALA B 1 8 ? 9.219 76.562 2.102 1 23.06 8 ALA B CA 1
ATOM 2792 C C . ALA B 1 8 ? 8.539 75.312 2.732 1 23.06 8 ALA B C 1
ATOM 2794 O O . ALA B 1 8 ? 7.32 75.312 2.932 1 23.06 8 ALA B O 1
ATOM 2795 N N . LEU B 1 9 ? 8.992 74.062 2.5 1 22.77 9 LEU B N 1
ATOM 2796 C CA . LEU B 1 9 ? 8.664 72.75 2.982 1 22.77 9 LEU B CA 1
ATOM 2797 C C . LEU B 1 9 ? 8.945 72.625 4.477 1 22.77 9 LEU B C 1
ATOM 2799 O O . LEU B 1 9 ? 10.102 72.438 4.879 1 22.77 9 LEU B O 1
ATOM 2803 N N . SER B 1 10 ? 8.539 73.562 5.352 1 21.97 10 SER B N 1
ATOM 2804 C CA . SER B 1 10 ? 8.93 73.438 6.754 1 21.97 10 SER B CA 1
ATOM 2805 C C . SER B 1 10 ? 8.477 72.062 7.328 1 21.97 10 SER B C 1
ATOM 2807 O O . SER B 1 10 ? 7.297 71.75 7.246 1 21.97 10 SER B O 1
ATOM 2809 N N . CYS B 1 11 ? 9.398 71.125 7.527 1 21.72 11 CYS B N 1
ATOM 2810 C CA . CYS B 1 11 ? 9.477 69.75 8.023 1 21.72 11 CYS B CA 1
ATOM 2811 C C . CYS B 1 11 ? 9.016 69.688 9.477 1 21.72 11 CYS B C 1
ATOM 2813 O O . CYS B 1 11 ? 9.617 70.25 10.359 1 21.72 11 CYS B O 1
ATOM 2815 N N . LEU B 1 12 ? 7.684 69.812 9.742 1 23.38 12 LEU B N 1
ATOM 2816 C CA . LEU B 1 12 ? 7.145 69.625 11.086 1 23.38 12 LEU B CA 1
ATOM 2817 C C . LEU B 1 12 ? 7.758 68.375 11.758 1 23.38 12 LEU B C 1
ATOM 2819 O O . LEU B 1 12 ? 7.797 67.312 11.164 1 23.38 12 LEU B O 1
ATOM 2823 N N . GLN B 1 13 ? 8.781 68.562 12.648 1 23.53 13 GLN B N 1
ATOM 2824 C CA . GLN B 1 13 ? 9.508 67.625 13.523 1 23.53 13 GLN B CA 1
ATOM 2825 C C . GLN B 1 13 ? 8.547 66.875 14.406 1 23.53 13 GLN B C 1
ATOM 2827 O O . GLN B 1 13 ? 7.84 67.438 15.234 1 23.53 13 GLN B O 1
ATOM 2832 N N . GLY B 1 14 ? 7.84 65.875 13.852 1 22.73 14 GLY B N 1
ATOM 2833 C CA . GLY B 1 14 ? 6.98 65 14.609 1 22.73 14 GLY B CA 1
ATOM 2834 C C . GLY B 1 14 ? 7.656 64.375 15.828 1 22.73 14 GLY B C 1
ATOM 2835 O O . GLY B 1 14 ? 8.789 63.906 15.75 1 22.73 14 GLY B O 1
ATOM 2836 N N . ARG B 1 15 ? 7.488 65 17 1 28.86 15 ARG B N 1
ATOM 2837 C CA . ARG B 1 15 ? 8.055 64.5 18.234 1 28.86 15 ARG B CA 1
ATOM 2838 C C . ARG B 1 15 ? 7.777 63 18.375 1 28.86 15 ARG B C 1
ATOM 2840 O O . ARG B 1 15 ? 6.672 62.531 18.078 1 28.86 15 ARG B O 1
ATOM 2847 N N . PRO B 1 16 ? 8.812 62.156 18.484 1 25.28 16 PRO B N 1
ATOM 2848 C CA . PRO B 1 16 ? 8.672 60.719 18.625 1 25.28 16 PRO B CA 1
ATOM 2849 C C . PRO B 1 16 ? 7.863 60.312 19.859 1 25.28 16 PRO B C 1
ATOM 2851 O O . PRO B 1 16 ? 8.062 60.875 20.938 1 25.28 16 PRO B O 1
ATOM 2854 N N . VAL B 1 17 ? 6.609 60.156 19.844 1 28.97 17 VAL B N 1
ATOM 2855 C CA . VAL B 1 17 ? 5.855 59.625 20.984 1 28.97 17 VAL B CA 1
ATOM 2856 C C . VAL B 1 17 ? 6.594 58.438 21.594 1 28.97 17 VAL B C 1
ATOM 2858 O O . VAL B 1 17 ? 6.969 57.5 20.875 1 28.97 17 VAL B O 1
ATOM 2861 N N . GLN B 1 18 ? 7.398 58.781 22.594 1 28.23 18 GLN B N 1
ATOM 2862 C CA . GLN B 1 18 ? 8.031 57.688 23.328 1 28.23 18 GLN B CA 1
ATOM 2863 C C . GLN B 1 18 ? 7.016 56.594 23.688 1 28.23 18 GLN B C 1
ATOM 2865 O O . GLN B 1 18 ? 5.984 56.906 24.297 1 28.23 18 GLN B O 1
ATOM 2870 N N . GLY B 1 19 ? 6.75 55.625 22.891 1 28.8 19 GLY B N 1
ATOM 2871 C CA . GLY B 1 19 ? 5.852 54.531 23.172 1 28.8 19 GLY B CA 1
ATOM 2872 C C . GLY B 1 19 ? 6.016 53.969 24.578 1 28.8 19 GLY B C 1
ATOM 2873 O O . GLY B 1 19 ? 7.027 54.219 25.234 1 28.8 19 GLY B O 1
ATOM 2874 N N . PRO B 1 20 ? 4.945 53.812 25.297 1 32.03 20 PRO B N 1
ATOM 2875 C CA . PRO B 1 20 ? 4.996 53.375 26.688 1 32.03 20 PRO B CA 1
ATOM 2876 C C . PRO B 1 20 ? 6.055 52.281 26.922 1 32.03 20 PRO B C 1
ATOM 2878 O O . PRO B 1 20 ? 6.469 51.594 25.984 1 32.03 20 PRO B O 1
ATOM 2881 N N . ALA B 1 21 ? 6.785 52.406 28.047 1 34.78 21 ALA B N 1
ATOM 2882 C CA . ALA B 1 21 ? 7.738 51.438 28.578 1 34.78 21 ALA B CA 1
ATOM 2883 C C . ALA B 1 21 ? 7.168 50.031 28.531 1 34.78 21 ALA B C 1
ATOM 2885 O O . ALA B 1 21 ? 6.133 49.75 29.141 1 34.78 21 ALA B O 1
ATOM 2886 N N . GLY B 1 22 ? 7.188 49.375 27.453 1 32.28 22 GLY B N 1
ATOM 2887 C CA . GLY B 1 22 ? 6.703 48 27.422 1 32.28 22 GLY B CA 1
ATOM 2888 C C . GLY B 1 22 ? 7.168 47.188 28.594 1 32.28 22 GLY B C 1
ATOM 2889 O O . GLY B 1 22 ? 8.297 47.344 29.078 1 32.28 22 GLY B O 1
ATOM 2890 N N . VAL B 1 23 ? 6.281 46.938 29.562 1 33.03 23 VAL B N 1
ATOM 2891 C CA . VAL B 1 23 ? 6.516 45.969 30.609 1 33.03 23 VAL B CA 1
ATOM 2892 C C . VAL B 1 23 ? 7.332 44.812 30.062 1 33.03 23 VAL B C 1
ATOM 2894 O O . VAL B 1 23 ? 6.906 44.125 29.125 1 33.03 23 VAL B O 1
ATOM 2897 N N . THR B 1 24 ? 8.641 44.969 30.062 1 33.59 24 THR B N 1
ATOM 2898 C CA . THR B 1 24 ? 9.5 43.812 29.875 1 33.59 24 THR B CA 1
ATOM 2899 C C . THR B 1 24 ? 9.156 42.719 30.891 1 33.59 24 THR B C 1
ATOM 2901 O O . THR B 1 24 ? 9.594 42.781 32.031 1 33.59 24 THR B O 1
ATOM 2904 N N . GLY B 1 25 ? 7.871 42.5 31.25 1 34.03 25 GLY B N 1
ATOM 2905 C CA . GLY B 1 25 ? 7.766 41.281 32.062 1 34.03 25 GLY B CA 1
ATOM 2906 C C . GLY B 1 25 ? 8.781 40.219 31.672 1 34.03 25 GLY B C 1
ATOM 2907 O O . GLY B 1 25 ? 9.195 40.125 30.516 1 34.03 25 GLY B O 1
ATOM 2908 N N . ASP B 1 26 ? 9.656 39.969 32.594 1 35.47 26 ASP B N 1
ATOM 2909 C CA . ASP B 1 26 ? 10.523 38.781 32.5 1 35.47 26 ASP B CA 1
ATOM 2910 C C . ASP B 1 26 ? 9.789 37.625 31.844 1 35.47 26 ASP B C 1
ATOM 2912 O O . ASP B 1 26 ? 8.953 36.969 32.5 1 35.47 26 ASP B O 1
ATOM 2916 N N . VAL B 1 27 ? 9.219 37.688 30.703 1 37.5 27 VAL B N 1
ATOM 2917 C CA . VAL B 1 27 ? 8.875 36.438 30.094 1 37.5 27 VAL B CA 1
ATOM 2918 C C . VAL B 1 27 ? 9.906 35.375 30.484 1 37.5 27 VAL B C 1
ATOM 2920 O O . VAL B 1 27 ? 11.055 35.406 30.031 1 37.5 27 VAL B O 1
ATOM 2923 N N . VAL B 1 28 ? 10.102 35.094 31.719 1 40.44 28 VAL B N 1
ATOM 2924 C CA . VAL B 1 28 ? 10.727 33.812 31.984 1 40.44 28 VAL B CA 1
ATOM 2925 C C . VAL B 1 28 ? 10.508 32.875 30.797 1 40.44 28 VAL B C 1
ATOM 2927 O O . VAL B 1 28 ? 9.367 32.531 30.453 1 40.44 28 VAL B O 1
ATOM 2930 N N . GLY B 1 29 ? 11.156 33 29.672 1 49.19 29 GLY B N 1
ATOM 2931 C CA . GLY B 1 29 ? 11.133 32.562 28.281 1 49.19 29 GLY B CA 1
ATOM 2932 C C . GLY B 1 29 ? 10.703 31.109 28.109 1 49.19 29 GLY B C 1
ATOM 2933 O O . GLY B 1 29 ? 11.258 30.219 28.75 1 49.19 29 GLY B O 1
ATOM 2934 N N . VAL B 1 30 ? 9.492 30.797 28.016 1 60.5 30 VAL B N 1
ATOM 2935 C CA . VAL B 1 30 ? 8.945 29.469 27.703 1 60.5 30 VAL B CA 1
ATOM 2936 C C . VAL B 1 30 ? 9.859 28.766 26.703 1 60.5 30 VAL B C 1
ATOM 2938 O O . VAL B 1 30 ? 10.008 29.219 25.562 1 60.5 30 VAL B O 1
ATOM 2941 N N . THR B 1 31 ? 10.742 27.891 27.172 1 83.62 31 THR B N 1
ATOM 2942 C CA . THR B 1 31 ? 11.719 27.172 26.344 1 83.62 31 THR B CA 1
ATOM 2943 C C . THR B 1 31 ? 11.133 25.875 25.828 1 83.62 31 THR B C 1
ATOM 2945 O O . THR B 1 31 ? 11.641 25.297 24.859 1 83.62 31 THR B O 1
ATOM 2948 N N . THR B 1 32 ? 9.961 25.594 26.484 1 94.25 32 THR B N 1
ATOM 2949 C CA . THR B 1 32 ? 9.352 24.344 26.047 1 94.25 32 THR B CA 1
ATOM 2950 C C . THR B 1 32 ? 8.211 24.625 25.062 1 94.25 32 THR B C 1
ATOM 2952 O O . THR B 1 32 ? 7.375 25.5 25.297 1 94.25 32 THR B O 1
ATOM 2955 N N . VAL B 1 33 ? 8.211 24.047 23.969 1 97.38 33 VAL B N 1
ATOM 2956 C CA . VAL B 1 33 ? 7.207 24.172 22.922 1 97.38 33 VAL B CA 1
ATOM 2957 C C . VAL B 1 33 ? 6.543 22.828 22.688 1 97.38 33 VAL B C 1
ATOM 2959 O O . VAL B 1 33 ? 7.223 21.812 22.5 1 97.38 33 VAL B O 1
ATOM 2962 N N . ARG B 1 34 ? 5.211 22.797 22.75 1 98.31 34 ARG B N 1
ATOM 2963 C CA . ARG B 1 34 ? 4.461 21.578 22.453 1 98.31 34 ARG B CA 1
ATOM 2964 C C . ARG B 1 34 ? 3.668 21.734 21.156 1 98.31 34 ARG B C 1
ATOM 2966 O O . ARG B 1 34 ? 2.93 22.703 20.984 1 98.31 34 ARG B O 1
ATOM 2973 N N . ILE B 1 35 ? 3.893 20.828 20.234 1 98.75 35 ILE B N 1
ATOM 2974 C CA . ILE B 1 35 ? 3.242 20.812 18.938 1 98.75 35 ILE B CA 1
ATOM 2975 C C . ILE B 1 35 ? 2.369 19.562 18.812 1 98.75 35 ILE B C 1
ATOM 2977 O O . ILE B 1 35 ? 2.812 18.453 19.125 1 98.75 35 ILE B O 1
ATOM 2981 N N . ALA B 1 36 ? 1.084 19.766 18.344 1 98.81 36 ALA B N 1
ATOM 2982 C CA . ALA B 1 36 ? 0.161 18.641 18.266 1 98.81 36 ALA B CA 1
ATOM 2983 C C . ALA B 1 36 ? -0.515 18.578 16.891 1 98.81 36 ALA B C 1
ATOM 2985 O O . ALA B 1 36 ? -0.496 19.562 16.141 1 98.81 36 ALA B O 1
ATOM 2986 N N . THR B 1 37 ? -0.998 17.453 16.531 1 98.88 37 THR B N 1
ATOM 2987 C CA . THR B 1 37 ? -1.924 17.281 15.422 1 98.88 37 THR B CA 1
ATOM 2988 C C . THR B 1 37 ? -3.174 16.531 15.875 1 98.88 37 THR B C 1
ATOM 2990 O O . THR B 1 37 ? -3.102 15.648 16.734 1 98.88 37 THR B O 1
ATOM 2993 N N . PHE B 1 38 ? -4.316 16.938 15.344 1 98.69 38 PHE B N 1
ATOM 2994 C CA . PHE B 1 38 ? -5.59 16.375 15.773 1 98.69 38 PHE B CA 1
ATOM 2995 C C . PHE B 1 38 ? -6.641 16.516 14.672 1 98.69 38 PHE B C 1
ATOM 2997 O O . PHE B 1 38 ? -7.102 17.625 14.398 1 98.69 38 PHE B O 1
ATOM 3004 N N . ASN B 1 39 ? -6.996 15.383 14.047 1 98.25 39 ASN B N 1
ATOM 3005 C CA . ASN B 1 39 ? -8.188 15.359 13.203 1 98.25 39 ASN B CA 1
ATOM 3006 C C . ASN B 1 39 ? -9.461 15.383 14.031 1 98.25 39 ASN B C 1
ATOM 3008 O O . ASN B 1 39 ? -9.781 14.414 14.719 1 98.25 39 ASN B O 1
ATOM 3012 N N . VAL B 1 40 ? -10.242 16.453 13.883 1 96.75 40 VAL B N 1
ATOM 3013 C CA . VAL B 1 40 ? -11.375 16.656 14.789 1 96.75 40 VAL B CA 1
ATOM 3014 C C . VAL B 1 40 ? -12.656 16.141 14.141 1 96.75 40 VAL B C 1
ATOM 3016 O O . VAL B 1 40 ? -13.758 16.438 14.609 1 96.75 40 VAL B O 1
ATOM 3019 N N . GLU B 1 41 ? -12.586 15.406 13.117 1 94 41 GLU B N 1
ATOM 3020 C CA . GLU B 1 41 ? -13.633 14.641 12.445 1 94 41 GLU B CA 1
ATOM 3021 C C . GLU B 1 41 ? -14.844 15.516 12.125 1 94 41 GLU B C 1
ATOM 3023 O O . GLU B 1 41 ? -15.867 15.438 12.797 1 94 41 GLU B O 1
ATOM 3028 N N . ASN B 1 42 ? -14.758 16.266 11.164 1 93.19 42 ASN B N 1
ATOM 3029 C CA . ASN B 1 42 ? -15.867 17.047 10.625 1 93.19 42 ASN B CA 1
ATOM 3030 C C . ASN B 1 42 ? -16.5 17.938 11.688 1 93.19 42 ASN B C 1
ATOM 3032 O O . ASN B 1 42 ? -17.719 17.906 11.891 1 93.19 42 ASN B O 1
ATOM 3036 N N . LEU B 1 43 ? -15.688 18.656 12.406 1 94.88 43 LEU B N 1
ATOM 3037 C CA . LEU B 1 43 ? -16.188 19.578 13.422 1 94.88 43 LEU B CA 1
ATOM 3038 C C . LEU B 1 43 ? -17.016 20.688 12.797 1 94.88 43 LEU B C 1
ATOM 3040 O O . LEU B 1 43 ? -16.516 21.453 11.977 1 94.88 43 LEU B O 1
ATOM 3044 N N . ASP B 1 44 ? -18.266 20.719 13.219 1 92.69 44 ASP B N 1
ATOM 3045 C CA . ASP B 1 44 ? -19.234 21.656 12.648 1 92.69 44 ASP B CA 1
ATOM 3046 C C . ASP B 1 44 ? -20.281 22.062 13.688 1 92.69 44 ASP B C 1
ATOM 3048 O O . ASP B 1 44 ? -20.281 21.547 14.805 1 92.69 44 ASP B O 1
ATOM 3052 N N . GLU B 1 45 ? -20.984 23.25 13.469 1 86.75 45 GLU B N 1
ATOM 3053 C CA . GLU B 1 45 ? -22.094 23.641 14.328 1 86.75 45 GLU B CA 1
ATOM 3054 C C . GLU B 1 45 ? -23.344 22.797 14.039 1 86.75 45 GLU B C 1
ATOM 3056 O O . GLU B 1 45 ? -24.109 22.5 14.945 1 86.75 45 GLU B O 1
ATOM 3061 N N . THR B 1 46 ? -23.734 22.938 12.547 1 62.34 46 THR B N 1
ATOM 3062 C CA . THR B 1 46 ? -25.094 22.547 12.172 1 62.34 46 THR B CA 1
ATOM 3063 C C . THR B 1 46 ? -25.188 21.031 12.023 1 62.34 46 THR B C 1
ATOM 3065 O O . THR B 1 46 ? -24.453 20.422 11.25 1 62.34 46 THR B O 1
ATOM 3068 N N . PRO B 1 47 ? -25.734 20.312 13.031 1 52.78 47 PRO B N 1
ATOM 3069 C CA . PRO B 1 47 ? -26.016 18.938 12.633 1 52.78 47 PRO B CA 1
ATOM 3070 C C . PRO B 1 47 ? -26.781 18.844 11.312 1 52.78 47 PRO B C 1
ATOM 3072 O O . PRO B 1 47 ? -27.656 19.672 11.055 1 52.78 47 PRO B O 1
ATOM 3075 N N . PRO B 1 48 ? -26.125 18.578 10.18 1 48.44 48 PRO B N 1
ATOM 3076 C CA . PRO B 1 48 ? -27.109 18.578 9.102 1 48.44 48 PRO B CA 1
ATOM 3077 C C . PRO B 1 48 ? -28.531 18.266 9.594 1 48.44 48 PRO B C 1
ATOM 3079 O O . PRO B 1 48 ? -29.484 18.969 9.25 1 48.44 48 PRO B O 1
ATOM 3082 N N . ALA B 1 49 ? -28.875 16.812 9.641 1 46.53 49 ALA B N 1
ATOM 3083 C CA . ALA B 1 49 ? -30.125 16.25 10.172 1 46.53 49 ALA B CA 1
ATOM 3084 C C . ALA B 1 49 ? -30.094 16.219 11.703 1 46.53 49 ALA B C 1
ATOM 3086 O O . ALA B 1 49 ? -29.016 16.312 12.312 1 46.53 49 ALA B O 1
ATOM 3087 N N . LYS B 1 50 ? -31.266 16.078 12.32 1 49.47 50 LYS B N 1
ATOM 3088 C CA . LYS B 1 50 ? -31.703 15.852 13.695 1 49.47 50 LYS B CA 1
ATOM 3089 C C . LYS B 1 50 ? -30.719 14.93 14.43 1 49.47 50 LYS B C 1
ATOM 3091 O O . LYS B 1 50 ? -31.062 14.367 15.477 1 49.47 50 LYS B O 1
ATOM 3096 N N . ALA B 1 51 ? -29.562 14.375 13.75 1 59.16 51 ALA B N 1
ATOM 3097 C CA . ALA B 1 51 ? -28.969 13.258 14.484 1 59.16 51 ALA B CA 1
ATOM 3098 C C . ALA B 1 51 ? -27.75 13.711 15.273 1 59.16 51 ALA B C 1
ATOM 3100 O O . ALA B 1 51 ? -26.922 14.492 14.773 1 59.16 51 ALA B O 1
ATOM 3101 N N . PRO B 1 52 ? -27.609 13.453 16.531 1 64.56 52 PRO B N 1
ATOM 3102 C CA . PRO B 1 52 ? -26.469 13.578 17.438 1 64.56 52 PRO B CA 1
ATOM 3103 C C . PRO B 1 52 ? -25.172 13.047 16.828 1 64.56 52 PRO B C 1
ATOM 3105 O O . PRO B 1 52 ? -25.219 12.289 15.852 1 64.56 52 PRO B O 1
ATOM 3108 N N . PRO B 1 53 ? -24.109 13.945 17.156 1 80.56 53 PRO B N 1
ATOM 3109 C CA . PRO B 1 53 ? -23.859 14.836 18.297 1 80.56 53 PRO B CA 1
ATOM 3110 C C . PRO B 1 53 ? -23.906 16.312 17.906 1 80.56 53 PRO B C 1
ATOM 3112 O O . PRO B 1 53 ? -23.531 16.688 16.797 1 80.56 53 PRO B O 1
ATOM 3115 N N . THR B 1 54 ? -24.438 17.109 18.906 1 86.19 54 THR B N 1
ATOM 3116 C CA . THR B 1 54 ? -24.406 18.562 18.766 1 86.19 54 THR B CA 1
ATOM 3117 C C . THR B 1 54 ? -23 19.094 18.984 1 86.19 54 THR B C 1
ATOM 3119 O O . THR B 1 54 ? -22.141 18.375 19.531 1 86.19 54 THR B O 1
ATOM 3122 N N . LEU B 1 55 ? -22.828 20.359 18.547 1 92.06 55 LEU B N 1
ATOM 3123 C CA . LEU B 1 55 ? -21.547 20.969 18.812 1 92.06 55 LEU B CA 1
ATOM 3124 C C . LEU B 1 55 ? -21.281 21.047 20.312 1 92.06 55 LEU B C 1
ATOM 3126 O O . LEU B 1 55 ? -20.156 20.828 20.766 1 92.06 55 LEU B O 1
ATOM 3130 N N . ALA B 1 56 ? -22.312 21.375 21.016 1 91 56 ALA B N 1
ATOM 3131 C CA . ALA B 1 56 ? -22.172 21.469 22.469 1 91 56 ALA B CA 1
ATOM 3132 C C . ALA B 1 56 ? -21.703 20.141 23.062 1 91 56 ALA B C 1
ATOM 3134 O O . ALA B 1 56 ? -20.859 20.125 23.969 1 91 56 ALA B O 1
ATOM 3135 N N . GLU B 1 57 ? -22.297 19.078 22.609 1 89.31 57 GLU B N 1
ATOM 3136 C CA . GLU B 1 57 ? -21.906 17.75 23.078 1 89.31 57 GLU B CA 1
ATOM 3137 C C . GLU B 1 57 ? -20.469 17.438 22.688 1 89.31 57 GLU B C 1
ATOM 3139 O O . GLU B 1 57 ? -19.719 16.859 23.484 1 89.31 57 GLU B O 1
ATOM 3144 N N . ARG B 1 58 ? -20.109 17.797 21.531 1 92.69 58 ARG B N 1
ATOM 3145 C CA . ARG B 1 58 ? -18.75 17.547 21.078 1 92.69 58 ARG B CA 1
ATOM 3146 C C . ARG B 1 58 ? -17.734 18.375 21.859 1 92.69 58 ARG B C 1
ATOM 3148 O O . ARG B 1 58 ? -16.688 17.875 22.266 1 92.69 58 ARG B O 1
ATOM 3155 N N . VAL B 1 59 ? -18.047 19.594 22.078 1 94.56 59 VAL B N 1
ATOM 3156 C CA . VAL B 1 59 ? -17.172 20.484 22.828 1 94.56 59 VAL B CA 1
ATOM 3157 C C . VAL B 1 59 ? -16.969 19.938 24.234 1 94.56 59 VAL B C 1
ATOM 3159 O O . VAL B 1 59 ? -15.844 19.938 24.75 1 94.56 59 VAL B O 1
ATOM 3162 N N . ALA B 1 60 ? -18.016 19.469 24.781 1 91.94 60 ALA B N 1
ATOM 3163 C CA . ALA B 1 60 ? -17.953 18.953 26.156 1 91.94 60 ALA B CA 1
ATOM 3164 C C . ALA B 1 60 ? -16.953 17.797 26.266 1 91.94 60 ALA B C 1
ATOM 3166 O O . ALA B 1 60 ? -16.266 17.656 27.281 1 91.94 60 ALA B O 1
ATOM 3167 N N . VAL B 1 61 ? -16.891 17.094 25.25 1 90.38 61 VAL B N 1
ATOM 3168 C CA . VAL B 1 61 ? -16.062 15.906 25.297 1 90.38 61 VAL B CA 1
ATOM 3169 C C . VAL B 1 61 ? -14.664 16.234 24.766 1 90.38 61 VAL B C 1
ATOM 3171 O O . VAL B 1 61 ? -13.664 15.703 25.266 1 90.38 61 VAL B O 1
ATOM 3174 N N . MET B 1 62 ? -14.492 17.078 23.844 1 94.44 62 MET B N 1
ATOM 3175 C CA . MET B 1 62 ? -13.227 17.281 23.141 1 94.44 62 MET B CA 1
ATOM 3176 C C . MET B 1 62 ? -12.398 18.375 23.828 1 94.44 62 MET B C 1
ATOM 3178 O O . MET B 1 62 ? -11.172 18.359 23.75 1 94.44 62 MET B O 1
ATOM 3182 N N . ARG B 1 63 ? -13.023 19.328 24.5 1 95.94 63 ARG B N 1
ATOM 3183 C CA . ARG B 1 63 ? -12.273 20.422 25.109 1 95.94 63 ARG B CA 1
ATOM 3184 C C . ARG B 1 63 ? -11.266 19.906 26.125 1 95.94 63 ARG B C 1
ATOM 3186 O O . ARG B 1 63 ? -10.109 20.312 26.141 1 95.94 63 ARG B O 1
ATOM 3193 N N . PRO B 1 64 ? -11.68 18.984 27 1 94.31 64 PRO B N 1
ATOM 3194 C CA . PRO B 1 64 ? -10.68 18.422 27.906 1 94.31 64 PRO B CA 1
ATOM 3195 C C . PRO B 1 64 ? -9.492 17.797 27.188 1 94.31 64 PRO B C 1
ATOM 3197 O O . PRO B 1 64 ? -8.367 17.828 27.688 1 94.31 64 PRO B O 1
ATOM 3200 N N . GLN B 1 65 ? -9.703 17.203 26.047 1 94.38 65 GLN B N 1
ATOM 3201 C CA . GLN B 1 65 ? -8.609 16.641 25.266 1 94.38 65 GLN B CA 1
ATOM 3202 C C . GLN B 1 65 ? -7.66 17.734 24.781 1 94.38 65 GLN B C 1
ATOM 3204 O O . GLN B 1 65 ? -6.441 17.547 24.781 1 94.38 65 GLN B O 1
ATOM 3209 N N . ILE B 1 66 ? -8.273 18.797 24.406 1 97.31 66 ILE B N 1
ATOM 3210 C CA . ILE B 1 66 ? -7.469 19.922 23.953 1 97.31 66 ILE B CA 1
ATOM 3211 C C . ILE B 1 66 ? -6.633 20.469 25.109 1 97.31 66 ILE B C 1
ATOM 3213 O O . ILE B 1 66 ? -5.434 20.719 24.953 1 97.31 66 ILE B O 1
ATOM 3217 N N . VAL B 1 67 ? -7.195 20.625 26.219 1 97.06 67 VAL B N 1
ATOM 3218 C CA . VAL B 1 67 ? -6.508 21.109 27.406 1 97.06 67 VAL B CA 1
ATOM 3219 C C . VAL B 1 67 ? -5.348 20.188 27.766 1 97.06 67 VAL B C 1
ATOM 3221 O O . VAL B 1 67 ? -4.246 20.641 28.062 1 97.06 67 VAL B O 1
ATOM 3224 N N . ARG B 1 68 ? -5.617 18.938 27.625 1 96 68 ARG B N 1
ATOM 3225 C CA . ARG B 1 68 ? -4.617 17.938 28 1 96 68 ARG B CA 1
ATOM 3226 C C . ARG B 1 68 ? -3.389 18.031 27.094 1 96 68 ARG B C 1
ATOM 3228 O O . ARG B 1 68 ? -2.271 17.734 27.531 1 96 68 ARG B O 1
ATOM 3235 N N . LEU B 1 69 ? -3.557 18.484 25.938 1 97.25 69 LEU B N 1
ATOM 3236 C CA . LEU B 1 69 ? -2.441 18.594 25 1 97.25 69 LEU B CA 1
ATOM 3237 C C . LEU B 1 69 ? -1.409 19.594 25.5 1 97.25 69 LEU B C 1
ATOM 3239 O O . LEU B 1 69 ? -0.213 19.438 25.25 1 97.25 69 LEU B O 1
ATOM 3243 N N . ARG B 1 70 ? -1.882 20.672 26.109 1 97.44 70 ARG B N 1
ATOM 3244 C CA . ARG B 1 70 ? -1.016 21.781 26.516 1 97.44 70 ARG B CA 1
ATOM 3245 C C . ARG B 1 70 ? -0.163 22.266 25.359 1 97.44 70 ARG B C 1
ATOM 3247 O O . ARG B 1 70 ? 1.037 22.5 25.516 1 97.44 70 ARG B O 1
ATOM 3254 N N . ALA B 1 71 ? -0.786 22.25 24.25 1 98.38 71 ALA B N 1
ATOM 3255 C CA . ALA B 1 71 ? -0.039 22.547 23.031 1 98.38 71 ALA B CA 1
ATOM 3256 C C . ALA B 1 71 ? 0.072 24.047 22.797 1 98.38 71 ALA B C 1
ATOM 3258 O O . ALA B 1 71 ? -0.821 24.797 23.172 1 98.38 71 ALA B O 1
ATOM 3259 N N . ASP B 1 72 ? 1.189 24.453 22.156 1 98.5 72 ASP B N 1
ATOM 3260 C CA . ASP B 1 72 ? 1.402 25.828 21.719 1 98.5 72 ASP B CA 1
ATOM 3261 C C . ASP B 1 72 ? 1.043 25.984 20.234 1 98.5 72 ASP B C 1
ATOM 3263 O O . ASP B 1 72 ? 0.746 27.094 19.781 1 98.5 72 ASP B O 1
ATOM 3267 N N . VAL B 1 73 ? 1.177 24.938 19.547 1 98.81 73 VAL B N 1
ATOM 3268 C CA . VAL B 1 73 ? 0.818 24.828 18.125 1 98.81 73 VAL B CA 1
ATOM 3269 C C . VAL B 1 73 ? 0.015 23.547 17.906 1 98.81 73 VAL B C 1
ATOM 3271 O O . VAL B 1 73 ? 0.407 22.469 18.359 1 98.81 73 VAL B O 1
ATOM 3274 N N . VAL B 1 74 ? -1.183 23.656 17.234 1 98.94 74 VAL B N 1
ATOM 3275 C CA . VAL B 1 74 ? -1.953 22.469 16.906 1 98.94 74 VAL B CA 1
ATOM 3276 C C . VAL B 1 74 ? -2.314 22.484 15.422 1 98.94 74 VAL B C 1
ATOM 3278 O O . VAL B 1 74 ? -2.84 23.484 14.914 1 98.94 74 VAL B O 1
ATOM 3281 N N . CYS B 1 75 ? -1.954 21.453 14.719 1 98.94 75 CYS B N 1
ATOM 3282 C CA . CYS B 1 75 ? -2.436 21.203 13.359 1 98.94 75 CYS B CA 1
ATOM 3283 C C . CYS B 1 75 ? -3.77 20.469 13.383 1 98.94 75 CYS B C 1
ATOM 3285 O O . CYS B 1 75 ? -3.814 19.266 13.633 1 98.94 75 CYS B O 1
ATOM 3287 N N . PHE B 1 76 ? -4.863 21.156 13.039 1 98.88 76 PHE B N 1
ATOM 3288 C CA . PHE B 1 76 ? -6.191 20.562 13 1 98.88 76 PHE B CA 1
ATOM 3289 C C . PHE B 1 76 ? -6.566 20.156 11.578 1 98.88 76 PHE B C 1
ATOM 3291 O O . PHE B 1 76 ? -6.273 20.891 10.625 1 98.88 76 PHE B O 1
ATOM 3298 N N . GLN B 1 77 ? -7.203 19 11.469 1 98.62 77 GLN B N 1
ATOM 3299 C CA . GLN B 1 77 ? -7.836 18.578 10.227 1 98.62 77 GLN B CA 1
ATOM 3300 C C . GLN B 1 77 ? -9.344 18.453 10.391 1 98.62 77 GLN B C 1
ATOM 3302 O O . GLN B 1 77 ? -9.844 18.266 11.5 1 98.62 77 GLN B O 1
ATOM 3307 N N . GLU B 1 78 ? -10.078 18.594 9.32 1 97.38 78 GLU B N 1
ATOM 3308 C CA . GLU B 1 78 ? -11.516 18.422 9.195 1 97.38 78 GLU B CA 1
ATOM 3309 C C . GLU B 1 78 ? -12.281 19.438 10.047 1 97.38 78 GLU B C 1
ATOM 3311 O O . GLU B 1 78 ? -13.18 19.062 10.805 1 97.38 78 GLU B O 1
ATOM 3316 N N . VAL B 1 79 ? -11.898 20.641 9.867 1 97.31 79 VAL B N 1
ATOM 3317 C CA . VAL B 1 79 ? -12.625 21.766 10.453 1 97.31 79 VAL B CA 1
ATOM 3318 C C . VAL B 1 79 ? -13.57 22.359 9.422 1 97.31 79 VAL B C 1
ATOM 3320 O O . VAL B 1 79 ? -13.125 22.891 8.398 1 97.31 79 VAL B O 1
ATOM 3323 N N . HIS B 1 80 ? -14.859 22.344 9.719 1 95.25 80 HIS B N 1
ATOM 3324 C CA . HIS B 1 80 ? -15.805 22.938 8.789 1 95.25 80 HIS B CA 1
ATOM 3325 C C . HIS B 1 80 ? -15.953 24.438 9.031 1 95.25 80 HIS B C 1
ATOM 3327 O O . HIS B 1 80 ? -15.703 24.922 10.141 1 95.25 80 HIS B O 1
ATOM 3333 N N . GLY B 1 81 ? -16.234 25.156 7.961 1 94.38 81 GLY B N 1
ATOM 3334 C CA . GLY B 1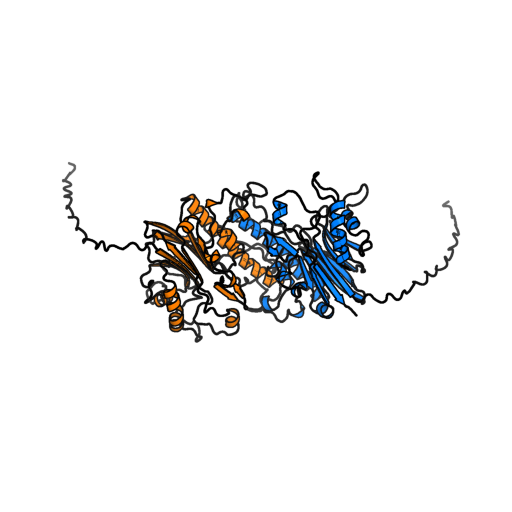 81 ? -16.562 26.578 8.062 1 94.38 81 GLY B CA 1
ATOM 3335 C C . GLY B 1 81 ? -18.031 26.844 8.281 1 94.38 81 GLY B C 1
ATOM 3336 O O . GLY B 1 81 ? -18.875 26.078 7.809 1 94.38 81 GLY B O 1
ATOM 3337 N N . GLN B 1 82 ? -18.312 27.875 9.039 1 94 82 GLN B N 1
ATOM 3338 C CA . GLN B 1 82 ? -19.688 28.266 9.289 1 94 82 GLN B CA 1
ATOM 3339 C C . GLN B 1 82 ? -19.969 29.672 8.758 1 94 82 GLN B C 1
ATOM 3341 O O . GLN B 1 82 ? -19.109 30.547 8.828 1 94 82 GLN B O 1
ATOM 3346 N N . GLU B 1 83 ? -21.188 29.828 8.328 1 92.19 83 GLU B N 1
ATOM 3347 C CA . GLU B 1 83 ? -21.609 31.125 7.793 1 92.19 83 GLU B CA 1
ATOM 3348 C C . GLU B 1 83 ? -22.328 31.953 8.859 1 92.19 83 GLU B C 1
ATOM 3350 O O . GLU B 1 83 ? -23 31.391 9.734 1 92.19 83 GLU B O 1
ATOM 3355 N N . ARG B 1 84 ? -22.078 33.25 8.859 1 91.81 84 ARG B N 1
ATOM 3356 C CA . ARG B 1 84 ? -22.828 34.281 9.586 1 91.81 84 ARG B CA 1
ATOM 3357 C C . ARG B 1 84 ? -23.266 35.406 8.656 1 91.81 84 ARG B C 1
ATOM 3359 O O . ARG B 1 84 ? -22.531 35.75 7.727 1 91.81 84 ARG B O 1
ATOM 3366 N N . PRO B 1 85 ? -24.484 35.875 8.953 1 91.81 85 PRO B N 1
ATOM 3367 C CA . PRO B 1 85 ? -24.938 36.969 8.094 1 91.81 85 PRO B CA 1
ATOM 3368 C C . PRO B 1 85 ? -23.953 38.125 8.039 1 91.81 85 PRO B C 1
ATOM 3370 O O . PRO B 1 85 ? -23.5 38.594 9.078 1 91.81 85 PRO B O 1
ATOM 3373 N N . GLY B 1 86 ? -23.609 38.531 6.801 1 90.44 86 GLY B N 1
ATOM 3374 C CA . GLY B 1 86 ? -22.812 39.719 6.562 1 90.44 86 GLY B CA 1
ATOM 3375 C C . GLY B 1 86 ? -21.328 39.5 6.805 1 90.44 86 GLY B C 1
ATOM 3376 O O . GLY B 1 86 ? -20.547 40.438 6.805 1 90.44 86 GLY B O 1
ATOM 3377 N N . GLN B 1 87 ? -20.969 38.312 7.102 1 89.56 87 GLN B N 1
ATOM 3378 C CA . GLN B 1 87 ? -19.578 38.031 7.367 1 89.56 87 GLN B CA 1
ATOM 3379 C C . GLN B 1 87 ? -19.062 36.906 6.48 1 89.56 87 GLN B C 1
ATOM 3381 O O . GLN B 1 87 ? -19.844 36.031 6.051 1 89.56 87 GLN B O 1
ATOM 3386 N N . PRO B 1 88 ? -17.797 37 6.156 1 91.06 88 PRO B N 1
ATOM 3387 C CA . PRO B 1 88 ? -17.234 35.812 5.477 1 91.06 88 PRO B CA 1
ATOM 3388 C C . PRO B 1 88 ? -17.344 34.562 6.316 1 91.06 88 PRO B C 1
ATOM 3390 O O . PRO B 1 88 ? -17.328 34.625 7.547 1 91.06 88 PRO B O 1
ATOM 3393 N N . ARG B 1 89 ? -17.438 33.406 5.613 1 93.12 89 ARG B N 1
ATOM 3394 C CA . ARG B 1 89 ? -17.438 32.125 6.305 1 93.12 89 ARG B CA 1
ATOM 3395 C C . ARG B 1 89 ? -16.234 32 7.246 1 93.12 89 ARG B C 1
ATOM 3397 O O . ARG B 1 89 ? -15.125 32.375 6.887 1 93.12 89 ARG B O 1
ATOM 3404 N N . GLY B 1 90 ? -16.547 31.531 8.531 1 94.81 90 GLY B N 1
ATOM 3405 C CA . GLY B 1 90 ? -15.484 31.5 9.531 1 94.81 90 GLY B CA 1
ATOM 3406 C C . GLY B 1 90 ? -15.398 30.172 10.258 1 94.81 90 GLY B C 1
ATOM 3407 O O . GLY B 1 90 ? -16.125 29.234 9.945 1 94.81 90 GLY B O 1
ATOM 3408 N N . LEU B 1 91 ? -14.461 30.062 11.188 1 96.94 91 LEU B N 1
ATOM 3409 C CA . LEU B 1 91 ? -14.18 28.844 11.938 1 96.94 91 LEU B CA 1
ATOM 3410 C C . LEU B 1 91 ? -14.844 28.891 13.312 1 96.94 91 LEU B C 1
ATOM 3412 O O . LEU B 1 91 ? -14.188 28.641 14.328 1 96.94 91 LEU B O 1
ATOM 3416 N N . HIS B 1 92 ? -16.094 29.094 13.336 1 96.31 92 HIS B N 1
ATOM 3417 C CA . HIS B 1 92 ? -16.812 29.375 14.57 1 96.31 92 HIS B CA 1
ATOM 3418 C C . HIS B 1 92 ? -16.844 28.141 15.477 1 96.31 92 HIS B C 1
ATOM 3420 O O . HIS B 1 92 ? -16.719 28.266 16.688 1 96.31 92 HIS B O 1
ATOM 3426 N N . ALA B 1 93 ? -17.094 26.953 14.945 1 96.62 93 ALA B N 1
ATOM 3427 C CA . ALA B 1 93 ? -17.125 25.734 15.75 1 96.62 93 ALA B CA 1
ATOM 3428 C C . ALA B 1 93 ? -15.781 25.5 16.438 1 96.62 93 ALA B C 1
ATOM 3430 O O . ALA B 1 93 ? -15.734 25.125 17.609 1 96.62 93 ALA B O 1
ATOM 3431 N N . LEU B 1 94 ? -14.703 25.703 15.688 1 98.19 94 LEU B N 1
ATOM 3432 C CA . LEU B 1 94 ? -13.375 25.516 16.281 1 98.19 94 LEU B CA 1
ATOM 3433 C C . LEU B 1 94 ? -13.125 26.562 17.375 1 98.19 94 LEU B C 1
ATOM 3435 O O . LEU B 1 94 ? -12.57 26.234 18.422 1 98.19 94 LEU B O 1
ATOM 3439 N N . GLN B 1 95 ? -13.492 27.781 17.109 1 97.88 95 GLN B N 1
ATOM 3440 C CA . GLN B 1 95 ? -13.336 28.828 18.109 1 97.88 95 GLN B CA 1
ATOM 3441 C C . GLN B 1 95 ? -14.078 28.469 19.391 1 97.88 95 GLN B C 1
ATOM 3443 O O . GLN B 1 95 ? -13.562 28.688 20.5 1 97.88 95 GLN B O 1
ATOM 3448 N N . GLN B 1 96 ? -15.242 27.938 19.188 1 97.19 96 GLN B N 1
ATOM 3449 C CA . GLN B 1 96 ? -16 27.5 20.359 1 97.19 96 GLN B CA 1
ATOM 3450 C C . GLN B 1 96 ? -15.281 26.375 21.094 1 97.19 96 GLN B C 1
ATOM 3452 O O . GLN B 1 96 ? -15.25 26.344 22.328 1 97.19 96 GLN B O 1
ATOM 3457 N N . LEU B 1 97 ? -14.766 25.438 20.375 1 97.75 97 LEU B N 1
ATOM 3458 C CA . LEU B 1 97 ? -14.047 24.328 20.969 1 97.75 97 LEU B CA 1
ATOM 3459 C C . LEU B 1 97 ? -12.828 24.812 21.75 1 97.75 97 LEU B C 1
ATOM 3461 O O . LEU B 1 97 ? -12.508 24.266 22.812 1 97.75 97 LEU B O 1
ATOM 3465 N N . LEU B 1 98 ? -12.148 25.828 21.25 1 98.62 98 LEU B N 1
ATOM 3466 C CA . LEU B 1 98 ? -10.898 26.297 21.844 1 98.62 98 LEU B CA 1
ATOM 3467 C C . LEU B 1 98 ? -11.164 27.281 22.969 1 98.62 98 LEU B C 1
ATOM 3469 O O . LEU B 1 98 ? -10.25 27.625 23.734 1 98.62 98 LEU B O 1
ATOM 3473 N N . ALA B 1 99 ? -12.398 27.734 23.094 1 97.88 99 ALA B N 1
ATOM 3474 C CA . ALA B 1 99 ? -12.742 28.641 24.188 1 97.88 99 ALA B CA 1
ATOM 3475 C C . ALA B 1 99 ? -12.406 28.031 25.547 1 97.88 99 ALA B C 1
ATOM 3477 O O . ALA B 1 99 ? -12.609 26.844 25.766 1 97.88 99 ALA B O 1
ATOM 3478 N N . GLU B 1 100 ? -11.836 28.859 26.391 1 96.31 100 GLU B N 1
ATOM 3479 C CA . GLU B 1 100 ? -11.508 28.484 27.766 1 96.31 100 GLU B CA 1
ATOM 3480 C C . GLU B 1 100 ? -10.328 27.531 27.812 1 96.31 100 GLU B C 1
ATOM 3482 O O . GLU B 1 100 ? -10.094 26.875 28.844 1 96.31 100 GLU B O 1
ATOM 3487 N N . THR B 1 101 ? -9.672 27.266 26.75 1 98.12 101 THR B N 1
ATOM 3488 C CA . THR B 1 101 ? -8.414 26.531 26.734 1 98.12 101 THR B CA 1
ATOM 3489 C C . THR B 1 101 ? -7.227 27.469 26.578 1 98.12 101 THR B C 1
ATOM 3491 O O . THR B 1 101 ? -7.406 28.688 26.438 1 98.12 101 THR B O 1
ATOM 3494 N N . ASN B 1 102 ? -6.039 26.922 26.672 1 96.69 102 ASN B N 1
ATOM 3495 C CA . ASN B 1 102 ? -4.84 27.734 26.469 1 96.69 102 ASN B CA 1
ATOM 3496 C C . ASN B 1 102 ? -4.746 28.25 25.047 1 96.69 102 ASN B C 1
ATOM 3498 O O . ASN B 1 102 ? -3.977 29.172 24.766 1 96.69 102 ASN B O 1
ATOM 3502 N N . LEU B 1 103 ? -5.586 27.703 24.141 1 98.31 103 LEU B N 1
ATOM 3503 C CA . LEU B 1 103 ? -5.523 28.094 22.734 1 98.31 103 LEU B CA 1
ATOM 3504 C C . LEU B 1 103 ? -6.648 29.062 22.391 1 98.31 103 LEU B C 1
ATOM 3506 O O . LEU B 1 103 ? -6.871 29.375 21.219 1 98.31 103 LEU B O 1
ATOM 3510 N N . GLU B 1 104 ? -7.324 29.578 23.328 1 98.19 104 GLU B N 1
ATOM 3511 C CA . GLU B 1 104 ? -8.461 30.484 23.109 1 98.19 104 GLU B CA 1
ATOM 3512 C C . GLU B 1 104 ? -8.047 31.703 22.312 1 98.19 104 GLU B C 1
ATOM 3514 O O . GLU B 1 104 ? -8.805 32.188 21.469 1 98.19 104 GLU B O 1
ATOM 3519 N N . LYS B 1 105 ? -6.816 32.188 22.516 1 97.12 105 LYS B N 1
ATOM 3520 C CA . LYS B 1 105 ? -6.367 33.438 21.859 1 97.12 105 LYS B CA 1
ATOM 3521 C C . LYS B 1 105 ? -5.352 33.125 20.766 1 97.12 105 LYS B C 1
ATOM 3523 O O . LYS B 1 105 ? -4.641 34 20.297 1 97.12 105 LYS B O 1
ATOM 3528 N N . ALA B 1 106 ? -5.246 31.828 20.422 1 98.38 106 ALA B N 1
ATOM 3529 C CA . ALA B 1 106 ? -4.305 31.438 19.375 1 98.38 106 ALA B CA 1
ATOM 3530 C C . ALA B 1 106 ? -4.707 32.031 18.031 1 98.38 106 ALA B C 1
ATOM 3532 O O . ALA B 1 106 ? -5.895 32.188 17.734 1 98.38 106 ALA B O 1
ATOM 3533 N N . ASP B 1 107 ? -3.689 32.438 17.234 1 98.12 107 ASP B N 1
ATOM 3534 C CA . ASP B 1 107 ? -3.953 32.719 15.828 1 98.12 107 ASP B CA 1
ATOM 3535 C C . ASP B 1 107 ? -4.383 31.453 15.094 1 98.12 107 ASP B C 1
ATOM 3537 O O . ASP B 1 107 ? -3.787 30.375 15.273 1 98.12 107 ASP B O 1
ATOM 3541 N N . LEU B 1 108 ? -5.5 31.531 14.344 1 98.31 108 LEU B N 1
ATOM 3542 C CA . LEU B 1 108 ? -5.965 30.422 13.516 1 98.31 108 LEU B CA 1
ATOM 3543 C C . LEU B 1 108 ? -5.656 30.688 12.047 1 98.31 108 LEU B C 1
ATOM 3545 O O . LEU B 1 108 ? -6.238 31.578 11.43 1 98.31 108 LEU B O 1
ATOM 3549 N N . VAL B 1 109 ? -4.691 29.953 11.5 1 97.75 109 VAL B N 1
ATOM 3550 C CA . VAL B 1 109 ? -4.332 30.031 10.086 1 97.75 109 VAL B CA 1
ATOM 3551 C C . VAL B 1 109 ? -4.938 28.859 9.328 1 97.75 109 VAL B C 1
ATOM 3553 O O . VAL B 1 109 ? -4.672 27.688 9.656 1 97.75 109 VAL B O 1
ATOM 3556 N N . SER B 1 110 ? -5.777 29.094 8.305 1 97.19 110 SER B N 1
ATOM 3557 C CA . SER B 1 110 ? -6.504 28.016 7.625 1 97.19 110 SER B CA 1
ATOM 3558 C C . SER B 1 110 ? -6.23 28.031 6.125 1 97.19 110 SER B C 1
ATOM 3560 O O . SER B 1 110 ? -5.734 29.031 5.586 1 97.19 110 SER B O 1
ATOM 3562 N N . THR B 1 111 ? -6.484 26.844 5.555 1 95.44 111 THR B N 1
ATOM 3563 C CA . THR B 1 111 ? -6.637 26.859 4.102 1 95.44 111 THR B CA 1
ATOM 3564 C C . THR B 1 111 ? -7.824 27.719 3.684 1 95.44 111 THR B C 1
ATOM 3566 O O . THR B 1 111 ? -8.758 27.922 4.465 1 95.44 111 THR B O 1
ATOM 3569 N N . LYS B 1 112 ? -7.699 28.312 2.553 1 90.81 112 LYS B N 1
ATOM 3570 C CA . LYS B 1 112 ? -8.766 29.203 2.086 1 90.81 112 LYS B CA 1
ATOM 3571 C C . LYS B 1 112 ? -8.922 29.109 0.569 1 90.81 112 LYS B C 1
ATOM 3573 O O . LYS B 1 112 ? -7.941 28.891 -0.149 1 90.81 112 LYS B O 1
ATOM 3578 N N . PRO B 1 113 ? -10.195 29.234 0.221 1 86.31 113 PRO B N 1
ATOM 3579 C CA . PRO B 1 113 ? -10.375 29.453 -1.218 1 86.31 113 PRO B CA 1
ATOM 3580 C C . PRO B 1 113 ? -9.875 30.812 -1.685 1 86.31 113 PRO B C 1
ATOM 3582 O O . PRO B 1 113 ? -9.195 31.516 -0.933 1 86.31 113 PRO B O 1
ATOM 3585 N N . ALA B 1 114 ? -10.055 31.156 -2.922 1 75.38 114 ALA B N 1
ATOM 3586 C CA . ALA B 1 114 ? -9.578 32.406 -3.504 1 75.38 114 ALA B CA 1
ATOM 3587 C C . ALA B 1 114 ? -10.18 33.625 -2.791 1 75.38 114 ALA B C 1
ATOM 3589 O O . ALA B 1 114 ? -9.547 34.688 -2.703 1 75.38 114 ALA B O 1
ATOM 3590 N N . ASP B 1 115 ? -11.297 33.438 -2.115 1 69.56 115 ASP B N 1
ATOM 3591 C CA . ASP B 1 115 ? -11.906 34.562 -1.4 1 69.56 115 ASP B CA 1
ATOM 3592 C C . ASP B 1 115 ? -11.531 34.531 0.079 1 69.56 115 ASP B C 1
ATOM 3594 O O . ASP B 1 115 ? -10.773 33.688 0.52 1 69.56 115 ASP B O 1
ATOM 3598 N N . ASP B 1 116 ? -11.703 35.594 0.846 1 67.56 116 ASP B N 1
ATOM 3599 C CA . ASP B 1 116 ? -11.258 35.781 2.227 1 67.56 116 ASP B CA 1
ATOM 3600 C C . ASP B 1 116 ? -12.031 34.844 3.172 1 67.56 116 ASP B C 1
ATOM 3602 O O . ASP B 1 116 ? -11.859 34.938 4.391 1 67.56 116 ASP B O 1
ATOM 3606 N N . ALA B 1 117 ? -12.672 33.844 2.658 1 85.81 117 ALA B N 1
ATOM 3607 C CA . ALA B 1 117 ? -13.438 32.906 3.48 1 85.81 117 ALA B CA 1
ATOM 3608 C C . ALA B 1 117 ? -12.711 31.578 3.607 1 85.81 117 ALA B C 1
ATOM 3610 O O . ALA B 1 117 ? -11.727 31.344 2.912 1 85.81 117 ALA B O 1
ATOM 3611 N N . VAL B 1 118 ? -13.039 30.891 4.695 1 93.19 118 VAL B N 1
ATOM 3612 C CA . VAL B 1 118 ? -12.547 29.516 4.785 1 93.19 118 VAL B CA 1
ATOM 3613 C C . VAL B 1 118 ? -13.438 28.594 3.949 1 93.19 118 VAL B C 1
ATOM 3615 O O . VAL B 1 118 ? -14.5 29 3.484 1 93.19 118 VAL B O 1
ATOM 3618 N N . TYR B 1 119 ? -12.945 27.406 3.648 1 93.06 119 TYR B N 1
ATOM 3619 C CA . TYR B 1 119 ? -13.758 26.422 2.93 1 93.06 119 TYR B CA 1
ATOM 3620 C C . TYR B 1 119 ? -14.977 26.031 3.75 1 93.06 119 TYR B C 1
ATOM 3622 O O . TYR B 1 119 ? -14.969 26.109 4.98 1 93.06 119 TYR B O 1
ATOM 3630 N N . ASN B 1 120 ? -15.984 25.562 3.059 1 92.19 120 ASN B N 1
ATOM 3631 C CA . ASN B 1 120 ? -17.188 25.062 3.73 1 92.19 120 ASN B CA 1
ATOM 3632 C C . ASN B 1 120 ? -16.875 23.828 4.566 1 92.19 120 ASN B C 1
ATOM 3634 O O . ASN B 1 120 ? -17.438 23.641 5.648 1 92.19 120 ASN B O 1
ATOM 3638 N N 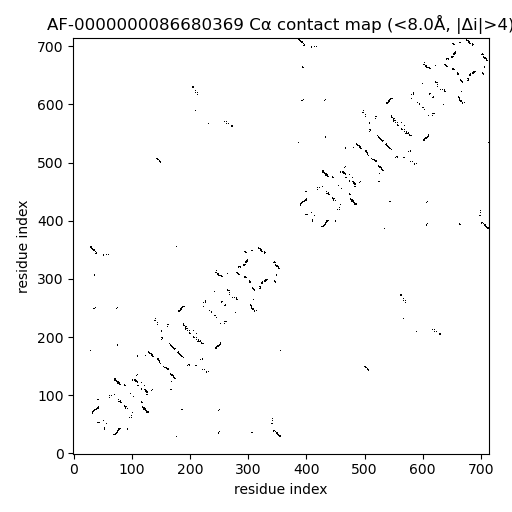. GLU B 1 121 ? -16.031 23.016 3.957 1 93.19 121 GLU B N 1
ATOM 3639 C CA . GLU B 1 121 ? -15.773 21.734 4.621 1 93.19 121 GLU B CA 1
ATOM 3640 C C . GLU B 1 121 ? -14.273 21.438 4.695 1 93.19 121 GLU B C 1
ATOM 3642 O O . GLU B 1 121 ? -13.523 21.766 3.77 1 93.19 121 GLU B O 1
ATOM 3647 N N . ARG B 1 122 ? -13.898 20.859 5.82 1 94.81 122 ARG B N 1
ATOM 3648 C CA . ARG B 1 122 ? -12.648 20.141 6.051 1 94.81 122 ARG B CA 1
ATOM 3649 C C . ARG B 1 122 ? -11.445 21.047 5.797 1 94.81 122 ARG B C 1
ATOM 3651 O O . ARG B 1 122 ? -10.516 20.672 5.082 1 94.81 122 ARG B O 1
ATOM 3658 N N . ASN B 1 123 ? -11.445 22.172 6.414 1 96.81 123 ASN B N 1
ATOM 3659 C CA . ASN B 1 123 ? -10.281 23.047 6.422 1 96.81 123 ASN B CA 1
ATOM 3660 C C . ASN B 1 123 ? -9.133 22.438 7.215 1 96.81 123 ASN B C 1
ATOM 3662 O O . ASN B 1 123 ? -9.352 21.734 8.203 1 96.81 123 ASN B O 1
ATOM 3666 N N . LEU B 1 124 ? -7.957 22.672 6.688 1 98.44 124 LEU B N 1
ATOM 3667 C CA . LEU B 1 124 ? -6.781 22.578 7.543 1 98.44 124 LEU B CA 1
ATOM 3668 C C . LEU B 1 124 ? -6.57 23.859 8.336 1 98.44 124 LEU B C 1
ATOM 3670 O O . LEU B 1 124 ? -6.648 24.953 7.777 1 98.44 124 LEU B O 1
ATOM 3674 N N . VAL B 1 125 ? -6.312 23.672 9.641 1 98.75 125 VAL B N 1
ATOM 3675 C CA . VAL B 1 125 ? -6.105 24.859 10.477 1 98.75 125 VAL B CA 1
ATOM 3676 C C . VAL B 1 125 ? -4.875 24.656 11.359 1 98.75 125 VAL B C 1
ATOM 3678 O O . VAL B 1 125 ? -4.707 23.594 11.961 1 98.75 125 VAL B O 1
ATOM 3681 N N . VAL B 1 126 ? -4.008 25.594 11.336 1 98.88 126 VAL B N 1
ATOM 3682 C CA . VAL B 1 126 ? -2.945 25.672 12.336 1 98.88 126 VAL B CA 1
ATOM 3683 C C . VAL B 1 126 ? -3.309 26.703 13.406 1 98.88 126 VAL B C 1
ATOM 3685 O O . VAL B 1 126 ? -3.445 27.891 13.102 1 98.88 126 VAL B O 1
ATOM 3688 N N . ALA B 1 127 ? -3.535 26.25 14.625 1 98.94 127 ALA B N 1
ATOM 3689 C CA . ALA B 1 127 ? -3.662 27.141 15.781 1 98.94 127 ALA B CA 1
ATOM 3690 C C . ALA B 1 127 ? -2.311 27.359 16.453 1 98.94 127 ALA B C 1
ATOM 3692 O O . ALA B 1 127 ? -1.613 26.406 16.797 1 98.94 127 ALA B O 1
ATOM 3693 N N . THR B 1 128 ? -1.939 28.625 16.625 1 98.81 128 THR B N 1
ATOM 3694 C CA . THR B 1 128 ? -0.594 28.844 17.141 1 98.81 128 THR B CA 1
ATOM 3695 C C . THR B 1 128 ? -0.577 30.047 18.094 1 98.81 128 THR B C 1
ATOM 3697 O O . THR B 1 128 ? -1.277 31.031 17.875 1 98.81 128 THR B O 1
ATOM 3700 N N . LEU B 1 129 ? 0.247 29.906 19.156 1 98.19 129 LEU B N 1
ATOM 3701 C CA . LEU B 1 129 ? 0.494 31 20.094 1 98.19 129 LEU B CA 1
ATOM 3702 C C . LEU B 1 129 ? 1.722 31.812 19.672 1 98.19 129 LEU B C 1
ATOM 3704 O O . LEU B 1 129 ? 2.064 32.812 20.312 1 98.19 129 LEU B O 1
ATOM 3708 N N . PHE B 1 130 ? 2.383 31.422 18.609 1 98.06 130 PHE B N 1
ATOM 3709 C CA . PHE B 1 130 ? 3.596 32.094 18.141 1 98.06 130 PHE B CA 1
ATOM 3710 C C . PHE B 1 130 ? 3.305 32.969 16.922 1 98.06 130 PHE B C 1
ATOM 3712 O O . PHE B 1 130 ? 2.377 32.688 16.172 1 98.06 130 PHE B O 1
ATOM 3719 N N . PRO B 1 131 ? 4.137 33.969 16.703 1 98.12 131 PRO B N 1
ATOM 3720 C CA . PRO B 1 131 ? 3.932 34.844 15.539 1 98.12 131 PRO B CA 1
ATOM 3721 C C . PRO B 1 131 ? 4.023 34.094 14.211 1 98.12 131 PRO B C 1
ATOM 3723 O O . PRO B 1 131 ? 4.938 33.312 14.016 1 98.12 131 PRO B O 1
ATOM 3726 N N . VAL B 1 132 ? 3.086 34.406 13.359 1 98.56 132 VAL B N 1
ATOM 3727 C CA . VAL B 1 132 ? 3.064 33.844 12.016 1 98.56 132 VAL B CA 1
ATOM 3728 C C . VAL B 1 132 ? 3.885 34.719 11.07 1 98.56 132 VAL B C 1
ATOM 3730 O O . VAL B 1 132 ? 3.635 35.938 10.961 1 98.56 132 VAL B O 1
ATOM 3733 N N . VAL B 1 133 ? 4.824 34.094 10.375 1 98.38 133 VAL B N 1
ATOM 3734 C CA . VAL B 1 133 ? 5.73 34.812 9.477 1 98.38 133 VAL B CA 1
ATOM 3735 C C . VAL B 1 133 ? 5.199 34.75 8.047 1 98.38 133 VAL B C 1
ATOM 3737 O O . VAL B 1 133 ? 5.246 35.75 7.324 1 98.38 133 VAL B O 1
ATOM 3740 N N . SER B 1 134 ? 4.738 33.688 7.621 1 98.19 134 SER B N 1
ATOM 3741 C CA . SER B 1 134 ? 4.219 33.469 6.273 1 98.19 134 SER B CA 1
ATOM 3742 C C . SER B 1 134 ? 3.268 32.281 6.215 1 98.19 134 SER B C 1
ATOM 3744 O O . SER B 1 134 ? 3.299 31.422 7.09 1 98.19 134 SER B O 1
ATOM 3746 N N . VAL B 1 135 ? 2.369 32.312 5.238 1 97.5 135 VAL B N 1
ATOM 3747 C CA . VAL B 1 135 ? 1.408 31.25 4.965 1 97.5 135 VAL B CA 1
ATOM 3748 C C . VAL B 1 135 ? 1.422 30.922 3.475 1 97.5 135 VAL B C 1
ATOM 3750 O O . VAL B 1 135 ? 1.431 31.812 2.629 1 97.5 135 VAL B O 1
ATOM 3753 N N . GLU B 1 136 ? 1.521 29.656 3.186 1 97 136 GLU B N 1
ATOM 3754 C CA . GLU B 1 136 ? 1.445 29.172 1.81 1 97 136 GLU B CA 1
ATOM 3755 C C . GLU B 1 136 ? 0.507 27.969 1.694 1 97 136 GLU B C 1
ATOM 3757 O O . GLU B 1 136 ? 0.527 27.078 2.543 1 97 136 GLU B O 1
ATOM 3762 N N . GLN B 1 137 ? -0.342 28.047 0.785 1 95.75 137 GLN B N 1
ATOM 3763 C CA . GLN B 1 137 ? -1.202 26.922 0.417 1 95.75 137 GLN B CA 1
ATOM 3764 C C . GLN B 1 137 ? -0.771 26.312 -0.914 1 95.75 137 GLN B C 1
ATOM 3766 O O . GLN B 1 137 ? -0.584 27.031 -1.899 1 95.75 137 GLN B O 1
ATOM 3771 N N . ILE B 1 138 ? -0.584 25 -0.889 1 95.62 138 ILE B N 1
ATOM 3772 C CA . ILE B 1 138 ? -0.079 24.312 -2.074 1 95.62 138 ILE B CA 1
ATOM 3773 C C . ILE B 1 138 ? -1.068 23.234 -2.506 1 95.62 138 ILE B C 1
ATOM 3775 O O . ILE B 1 138 ? -1.52 22.422 -1.684 1 95.62 138 ILE B O 1
ATOM 3779 N N . ARG B 1 139 ? -1.449 23.203 -3.742 1 93.75 139 ARG B N 1
ATOM 3780 C CA . ARG B 1 139 ? -2.27 22.156 -4.363 1 93.75 139 ARG B CA 1
ATOM 3781 C C . ARG B 1 139 ? -1.896 21.969 -5.828 1 93.75 139 ARG B C 1
ATOM 3783 O O . ARG B 1 139 ? -2.348 22.719 -6.691 1 93.75 139 ARG B O 1
ATOM 3790 N N . ASN B 1 140 ? -1.092 20.969 -6.066 1 93.44 140 ASN B N 1
ATOM 3791 C CA . ASN B 1 140 ? -0.583 20.672 -7.402 1 93.44 140 ASN B CA 1
ATOM 3792 C C . ASN B 1 140 ? 0.225 21.844 -7.957 1 93.44 140 ASN B C 1
ATOM 3794 O O . ASN B 1 140 ? 0.152 22.156 -9.148 1 93.44 140 ASN B O 1
ATOM 3798 N N . ASP B 1 141 ? 0.818 22.578 -7.094 1 94.62 141 ASP B N 1
ATOM 3799 C CA . ASP B 1 141 ? 1.698 23.672 -7.48 1 94.62 141 ASP B CA 1
ATOM 3800 C C . ASP B 1 141 ? 3.107 23.172 -7.777 1 94.62 141 ASP B C 1
ATOM 3802 O O . ASP B 1 141 ? 3.828 23.766 -8.586 1 94.62 141 ASP B O 1
ATOM 3806 N N . LEU B 1 142 ? 3.434 22.078 -7.094 1 95.31 142 LEU B N 1
ATOM 3807 C CA . LEU B 1 142 ? 4.801 21.594 -7.207 1 95.31 142 LEU B CA 1
ATOM 3808 C C . LEU B 1 142 ? 4.844 20.281 -7.988 1 95.31 142 LEU B C 1
ATOM 3810 O O . LEU B 1 142 ? 5.918 19.828 -8.398 1 95.31 142 LEU B O 1
ATOM 3814 N N . VAL B 1 143 ? 3.736 19.641 -8.102 1 92.38 143 VAL B N 1
ATOM 3815 C CA . VAL B 1 143 ? 3.586 18.391 -8.859 1 92.38 143 VAL B CA 1
ATOM 3816 C C . VAL B 1 143 ? 2.324 18.453 -9.719 1 92.38 143 VAL B C 1
ATOM 3818 O O . VAL B 1 143 ? 1.309 19.016 -9.297 1 92.38 143 VAL B O 1
ATOM 3821 N N . ALA B 1 144 ? 2.381 17.812 -10.938 1 92.5 144 ALA B N 1
ATOM 3822 C CA . ALA B 1 144 ? 1.206 17.781 -11.805 1 92.5 144 ALA B CA 1
ATOM 3823 C C . ALA B 1 144 ? 0.068 16.984 -11.164 1 92.5 144 ALA B C 1
ATOM 3825 O O . ALA B 1 144 ? 0.308 16.094 -10.352 1 92.5 144 ALA B O 1
ATOM 3826 N N . GLU B 1 145 ? -1.119 17.359 -11.539 1 93.19 145 GLU B N 1
ATOM 3827 C CA . GLU B 1 145 ? -2.271 16.578 -11.117 1 93.19 145 GLU B CA 1
ATOM 3828 C C . GLU B 1 145 ? -2.178 15.141 -11.633 1 93.19 145 GLU B C 1
ATOM 3830 O O . GLU B 1 145 ? -1.856 14.914 -12.797 1 93.19 145 GLU B O 1
ATOM 3835 N N . PRO B 1 146 ? -2.439 14.156 -10.789 1 94.12 146 PRO B N 1
ATOM 3836 C CA . PRO B 1 146 ? -2.363 12.773 -11.258 1 94.12 146 PRO B CA 1
ATOM 3837 C C . PRO B 1 146 ? -3.469 12.422 -12.25 1 94.12 146 PRO B C 1
ATOM 3839 O O . PRO B 1 146 ? -4.602 12.891 -12.109 1 94.12 146 PRO B O 1
ATOM 3842 N N . THR B 1 147 ? -3.125 11.586 -13.242 1 95.06 147 THR B N 1
ATOM 3843 C CA . THR B 1 147 ? -4.062 11.07 -14.234 1 95.06 147 THR B CA 1
ATOM 3844 C C . THR B 1 147 ? -4.059 9.539 -14.234 1 95.06 147 THR B C 1
ATOM 3846 O O . THR B 1 147 ? -3.084 8.914 -13.812 1 95.06 147 THR B O 1
ATOM 3849 N N . TYR B 1 148 ? -5.164 8.984 -14.617 1 95.19 148 TYR B N 1
ATOM 3850 C CA . TYR B 1 148 ? -5.316 7.539 -14.555 1 95.19 148 TYR B CA 1
ATOM 3851 C C . TYR B 1 148 ? -6.266 7.039 -15.641 1 95.19 148 TYR B C 1
ATOM 3853 O O . TYR B 1 148 ? -7.285 7.672 -15.922 1 95.19 148 TYR B O 1
ATOM 3861 N N . LEU B 1 149 ? -5.875 5.957 -16.344 1 95.44 149 LEU B N 1
ATOM 3862 C CA . LEU B 1 149 ? -6.777 5.211 -17.219 1 95.44 149 LEU B CA 1
ATOM 3863 C C . LEU B 1 149 ? -7.453 4.074 -16.453 1 95.44 149 LEU B C 1
ATOM 3865 O O . LEU B 1 149 ? -6.824 3.055 -16.172 1 95.44 149 LEU B O 1
ATOM 3869 N N . ARG B 1 150 ? -8.727 4.234 -16.203 1 95.81 150 ARG B N 1
ATOM 3870 C CA . ARG B 1 150 ? -9.414 3.229 -15.406 1 95.81 150 ARG B CA 1
ATOM 3871 C C . ARG B 1 150 ? -9.602 1.936 -16.188 1 95.81 150 ARG B C 1
ATOM 3873 O O . ARG B 1 150 ? -10.086 1.957 -17.328 1 95.81 150 ARG B O 1
ATOM 3880 N N . LEU B 1 151 ? -9.344 0.84 -15.555 1 94 151 LEU B N 1
ATOM 3881 C CA . LEU B 1 151 ? -9.32 -0.47 -16.203 1 94 151 LEU B CA 1
ATOM 3882 C C . LEU B 1 151 ? -10.703 -1.117 -16.156 1 94 151 LEU B C 1
ATOM 3884 O O . LEU B 1 151 ? -11.023 -1.956 -17 1 94 151 LEU B O 1
ATOM 3888 N N . THR B 1 152 ? -11.539 -0.704 -15.172 1 96 152 THR B N 1
ATOM 3889 C CA . THR B 1 152 ? -12.773 -1.445 -14.945 1 96 152 THR B CA 1
ATOM 3890 C C . THR B 1 152 ? -13.992 -0.571 -15.242 1 96 152 THR B C 1
ATOM 3892 O O . THR B 1 152 ? -15.133 -1.002 -15.055 1 96 152 THR B O 1
ATOM 3895 N N . ALA B 1 153 ? -13.773 0.671 -15.68 1 96.94 153 ALA B N 1
ATOM 3896 C CA . ALA B 1 153 ? -14.875 1.601 -15.914 1 96.94 153 ALA B CA 1
ATOM 3897 C C . ALA B 1 153 ? -15.82 1.072 -17 1 96.94 153 ALA B C 1
ATOM 3899 O O . ALA B 1 153 ? -15.375 0.446 -17.969 1 96.94 153 ALA B O 1
ATOM 3900 N N . VAL B 1 154 ? -17.062 1.283 -16.844 1 96.25 154 VAL B N 1
ATOM 3901 C CA . VAL B 1 154 ? -18.109 0.991 -17.828 1 96.25 154 VAL B CA 1
ATOM 3902 C C . VAL B 1 154 ? -18.953 2.236 -18.062 1 96.25 154 VAL B C 1
ATOM 3904 O O . VAL B 1 154 ? -19.703 2.67 -17.188 1 96.25 154 VAL B O 1
ATOM 3907 N N . PRO B 1 155 ? -18.938 2.85 -19.312 1 95.94 155 PRO B N 1
ATOM 3908 C CA . PRO B 1 155 ? -18.125 2.369 -20.438 1 95.94 155 PRO B CA 1
ATOM 3909 C C . PRO B 1 155 ? -16.625 2.551 -20.219 1 95.94 155 PRO B C 1
ATOM 3911 O O . PRO B 1 155 ? -16.219 3.334 -19.359 1 95.94 155 PRO B O 1
ATOM 3914 N N . ALA B 1 156 ? -15.797 1.791 -20.938 1 94 156 ALA B N 1
ATOM 3915 C CA . ALA B 1 156 ? -14.344 1.822 -20.797 1 94 156 ALA B CA 1
ATOM 3916 C C . ALA B 1 156 ? -13.789 3.209 -21.125 1 94 156 ALA B C 1
ATOM 3918 O O . ALA B 1 156 ? -14.242 3.861 -22.062 1 94 156 ALA B O 1
ATOM 3919 N N . ASP B 1 157 ? -12.812 3.633 -20.312 1 94 157 ASP B N 1
ATOM 3920 C CA . ASP B 1 157 ? -12.109 4.875 -20.609 1 94 157 ASP B CA 1
ATOM 3921 C C . ASP B 1 157 ? -11.328 4.762 -21.922 1 94 157 ASP B C 1
ATOM 3923 O O . ASP B 1 157 ? -10.742 3.717 -22.203 1 94 157 ASP B O 1
ATOM 3927 N N . THR B 1 158 ? -11.328 5.855 -22.688 1 92.12 158 THR B N 1
ATOM 3928 C CA . THR B 1 158 ? -10.555 5.879 -23.938 1 92.12 158 THR B CA 1
ATOM 3929 C C . THR B 1 158 ? -9.242 6.629 -23.734 1 92.12 158 THR B C 1
ATOM 3931 O O . THR B 1 158 ? -8.297 6.453 -24.516 1 92.12 158 THR B O 1
ATOM 3934 N N . THR B 1 159 ? -9.219 7.488 -22.734 1 92.88 159 THR B N 1
ATOM 3935 C CA . THR B 1 159 ? -8.031 8.258 -22.375 1 92.88 159 THR B CA 1
ATOM 3936 C C . THR B 1 159 ? -7.91 8.398 -20.859 1 92.88 159 THR B C 1
ATOM 3938 O O . THR B 1 159 ? -8.906 8.281 -20.141 1 92.88 159 THR B O 1
ATOM 3941 N N . PRO B 1 160 ? -6.695 8.547 -20.469 1 94.12 160 PRO B N 1
ATOM 3942 C CA . PRO B 1 160 ? -6.574 8.805 -19.031 1 94.12 160 PRO B CA 1
ATOM 3943 C C . PRO B 1 160 ? -7.332 10.055 -18.578 1 94.12 160 PRO B C 1
ATOM 3945 O O . PRO B 1 160 ? -7.438 11.016 -19.344 1 94.12 160 PRO B O 1
ATOM 3948 N N . ILE B 1 161 ? -7.801 10.023 -17.359 1 94.44 161 ILE B N 1
ATOM 3949 C CA . ILE B 1 161 ? -8.531 11.156 -16.797 1 94.44 161 ILE B CA 1
ATOM 3950 C C . ILE B 1 161 ? -7.773 11.711 -15.586 1 94.44 161 ILE B C 1
ATOM 3952 O O . ILE B 1 161 ? -7 10.992 -14.953 1 94.44 161 ILE B O 1
ATOM 3956 N N . SER B 1 162 ? -8.062 12.977 -15.312 1 93.81 162 SER B N 1
ATOM 3957 C CA . SER B 1 162 ? -7.574 13.523 -14.047 1 93.81 162 SER B CA 1
ATOM 3958 C C . SER B 1 162 ? -8.359 12.969 -12.867 1 93.81 162 SER B C 1
ATOM 3960 O O . SER B 1 162 ? -9.586 12.977 -12.867 1 93.81 162 SER B O 1
ATOM 3962 N N . ILE B 1 163 ? -7.66 12.461 -11.93 1 92.81 163 ILE B N 1
ATOM 3963 C CA . ILE B 1 163 ? -8.367 11.914 -10.773 1 92.81 163 ILE B CA 1
ATOM 3964 C C . ILE B 1 163 ? -8.32 12.914 -9.625 1 92.81 163 ILE B C 1
ATOM 3966 O O . ILE B 1 163 ? -9.023 12.75 -8.625 1 92.81 163 ILE B O 1
ATOM 3970 N N . GLY B 1 164 ? -7.57 14.016 -9.742 1 88.25 164 GLY B N 1
ATOM 3971 C CA . GLY B 1 164 ? -7.582 15.148 -8.836 1 88.25 164 GLY B CA 1
ATOM 3972 C C . GLY B 1 164 ? -7.098 14.805 -7.441 1 88.25 164 GLY B C 1
ATOM 3973 O O . GLY B 1 164 ? -6.742 13.656 -7.172 1 88.25 164 GLY B O 1
ATOM 3974 N N . VAL B 1 165 ? -6.867 15.789 -6.617 1 89.25 165 VAL B N 1
ATOM 3975 C CA . VAL B 1 165 ? -6.656 15.727 -5.176 1 89.25 165 VAL B CA 1
ATOM 3976 C C . VAL B 1 165 ? -7.555 16.75 -4.48 1 89.25 165 VAL B C 1
ATOM 3978 O O . VAL B 1 165 ? -7.715 17.875 -4.957 1 89.25 165 VAL B O 1
ATOM 3981 N N . GLU B 1 166 ? -8.25 16.375 -3.438 1 82 166 GLU B N 1
ATOM 3982 C CA . GLU B 1 166 ? -9.344 17.156 -2.871 1 82 166 GLU B CA 1
ATOM 3983 C C . GLU B 1 166 ? -8.812 18.25 -1.949 1 82 166 GLU B C 1
ATOM 3985 O O . GLU B 1 166 ? -9.438 19.312 -1.803 1 82 166 GLU B O 1
ATOM 3990 N N . ARG B 1 167 ? -7.715 18.094 -1.369 1 88.88 167 ARG B N 1
ATOM 3991 C CA . ARG B 1 167 ? -7.332 18.984 -0.288 1 88.88 167 ARG B CA 1
ATOM 3992 C C . ARG B 1 167 ? -5.941 19.562 -0.523 1 88.88 167 ARG B C 1
ATOM 3994 O O . ARG B 1 167 ? -5.035 18.859 -0.975 1 88.88 167 ARG B O 1
ATOM 4001 N N . PRO B 1 168 ? -5.82 20.844 -0.171 1 94.81 168 PRO B N 1
ATOM 4002 C CA . PRO B 1 168 ? -4.484 21.438 -0.24 1 94.81 168 PRO B CA 1
ATOM 4003 C C . PRO B 1 168 ? -3.621 21.094 0.971 1 94.81 168 PRO B C 1
ATOM 4005 O O . PRO B 1 168 ? -4.117 20.531 1.946 1 94.81 168 PRO B O 1
ATOM 4008 N N . VAL B 1 169 ? -2.342 21.391 0.807 1 97.69 169 VAL B N 1
ATOM 4009 C CA . VAL B 1 169 ? -1.367 21.375 1.893 1 97.69 169 VAL B CA 1
ATOM 4010 C C . VAL B 1 169 ? -1.237 22.781 2.492 1 97.69 169 VAL B C 1
ATOM 4012 O O . VAL B 1 169 ? -1.227 23.766 1.766 1 97.69 169 VAL B O 1
ATOM 4015 N N . LEU B 1 170 ? -1.166 22.891 3.826 1 98.69 170 LEU B N 1
ATOM 4016 C CA . LEU B 1 170 ? -1.008 24.172 4.496 1 98.69 170 LEU B CA 1
ATOM 4017 C C . LEU B 1 170 ? 0.387 24.312 5.098 1 98.69 170 LEU B C 1
ATOM 4019 O O . LEU B 1 170 ? 0.766 23.531 5.973 1 98.69 170 LEU B O 1
ATOM 4023 N N . HIS B 1 171 ? 1.144 25.25 4.598 1 98.88 171 HIS B N 1
ATOM 4024 C CA . HIS B 1 171 ? 2.48 25.562 5.09 1 98.88 171 HIS B CA 1
ATOM 4025 C C . HIS B 1 171 ? 2.496 26.891 5.836 1 98.88 171 HIS B C 1
ATOM 4027 O O . HIS B 1 171 ? 2.186 27.922 5.258 1 98.88 171 HIS B O 1
ATOM 4033 N N . VAL B 1 172 ? 2.861 26.828 7.145 1 98.81 172 VAL B N 1
ATOM 4034 C CA . VAL B 1 172 ? 2.916 28.016 7.992 1 98.81 172 VAL B CA 1
ATOM 4035 C C . VAL B 1 172 ? 4.312 28.156 8.586 1 98.81 172 VAL B C 1
ATOM 4037 O O . VAL B 1 172 ? 4.871 27.203 9.125 1 98.81 172 VAL B O 1
ATOM 4040 N N . GLN B 1 173 ? 4.859 29.312 8.508 1 98.75 173 GLN B N 1
ATOM 4041 C CA . GLN B 1 173 ? 6.121 29.609 9.172 1 98.75 173 GLN B CA 1
ATOM 4042 C C . GLN B 1 173 ? 5.891 30.375 10.469 1 98.75 173 GLN B C 1
ATOM 4044 O O . GLN B 1 173 ? 5.168 31.375 10.484 1 98.75 173 GLN B O 1
ATOM 4049 N N . LEU B 1 174 ? 6.539 29.891 11.5 1 98.69 174 LEU B N 1
ATOM 4050 C CA . LEU B 1 174 ? 6.383 30.484 12.828 1 98.69 174 LEU B CA 1
ATOM 4051 C C . LEU B 1 174 ? 7.727 30.953 13.375 1 98.69 174 LEU B C 1
ATOM 4053 O O . LEU B 1 174 ? 8.766 30.359 13.062 1 98.69 174 LEU B O 1
ATOM 4057 N N . THR B 1 175 ? 7.66 31.984 14.219 1 97.81 175 THR B N 1
ATOM 4058 C CA . THR B 1 175 ? 8.82 32.344 15.023 1 97.81 175 THR B CA 1
ATOM 4059 C C . THR B 1 175 ? 8.734 31.719 16.406 1 97.81 175 THR B C 1
ATOM 4061 O O . THR B 1 175 ? 7.766 31.922 17.141 1 97.81 175 THR B O 1
ATOM 4064 N N . LEU B 1 176 ? 9.719 30.969 16.766 1 95.94 176 LEU B N 1
ATOM 4065 C CA . LEU B 1 176 ? 9.766 30.297 18.062 1 95.94 176 LEU B CA 1
ATOM 4066 C C . LEU B 1 176 ? 10.305 31.219 19.141 1 95.94 176 LEU B C 1
ATOM 4068 O O . LEU B 1 176 ? 10.805 32.312 18.844 1 95.94 176 LEU B O 1
ATOM 4072 N N . PRO B 1 177 ? 10.172 30.812 20.344 1 91 177 PRO B N 1
ATOM 4073 C CA . PRO B 1 177 ? 10.617 31.672 21.438 1 91 177 PRO B CA 1
ATOM 4074 C C . PRO B 1 177 ? 12.109 31.969 21.391 1 91 177 PRO B C 1
ATOM 4076 O O . PRO B 1 177 ? 12.555 33.031 21.859 1 91 177 PRO B O 1
ATOM 4079 N N . ASP B 1 178 ? 12.867 31.125 20.781 1 90.44 178 ASP B N 1
ATOM 4080 C CA . ASP B 1 178 ? 14.305 31.328 20.703 1 90.44 178 ASP B CA 1
ATOM 4081 C C . ASP B 1 178 ? 14.672 32.219 19.531 1 90.44 178 ASP B C 1
ATOM 4083 O O . ASP B 1 178 ? 15.852 32.469 19.25 1 90.44 178 ASP B O 1
ATOM 4087 N N . GLY B 1 179 ? 13.688 32.656 18.828 1 92.94 179 GLY B N 1
ATOM 4088 C CA . GLY B 1 179 ? 13.906 33.531 17.703 1 92.94 179 GLY B CA 1
ATOM 4089 C C . GLY B 1 179 ? 14.047 32.781 16.375 1 92.94 179 GLY B C 1
ATOM 4090 O O . GLY B 1 179 ? 14.023 33.406 15.312 1 92.94 179 GLY B O 1
ATOM 4091 N N . GLY B 1 180 ? 14.164 31.5 16.5 1 95 180 GLY B N 1
ATOM 4092 C CA . GLY B 1 180 ? 14.305 30.703 15.289 1 95 180 GLY B CA 1
ATOM 4093 C C . GLY B 1 180 ? 12.984 30.484 14.57 1 95 180 GLY B C 1
ATOM 4094 O O . GLY B 1 180 ? 11.914 30.719 15.133 1 95 180 GLY B O 1
ATOM 4095 N N . LEU B 1 181 ? 13.102 30.047 13.305 1 97.5 181 LEU B N 1
ATOM 4096 C CA . LEU B 1 181 ? 11.93 29.781 12.477 1 97.5 181 LEU B CA 1
ATOM 4097 C C . LEU B 1 181 ? 11.547 28.297 12.539 1 97.5 181 LEU B C 1
ATOM 4099 O O . LEU B 1 181 ? 12.414 27.438 12.609 1 97.5 181 LEU B O 1
ATOM 4103 N N . LEU B 1 182 ? 10.258 28.078 12.531 1 98.5 182 LEU B N 1
ATOM 4104 C CA . LEU B 1 182 ? 9.703 26.734 12.414 1 98.5 182 LEU B CA 1
ATOM 4105 C C . LEU B 1 182 ? 8.734 26.656 11.242 1 98.5 182 LEU B C 1
ATOM 4107 O O . LEU B 1 182 ? 7.793 27.453 11.148 1 98.5 182 LEU B O 1
ATOM 4111 N N . HIS B 1 183 ? 9.039 25.75 10.328 1 98.88 183 HIS B N 1
ATOM 4112 C CA . HIS B 1 183 ? 8.094 25.422 9.266 1 98.88 183 HIS B CA 1
ATOM 4113 C C . HIS B 1 183 ? 7.105 24.359 9.711 1 98.88 183 HIS B C 1
ATOM 4115 O O . HIS B 1 183 ? 7.5 23.234 10.039 1 98.88 183 HIS B O 1
ATOM 4121 N N . VAL B 1 184 ? 5.836 24.734 9.758 1 98.94 184 VAL B N 1
ATOM 4122 C CA . VAL B 1 184 ? 4.766 23.797 10.07 1 98.94 184 VAL B CA 1
ATOM 4123 C C . VAL B 1 184 ? 3.967 23.469 8.812 1 98.94 184 VAL B C 1
ATOM 4125 O O . VAL B 1 184 ? 3.365 24.359 8.203 1 98.94 184 VAL B O 1
ATOM 4128 N N . ILE B 1 185 ? 4.016 22.234 8.406 1 98.94 185 ILE B N 1
ATOM 4129 C CA . ILE B 1 185 ? 3.254 21.75 7.25 1 98.94 185 ILE B CA 1
ATOM 4130 C C . ILE B 1 185 ? 2.123 20.844 7.719 1 98.94 185 ILE B C 1
ATOM 4132 O O . ILE B 1 185 ? 2.371 19.75 8.234 1 98.94 185 ILE B O 1
ATOM 4136 N N . ASN B 1 186 ? 0.867 21.312 7.602 1 98.94 186 ASN B N 1
ATOM 4137 C CA . ASN B 1 186 ? -0.344 20.578 7.957 1 98.94 186 ASN B CA 1
ATOM 4138 C C . ASN B 1 186 ? -0.943 19.875 6.75 1 98.94 186 ASN B C 1
ATOM 4140 O O . ASN B 1 186 ? -1.171 20.484 5.707 1 98.94 186 ASN B O 1
ATOM 4144 N N . VAL B 1 187 ? -1.204 18.516 6.91 1 98.81 187 VAL B N 1
ATOM 4145 C CA . VAL B 1 187 ? -1.685 17.75 5.766 1 98.81 187 VAL B CA 1
ATOM 4146 C C . VAL B 1 187 ? -2.922 16.953 6.16 1 98.81 187 VAL B C 1
ATOM 4148 O O . VAL B 1 187 ? -3.143 16.688 7.344 1 98.81 187 VAL B O 1
ATOM 4151 N N . HIS B 1 188 ? -3.746 16.672 5.285 1 98.62 188 HIS B N 1
ATOM 4152 C CA . HIS B 1 188 ? -4.852 15.719 5.309 1 98.62 188 HIS B CA 1
ATOM 4153 C C . HIS B 1 188 ? -4.996 15.008 3.965 1 98.62 188 HIS B C 1
ATOM 4155 O O . HIS B 1 188 ? -5.672 15.508 3.062 1 98.62 188 HIS B O 1
ATOM 4161 N N . PHE B 1 189 ? -4.379 13.789 3.924 1 98.25 189 PHE B N 1
ATOM 4162 C CA . PHE B 1 189 ? -4.332 13.078 2.652 1 98.25 189 PHE B CA 1
ATOM 4163 C C . PHE B 1 189 ? -5.645 12.344 2.395 1 98.25 189 PHE B C 1
ATOM 4165 O O . PHE B 1 189 ? -6.48 12.227 3.295 1 98.25 189 PHE B O 1
ATOM 4172 N N . LYS B 1 190 ? -5.812 11.938 1.108 1 97.5 190 LYS B N 1
ATOM 4173 C CA . LYS B 1 190 ? -7.004 11.219 0.666 1 97.5 190 LYS B CA 1
ATOM 4174 C C . LYS B 1 190 ? -7.289 10.023 1.568 1 97.5 190 LYS B C 1
ATOM 4176 O O . LYS B 1 190 ? -6.383 9.25 1.896 1 97.5 190 LYS B O 1
ATOM 4181 N N . SER B 1 191 ? -8.57 9.977 2.02 1 95.94 191 SER B N 1
ATOM 4182 C CA . SER B 1 191 ? -8.984 8.859 2.857 1 95.94 191 SER B CA 1
ATOM 4183 C C . SER B 1 191 ? -8.789 7.527 2.137 1 95.94 191 SER B C 1
ATOM 4185 O O . SER B 1 191 ? -8.617 7.492 0.918 1 95.94 191 SER B O 1
ATOM 4187 N N . LYS B 1 192 ? -8.852 6.426 2.885 1 94.06 192 LYS B N 1
ATOM 4188 C CA . LYS B 1 192 ? -8.664 5.094 2.316 1 94.06 192 LYS B CA 1
ATOM 4189 C C . LYS B 1 192 ? -9.938 4.598 1.643 1 94.06 192 LYS B C 1
ATOM 4191 O O . LYS B 1 192 ? -9.945 3.535 1.022 1 94.06 192 LYS B O 1
ATOM 4196 N N . ILE B 1 193 ? -11.008 5.379 1.707 1 94.25 193 ILE B N 1
ATOM 4197 C CA . ILE B 1 193 ? -12.242 5.027 1.018 1 94.25 193 ILE B CA 1
ATOM 4198 C C . ILE B 1 193 ? -11.984 4.934 -0.485 1 94.25 193 ILE B C 1
ATOM 4200 O O . ILE B 1 193 ? -11.391 5.836 -1.078 1 94.25 193 ILE B O 1
ATOM 4204 N N . PRO B 1 194 ? -12.422 3.822 -1.082 1 96.56 194 PRO B N 1
ATOM 4205 C CA . PRO B 1 194 ? -12.18 3.658 -2.518 1 96.56 194 PRO B CA 1
ATOM 4206 C C . PRO B 1 194 ? -12.82 4.77 -3.352 1 96.56 194 PRO B C 1
ATOM 4208 O O . PRO B 1 194 ? -13.922 5.227 -3.041 1 96.56 194 PRO B O 1
ATOM 4211 N N . THR B 1 195 ? -12.109 5.23 -4.379 1 97 195 THR B N 1
ATOM 4212 C CA . THR B 1 195 ? -12.648 6.18 -5.348 1 97 195 THR B CA 1
ATOM 4213 C C . THR B 1 195 ? -13.664 5.5 -6.258 1 97 195 THR B C 1
ATOM 4215 O O . THR B 1 195 ? -13.43 4.391 -6.746 1 97 195 THR B O 1
ATOM 4218 N N . ASP B 1 196 ? -14.734 6.117 -6.504 1 96.19 196 ASP B N 1
ATOM 4219 C CA . ASP B 1 196 ? -15.789 5.543 -7.336 1 96.19 196 ASP B CA 1
ATOM 4220 C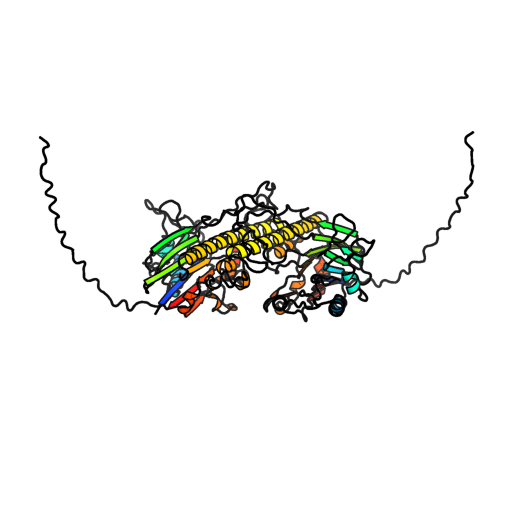 C . ASP B 1 196 ? -15.312 5.367 -8.773 1 96.19 196 ASP B C 1
ATOM 4222 O O . ASP B 1 196 ? -14.57 6.199 -9.297 1 96.19 196 ASP B O 1
ATOM 4226 N N . ILE B 1 197 ? -15.758 4.332 -9.383 1 97.25 197 ILE B N 1
ATOM 4227 C CA . ILE B 1 197 ? -15.508 4.051 -10.797 1 97.25 197 ILE B CA 1
ATOM 4228 C C . ILE B 1 197 ? -16.844 3.969 -11.547 1 97.25 197 ILE B C 1
ATOM 4230 O O . ILE B 1 197 ? -17.734 3.217 -11.148 1 97.25 197 ILE B O 1
ATOM 4234 N N . PRO B 1 198 ? -16.969 4.727 -12.633 1 96.88 198 PRO B N 1
ATOM 4235 C CA . PRO B 1 198 ? -18.219 4.715 -13.375 1 96.88 198 PRO B CA 1
ATOM 4236 C C . PRO B 1 198 ? -18.688 3.301 -13.727 1 96.88 198 PRO B C 1
ATOM 4238 O O . PRO B 1 198 ? -17.891 2.484 -14.195 1 96.88 198 PRO B O 1
ATOM 4241 N N . GLY B 1 199 ? -19.969 3.076 -13.445 1 97.5 199 GLY B N 1
ATOM 4242 C CA . GLY B 1 199 ? -20.609 1.823 -13.82 1 97.5 199 GLY B CA 1
ATOM 4243 C C . GLY B 1 199 ? -20.344 0.701 -12.836 1 97.5 199 GLY B C 1
ATOM 4244 O O . GLY B 1 199 ? -20.812 -0.422 -13.016 1 97.5 199 GLY B O 1
ATOM 4245 N N . GLN B 1 200 ? -19.641 0.946 -11.734 1 97.75 200 GLN B N 1
ATOM 4246 C CA . GLN B 1 200 ? -19.172 -0.171 -10.93 1 97.75 200 GLN B CA 1
ATOM 4247 C C . GLN B 1 200 ? -19.766 -0.13 -9.523 1 97.75 200 GLN B C 1
ATOM 4249 O O . GLN B 1 200 ? -19.391 -0.926 -8.664 1 97.75 200 GLN B O 1
ATOM 4254 N N . LYS B 1 201 ? -20.656 0.769 -9.289 1 96.38 201 LYS B N 1
ATOM 4255 C CA . LYS B 1 201 ? -21.344 0.875 -8 1 96.38 201 LYS B CA 1
ATOM 4256 C C . LYS B 1 201 ? -22.812 0.53 -8.133 1 96.38 201 LYS B C 1
ATOM 4258 O O . LYS B 1 201 ? -23.484 0.967 -9.078 1 96.38 201 LYS B O 1
ATOM 4263 N N . VAL B 1 202 ? -23.281 -0.338 -7.176 1 96.12 202 VAL B N 1
ATOM 4264 C CA . VAL B 1 202 ? -24.719 -0.582 -7.055 1 96.12 202 VAL B CA 1
ATOM 4265 C C . VAL B 1 202 ? -25.359 0.553 -6.27 1 96.12 202 VAL B C 1
ATOM 4267 O O . VAL B 1 202 ? -26.438 1.033 -6.641 1 96.12 202 VAL B O 1
ATOM 4270 N N . ASP B 1 203 ? -24.719 0.938 -5.18 1 93.38 203 ASP B N 1
ATOM 4271 C CA . ASP B 1 203 ? -25.016 2.096 -4.344 1 93.38 203 ASP B CA 1
ATOM 4272 C C . ASP B 1 203 ? -23.766 2.627 -3.666 1 93.38 203 ASP B C 1
ATOM 4274 O O . ASP B 1 203 ? -22.641 2.279 -4.059 1 93.38 203 ASP B O 1
ATOM 4278 N N . ASN B 1 204 ? -23.906 3.455 -2.764 1 88.19 204 ASN B N 1
ATOM 4279 C CA . ASN B 1 204 ? -22.766 4.152 -2.193 1 88.19 204 ASN B CA 1
ATOM 4280 C C . ASN B 1 204 ? -21.828 3.191 -1.454 1 88.19 204 ASN B C 1
ATOM 4282 O O . ASN B 1 204 ? -20.656 3.488 -1.259 1 88.19 204 ASN B O 1
ATOM 4286 N N . PHE B 1 205 ? -22.312 2.049 -1.101 1 88.75 205 PHE B N 1
ATOM 4287 C CA . PHE B 1 205 ? -21.531 1.173 -0.226 1 88.75 205 PHE B CA 1
ATOM 4288 C C . PHE B 1 205 ? -21.281 -0.173 -0.895 1 88.75 205 PHE B C 1
ATOM 4290 O O . PHE B 1 205 ? -20.562 -1.019 -0.35 1 88.75 205 PHE B O 1
ATOM 4297 N N . THR B 1 206 ? -21.844 -0.336 -2.076 1 95.81 206 THR B N 1
ATOM 4298 C CA . THR B 1 206 ? -21.844 -1.662 -2.686 1 95.81 206 THR B CA 1
ATOM 4299 C C . THR B 1 206 ? -21.188 -1.623 -4.062 1 95.81 206 THR B C 1
ATOM 4301 O O . THR B 1 206 ? -21.656 -0.913 -4.957 1 95.81 206 THR B O 1
ATOM 4304 N N . TRP B 1 207 ? -20.172 -2.383 -4.238 1 97.69 207 TRP B N 1
ATOM 4305 C CA . TRP B 1 207 ? -19.469 -2.502 -5.516 1 97.69 207 TRP B CA 1
ATOM 4306 C C . TRP B 1 207 ? -20.016 -3.676 -6.32 1 97.69 207 TRP B C 1
ATOM 4308 O O . TRP B 1 207 ? -20.391 -4.707 -5.758 1 97.69 207 TRP B O 1
ATOM 4318 N N . ARG B 1 208 ? -20.031 -3.531 -7.633 1 97.38 208 ARG B N 1
ATOM 4319 C CA . ARG B 1 208 ? -20.547 -4.582 -8.508 1 97.38 208 ARG B CA 1
ATOM 4320 C C . ARG B 1 208 ? -19.547 -5.734 -8.617 1 97.38 208 ARG B C 1
ATOM 4322 O O . ARG B 1 208 ? -19.953 -6.895 -8.75 1 97.38 208 ARG B O 1
ATOM 4329 N N . THR B 1 209 ? -18.297 -5.414 -8.609 1 96.81 209 THR B N 1
ATOM 4330 C CA . THR B 1 209 ? -17.266 -6.438 -8.805 1 96.81 209 THR B CA 1
ATOM 4331 C C . THR B 1 209 ? -16.078 -6.191 -7.887 1 96.81 209 THR B C 1
ATOM 4333 O O . THR B 1 209 ? -15.828 -5.055 -7.477 1 96.81 209 THR B O 1
ATOM 4336 N N . ALA B 1 210 ? -15.328 -7.266 -7.574 1 96.75 210 ALA B N 1
ATOM 4337 C CA . ALA B 1 210 ? -14.156 -7.18 -6.703 1 96.75 210 ALA B CA 1
ATOM 4338 C C . ALA B 1 210 ? -13.023 -6.426 -7.383 1 96.75 210 ALA B C 1
ATOM 4340 O O . ALA B 1 210 ? -12.289 -5.68 -6.734 1 96.75 210 ALA B O 1
ATOM 4341 N N . ASP B 1 211 ? -12.859 -6.621 -8.68 1 96.88 211 ASP B N 1
ATOM 4342 C CA . ASP B 1 211 ? -11.797 -5.938 -9.398 1 96.88 211 ASP B CA 1
ATOM 4343 C C . ASP B 1 211 ? -12 -4.426 -9.391 1 96.88 211 ASP B C 1
ATOM 4345 O O . ASP B 1 211 ? -11.047 -3.666 -9.203 1 96.88 211 ASP B O 1
ATOM 4349 N N . ALA B 1 212 ? -13.258 -3.988 -9.508 1 97.69 212 ALA B N 1
ATOM 4350 C CA . ALA B 1 212 ? -13.547 -2.559 -9.492 1 97.69 212 ALA B CA 1
ATOM 4351 C C . ALA B 1 212 ? -13.297 -1.957 -8.117 1 97.69 212 ALA B C 1
ATOM 4353 O O . ALA B 1 212 ? -12.773 -0.846 -8 1 97.69 212 ALA B O 1
ATOM 4354 N N . TRP B 1 213 ? -13.719 -2.691 -7.07 1 97.88 213 TRP B N 1
ATOM 4355 C CA . TRP B 1 213 ? -13.414 -2.236 -5.719 1 97.88 213 TRP B CA 1
ATOM 4356 C C . TRP B 1 213 ? -11.906 -2.061 -5.531 1 97.88 213 TRP B C 1
ATOM 4358 O O . TRP B 1 213 ? -11.453 -1.029 -5.027 1 97.88 213 TRP B O 1
ATOM 4368 N N . ALA B 1 214 ? -11.133 -3.012 -5.945 1 97.75 214 ALA B N 1
ATOM 4369 C CA . ALA B 1 214 ? -9.68 -2.982 -5.801 1 97.75 214 ALA B CA 1
ATOM 4370 C C . ALA B 1 214 ? -9.078 -1.799 -6.551 1 97.75 214 ALA B C 1
ATOM 4372 O O . ALA B 1 214 ? -8.203 -1.105 -6.031 1 97.75 214 ALA B O 1
ATOM 4373 N N . GLU B 1 215 ? -9.523 -1.597 -7.773 1 97.5 215 GLU B N 1
ATOM 4374 C CA . GLU B 1 215 ? -9.031 -0.475 -8.57 1 97.5 215 GLU B CA 1
ATOM 4375 C C . GLU B 1 215 ? -9.367 0.858 -7.906 1 97.5 215 GLU B C 1
ATOM 4377 O O . GLU B 1 215 ? -8.531 1.764 -7.859 1 97.5 215 GLU B O 1
ATOM 4382 N N . GLY B 1 216 ? -10.609 0.976 -7.391 1 98.06 216 GLY B N 1
ATOM 4383 C CA . GLY B 1 216 ? -10.977 2.182 -6.668 1 98.06 216 GLY B CA 1
ATOM 4384 C C . GLY B 1 216 ? -10.094 2.453 -5.465 1 98.06 216 GLY B C 1
ATOM 4385 O O . GLY B 1 216 ? -9.727 3.602 -5.207 1 98.06 216 GLY B O 1
ATOM 4386 N N . THR B 1 217 ? -9.828 1.406 -4.727 1 97.81 217 THR B N 1
ATOM 4387 C CA . THR B 1 217 ? -8.93 1.504 -3.578 1 97.81 217 THR B CA 1
ATOM 4388 C C . THR B 1 217 ? -7.539 1.96 -4.016 1 97.81 217 THR B C 1
ATOM 4390 O O . THR B 1 217 ? -6.918 2.799 -3.357 1 97.81 217 THR B O 1
ATOM 4393 N N . PHE B 1 218 ? -7.086 1.491 -5.102 1 97.25 218 PHE B N 1
ATOM 4394 C CA . PHE B 1 218 ? -5.773 1.854 -5.617 1 97.25 218 PHE B CA 1
ATOM 4395 C C . PHE B 1 218 ? -5.738 3.32 -6.031 1 97.25 218 PHE B C 1
ATOM 4397 O O . PHE B 1 218 ? -4.746 4.016 -5.793 1 97.25 218 PHE B O 1
ATOM 4404 N N . ILE B 1 219 ? -6.762 3.766 -6.719 1 97.56 219 ILE B N 1
ATOM 4405 C CA . ILE B 1 219 ? -6.82 5.156 -7.152 1 97.56 219 ILE B CA 1
ATOM 4406 C C . ILE B 1 219 ? -6.734 6.078 -5.938 1 97.56 219 ILE B C 1
ATOM 4408 O O . ILE B 1 219 ? -6.047 7.102 -5.973 1 97.56 219 ILE B O 1
ATOM 4412 N N . SER B 1 220 ? -7.391 5.703 -4.871 1 97.75 220 SER B N 1
ATOM 4413 C CA . SER B 1 220 ? -7.27 6.484 -3.646 1 97.75 220 SER B CA 1
ATOM 4414 C C . SER B 1 220 ? -5.832 6.5 -3.141 1 97.75 220 SER B C 1
ATOM 4416 O O . SER B 1 220 ? -5.344 7.527 -2.67 1 97.75 220 SER B O 1
ATOM 4418 N N . SER B 1 221 ? -5.148 5.379 -3.238 1 97.31 221 SER B N 1
ATOM 4419 C CA . SER B 1 221 ? -3.738 5.32 -2.869 1 97.31 221 SER B CA 1
ATOM 4420 C C . SER B 1 221 ? -2.893 6.223 -3.764 1 97.31 221 SER B C 1
ATOM 4422 O O . SER B 1 221 ? -1.939 6.852 -3.297 1 97.31 221 SER B O 1
ATOM 4424 N N . MET B 1 222 ? -3.225 6.281 -4.996 1 96.81 222 MET B N 1
ATOM 4425 C CA . MET B 1 222 ? -2.506 7.129 -5.941 1 96.81 222 MET B CA 1
ATOM 4426 C C . MET B 1 222 ? -2.635 8.602 -5.559 1 96.81 222 MET B C 1
ATOM 4428 O O . MET B 1 222 ? -1.659 9.352 -5.621 1 96.81 222 MET B O 1
ATOM 4432 N N . LYS B 1 223 ? -3.803 8.953 -5.172 1 97.12 223 LYS B N 1
ATOM 4433 C CA . LYS B 1 223 ? -4.023 10.32 -4.73 1 97.12 223 LYS B CA 1
ATOM 4434 C C . LYS B 1 223 ? -3.17 10.648 -3.508 1 97.12 223 LYS B C 1
ATOM 4436 O O . LYS B 1 223 ? -2.537 11.711 -3.453 1 97.12 223 LYS B O 1
ATOM 4441 N N . ARG B 1 224 ? -3.131 9.742 -2.541 1 97.62 224 ARG B N 1
ATOM 4442 C CA . ARG B 1 224 ? -2.305 9.961 -1.358 1 97.62 224 ARG B CA 1
ATOM 4443 C C . ARG B 1 224 ? -0.832 10.086 -1.735 1 97.62 224 ARG B C 1
ATOM 4445 O O . ARG B 1 224 ? -0.127 10.953 -1.217 1 97.62 224 ARG B O 1
ATOM 4452 N N . MET B 1 225 ? -0.414 9.195 -2.613 1 96.75 225 MET B N 1
ATOM 4453 C CA . MET B 1 225 ? 0.978 9.219 -3.055 1 96.75 225 MET B CA 1
ATOM 4454 C C . MET B 1 225 ? 1.311 10.555 -3.719 1 96.75 225 MET B C 1
ATOM 4456 O O . MET B 1 225 ? 2.348 11.148 -3.432 1 96.75 225 MET B O 1
ATOM 4460 N N . ALA B 1 226 ? 0.429 11.031 -4.547 1 96.75 226 ALA B N 1
ATOM 4461 C CA . ALA B 1 226 ? 0.661 12.297 -5.242 1 96.75 226 ALA B CA 1
ATOM 4462 C C . ALA B 1 226 ? 0.768 13.453 -4.258 1 96.75 226 ALA B C 1
ATOM 4464 O O . ALA B 1 226 ? 1.626 14.328 -4.406 1 96.75 226 ALA B O 1
ATOM 4465 N N . GLN B 1 227 ? -0.083 13.453 -3.273 1 97.5 227 GLN B N 1
ATOM 4466 C CA . GLN B 1 227 ? -0.02 14.469 -2.229 1 97.5 227 GLN B CA 1
ATOM 4467 C C . GLN B 1 227 ? 1.299 14.391 -1.465 1 97.5 227 GLN B C 1
ATOM 4469 O O . GLN B 1 227 ? 1.93 15.414 -1.2 1 97.5 227 GLN B O 1
ATOM 4474 N N . ALA B 1 228 ? 1.715 13.195 -1.14 1 98.25 228 ALA B N 1
ATOM 4475 C CA . ALA B 1 228 ? 2.949 13 -0.385 1 98.25 228 ALA B CA 1
ATOM 4476 C C . ALA B 1 228 ? 4.164 13.453 -1.188 1 98.25 228 ALA B C 1
ATOM 4478 O O . ALA B 1 228 ? 5.09 14.055 -0.636 1 98.25 228 ALA B O 1
ATOM 4479 N N . VAL B 1 229 ? 4.156 13.172 -2.449 1 97.44 229 VAL B N 1
ATOM 4480 C CA . VAL B 1 229 ? 5.242 13.586 -3.326 1 97.44 229 VAL B CA 1
ATOM 4481 C C . VAL B 1 229 ? 5.328 15.109 -3.359 1 97.44 229 VAL B C 1
ATOM 4483 O O . VAL B 1 229 ? 6.422 15.68 -3.309 1 97.44 229 VAL B O 1
ATOM 4486 N N . GLU B 1 230 ? 4.219 15.719 -3.414 1 97.25 230 GLU B N 1
ATOM 4487 C CA . GLU B 1 230 ? 4.211 17.188 -3.408 1 97.25 230 GLU B CA 1
ATOM 4488 C C . GLU B 1 230 ? 4.758 17.734 -2.094 1 97.25 230 GLU B C 1
ATOM 4490 O O . GLU B 1 230 ? 5.535 18.688 -2.09 1 97.25 230 GLU B O 1
ATOM 4495 N N . VAL B 1 231 ? 4.359 17.156 -0.998 1 98.62 231 VAL B N 1
ATOM 4496 C CA . VAL B 1 231 ? 4.855 17.594 0.306 1 98.62 231 VAL B CA 1
ATOM 4497 C C . VAL B 1 231 ? 6.367 17.391 0.374 1 98.62 231 VAL B C 1
ATOM 4499 O O . VAL B 1 231 ? 7.094 18.25 0.875 1 98.62 231 VAL B O 1
ATOM 4502 N N . ARG B 1 232 ? 6.836 16.234 -0.104 1 98.69 232 ARG B N 1
ATOM 4503 C CA . ARG B 1 232 ? 8.273 15.977 -0.114 1 98.69 232 ARG B CA 1
ATOM 4504 C C . ARG B 1 232 ? 9.016 17.031 -0.923 1 98.69 232 ARG B C 1
ATOM 4506 O O . ARG B 1 232 ? 10.07 17.516 -0.513 1 98.69 232 ARG B O 1
ATOM 4513 N N . ARG B 1 233 ? 8.445 17.469 -2.002 1 98 233 ARG B N 1
ATOM 4514 C CA . ARG B 1 233 ? 9.055 18.516 -2.809 1 98 233 ARG B CA 1
ATOM 4515 C C . ARG B 1 233 ? 9.086 19.844 -2.055 1 98 233 ARG B C 1
ATOM 4517 O O . ARG B 1 233 ? 10.047 20.594 -2.162 1 98 233 ARG B O 1
ATOM 4524 N N . LEU B 1 234 ? 8.039 20.125 -1.368 1 98.62 234 LEU B N 1
ATOM 4525 C CA . LEU B 1 234 ? 8.016 21.328 -0.539 1 98.62 234 LEU B CA 1
ATOM 4526 C C . LEU B 1 234 ? 9.141 21.297 0.494 1 98.62 234 LEU B C 1
ATOM 4528 O O . LEU B 1 234 ? 9.852 22.281 0.672 1 98.62 234 LEU B O 1
ATOM 4532 N N . ILE B 1 235 ? 9.281 20.156 1.152 1 98.81 235 ILE B N 1
ATOM 4533 C CA . ILE B 1 235 ? 10.336 19.969 2.146 1 98.81 235 ILE B CA 1
ATOM 4534 C C . ILE B 1 235 ? 11.695 20.219 1.51 1 98.81 235 ILE B C 1
ATOM 4536 O O . ILE B 1 235 ? 12.516 20.969 2.051 1 98.81 235 ILE B O 1
ATOM 4540 N N . ASP B 1 236 ? 11.883 19.594 0.389 1 98.31 236 ASP B N 1
ATOM 4541 C CA . ASP B 1 236 ? 13.172 19.734 -0.29 1 98.31 236 ASP B CA 1
ATOM 4542 C C . ASP B 1 236 ? 13.414 21.172 -0.723 1 98.31 236 ASP B C 1
ATOM 4544 O O . ASP B 1 236 ? 14.539 21.672 -0.633 1 98.31 236 ASP B O 1
ATOM 4548 N N . ARG B 1 237 ? 12.367 21.844 -1.188 1 98.25 237 ARG B N 1
ATOM 4549 C CA . ARG B 1 237 ? 12.492 23.266 -1.544 1 98.25 237 ARG B CA 1
ATOM 4550 C C . ARG B 1 237 ? 12.922 24.094 -0.342 1 98.25 237 ARG B C 1
ATOM 4552 O O . ARG B 1 237 ? 13.805 24.953 -0.455 1 98.25 237 ARG B O 1
ATOM 4559 N N . ILE B 1 238 ? 12.336 23.875 0.8 1 98.75 238 ILE B N 1
ATOM 4560 C CA . ILE B 1 238 ? 12.68 24.594 2.023 1 98.75 238 ILE B CA 1
ATOM 4561 C C . ILE B 1 238 ? 14.133 24.328 2.391 1 98.75 238 ILE B C 1
ATOM 4563 O O . ILE B 1 238 ? 14.891 25.25 2.686 1 98.75 238 ILE B O 1
ATOM 4567 N N . LEU B 1 239 ? 14.492 23.078 2.301 1 98.44 239 LEU B N 1
ATOM 4568 C CA . LEU B 1 239 ? 15.836 22.672 2.719 1 98.44 239 LEU B CA 1
ATOM 4569 C C . LEU B 1 239 ? 16.875 23.141 1.714 1 98.44 239 LEU B C 1
ATOM 4571 O O . LEU B 1 239 ? 18.047 23.312 2.068 1 98.44 239 LEU B O 1
ATOM 4575 N N . ASP B 1 240 ? 16.5 23.266 0.449 1 98.06 240 ASP B N 1
ATOM 4576 C CA . ASP B 1 240 ? 17.391 23.859 -0.536 1 98.06 240 ASP B CA 1
ATOM 4577 C C . ASP B 1 240 ? 17.688 25.312 -0.185 1 98.06 240 ASP B C 1
ATOM 4579 O O . ASP B 1 240 ? 18.797 25.797 -0.402 1 98.06 240 ASP B O 1
ATOM 4583 N N . THR B 1 241 ? 16.734 25.984 0.338 1 97.88 241 THR B N 1
ATOM 4584 C CA . THR B 1 241 ? 16.875 27.391 0.724 1 97.88 241 THR B CA 1
ATOM 4585 C C . THR B 1 241 ? 17.641 27.5 2.039 1 97.88 241 THR B C 1
ATOM 4587 O O . THR B 1 241 ? 18.516 28.375 2.184 1 97.88 241 THR B O 1
ATOM 4590 N N . ASP B 1 242 ? 17.359 26.688 2.961 1 98.19 242 ASP B N 1
ATOM 4591 C CA . ASP B 1 242 ? 18.016 26.656 4.266 1 98.19 242 ASP B CA 1
ATOM 4592 C C . ASP B 1 242 ? 18.234 25.219 4.723 1 98.19 242 ASP B C 1
ATOM 4594 O O . ASP B 1 242 ? 17.344 24.594 5.297 1 98.19 242 ASP B O 1
ATOM 4598 N N . PRO B 1 243 ? 19.406 24.703 4.605 1 97.25 243 PRO B N 1
ATOM 4599 C CA . PRO B 1 243 ? 19.672 23.297 4.953 1 97.25 243 PRO B CA 1
ATOM 4600 C C . PRO B 1 243 ? 19.453 23.016 6.434 1 97.25 243 PRO B C 1
ATOM 4602 O O . PRO B 1 243 ? 19.375 21.844 6.832 1 97.25 243 PRO B O 1
ATOM 4605 N N . ASN B 1 244 ? 19.359 24.062 7.211 1 97.25 244 ASN B N 1
ATOM 4606 C CA . ASN B 1 244 ? 19.172 23.875 8.648 1 97.25 244 ASN B CA 1
ATOM 4607 C C . ASN B 1 244 ? 17.75 24.219 9.078 1 97.25 244 ASN B C 1
ATOM 4609 O O . ASN B 1 244 ? 17.484 24.422 10.266 1 97.25 244 ASN B O 1
ATOM 4613 N N . ALA B 1 245 ? 16.891 24.312 8.117 1 98.62 245 ALA B N 1
ATOM 4614 C CA . ALA B 1 245 ? 15.5 24.641 8.438 1 98.62 245 ALA B CA 1
ATOM 4615 C C . ALA B 1 245 ? 14.891 23.609 9.383 1 98.62 245 ALA B C 1
ATOM 4617 O O . ALA B 1 245 ? 15.156 22.422 9.258 1 98.62 245 ALA B O 1
ATOM 4618 N N . ARG B 1 246 ? 14.141 24.109 10.406 1 98.56 246 ARG B N 1
ATOM 4619 C CA . ARG B 1 246 ? 13.32 23.266 11.281 1 98.56 246 ARG B CA 1
ATOM 4620 C C . ARG B 1 246 ? 11.938 23.047 10.688 1 98.56 246 ARG B C 1
ATOM 4622 O O . ARG B 1 246 ? 11.172 24 10.516 1 98.56 246 ARG B O 1
ATOM 4629 N N . ILE B 1 247 ? 11.625 21.781 10.375 1 98.88 247 ILE B N 1
ATOM 4630 C CA . ILE B 1 247 ? 10.375 21.469 9.695 1 98.88 247 ILE B CA 1
ATOM 4631 C C . ILE B 1 247 ? 9.602 20.422 10.5 1 98.88 247 ILE B C 1
ATOM 4633 O O . ILE B 1 247 ? 10.172 19.438 10.961 1 98.88 247 ILE B O 1
ATOM 4637 N N . VAL B 1 248 ? 8.352 20.672 10.719 1 98.88 248 VAL B N 1
ATOM 4638 C CA . VAL B 1 248 ? 7.391 19.703 11.227 1 98.88 248 VAL B CA 1
ATOM 4639 C C . VAL B 1 248 ? 6.305 19.453 10.18 1 98.88 248 VAL B C 1
ATOM 4641 O O . VAL B 1 248 ? 5.66 20.40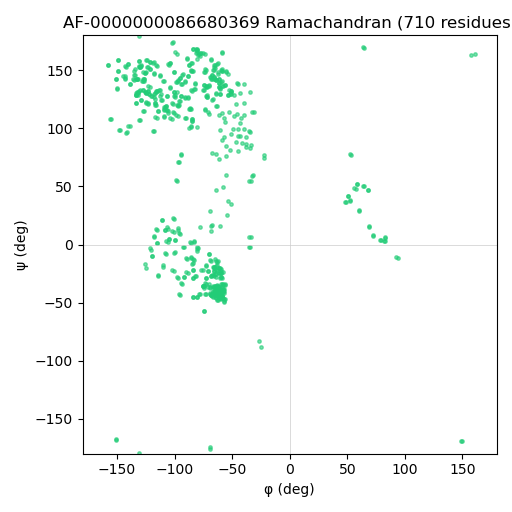6 9.719 1 98.88 248 VAL B O 1
ATOM 4644 N N . VAL B 1 249 ? 6.156 18.25 9.734 1 98.94 249 VAL B N 1
ATOM 4645 C CA . VAL B 1 249 ? 5.031 17.844 8.906 1 98.94 249 VAL B CA 1
ATOM 4646 C C . VAL B 1 249 ? 4.059 17 9.719 1 98.94 249 VAL B C 1
ATOM 4648 O O . VAL B 1 249 ? 4.402 15.891 10.148 1 98.94 249 VAL B O 1
ATOM 4651 N N . ALA B 1 250 ? 2.881 17.531 9.945 1 98.88 250 ALA B N 1
ATOM 4652 C CA . ALA B 1 250 ? 1.944 16.828 10.828 1 98.88 250 ALA B CA 1
ATOM 4653 C C . ALA B 1 250 ? 0.544 16.797 10.219 1 98.88 250 ALA B C 1
ATOM 4655 O O . ALA B 1 250 ? 0.168 17.688 9.453 1 98.88 250 ALA B O 1
ATOM 4656 N N . GLY B 1 251 ? -0.187 15.773 10.555 1 98.81 251 GLY B N 1
ATOM 4657 C CA . GLY B 1 251 ? -1.578 15.68 10.148 1 98.81 251 GLY B CA 1
ATOM 4658 C C . GLY B 1 251 ? -2.043 14.25 9.93 1 98.81 251 GLY B C 1
ATOM 4659 O O . GLY B 1 251 ? -1.437 13.305 10.453 1 98.81 251 GLY B O 1
ATOM 4660 N N . ASP B 1 252 ? -3.191 14.148 9.359 1 98.62 252 ASP B N 1
ATOM 4661 C CA . ASP B 1 252 ? -3.775 12.867 8.977 1 98.62 252 ASP B CA 1
ATOM 4662 C C . ASP B 1 252 ? -3.271 12.422 7.605 1 98.62 252 ASP B C 1
ATOM 4664 O O . ASP B 1 252 ? -3.729 12.922 6.574 1 98.62 252 ASP B O 1
ATOM 4668 N N . TYR B 1 253 ? -2.381 11.422 7.664 1 98.69 253 TYR B N 1
ATOM 4669 C CA . TYR B 1 253 ? -1.77 10.93 6.434 1 98.69 253 TYR B CA 1
ATOM 4670 C C . TYR B 1 253 ? -2.66 9.898 5.758 1 98.69 253 TYR B C 1
ATOM 4672 O O . TYR B 1 253 ? -2.453 9.562 4.59 1 98.69 253 TYR B O 1
ATOM 4680 N N . ASN B 1 254 ? -3.619 9.398 6.566 1 97.69 254 ASN B N 1
ATOM 4681 C CA . ASN B 1 254 ? -4.414 8.266 6.109 1 97.69 254 ASN B CA 1
ATOM 4682 C C . ASN B 1 254 ? -3.535 7.152 5.543 1 97.69 254 ASN B C 1
ATOM 4684 O O . ASN B 1 254 ? -3.865 6.555 4.52 1 97.69 254 ASN B O 1
ATOM 4688 N N . ALA B 1 255 ? -2.426 6.957 6.129 1 97.81 255 ALA B N 1
ATOM 4689 C CA . ALA B 1 255 ? -1.44 5.941 5.762 1 97.81 255 ALA B CA 1
ATOM 4690 C C . ALA B 1 255 ? -0.643 5.488 6.984 1 97.81 255 ALA B C 1
ATOM 4692 O O . ALA B 1 255 ? -0.277 6.305 7.832 1 97.81 255 ALA B O 1
ATOM 4693 N N . THR B 1 256 ? -0.347 4.227 7.039 1 96.31 256 THR B N 1
ATOM 4694 C CA . THR B 1 256 ? 0.446 3.678 8.133 1 96.31 256 THR B CA 1
ATOM 4695 C C . THR B 1 256 ? 1.934 3.922 7.902 1 96.31 256 THR B C 1
ATOM 4697 O O . THR B 1 256 ? 2.338 4.32 6.805 1 96.31 256 THR B O 1
ATOM 4700 N N . PRO B 1 257 ? 2.768 3.688 8.938 1 95.81 257 PRO B N 1
ATOM 4701 C CA . PRO B 1 257 ? 4.172 4.094 8.891 1 95.81 257 PRO B CA 1
ATOM 4702 C C . PRO B 1 257 ? 4.938 3.441 7.738 1 95.81 257 PRO B C 1
ATOM 4704 O O . PRO B 1 257 ? 5.895 4.02 7.223 1 95.81 257 PRO B O 1
ATOM 4707 N N . ASP B 1 258 ? 4.469 2.275 7.262 1 92.62 258 ASP B N 1
ATOM 4708 C CA . ASP B 1 258 ? 5.234 1.539 6.262 1 92.62 258 ASP B CA 1
ATOM 4709 C C . ASP B 1 258 ? 4.684 1.779 4.859 1 92.62 258 ASP B C 1
ATOM 4711 O O . ASP B 1 258 ? 5.184 1.213 3.885 1 92.62 258 ASP B O 1
ATOM 4715 N N . GLU B 1 259 ? 3.703 2.645 4.762 1 96.25 259 GLU B N 1
ATOM 4716 C CA . GLU B 1 259 ? 3.104 2.926 3.461 1 96.25 259 GLU B CA 1
ATOM 4717 C C . GLU B 1 259 ? 3.83 4.066 2.752 1 96.25 259 GLU B C 1
ATOM 4719 O O . GLU B 1 259 ? 4.422 4.93 3.402 1 96.25 259 GLU B O 1
ATOM 4724 N N . ILE B 1 260 ? 3.678 4.152 1.493 1 96 260 ILE B N 1
ATOM 4725 C CA . ILE B 1 260 ? 4.484 4.969 0.593 1 96 260 ILE B CA 1
ATOM 4726 C C . ILE B 1 260 ? 4.32 6.445 0.948 1 96 260 ILE B C 1
ATOM 4728 O O . ILE B 1 260 ? 5.297 7.199 0.971 1 96 260 ILE B O 1
ATOM 4732 N N . PRO B 1 261 ? 3.125 6.926 1.234 1 97.88 261 PRO B N 1
ATOM 4733 C CA . PRO B 1 261 ? 3.002 8.359 1.535 1 97.88 261 PRO B CA 1
ATOM 4734 C C . PRO B 1 261 ? 3.861 8.781 2.721 1 97.88 261 PRO B C 1
ATOM 4736 O O . PRO B 1 261 ? 4.477 9.852 2.688 1 97.88 261 PRO B O 1
ATOM 4739 N N . VAL B 1 262 ? 3.947 7.953 3.74 1 98.44 262 VAL B N 1
ATOM 4740 C CA . VAL B 1 262 ? 4.75 8.281 4.914 1 98.44 262 VAL B CA 1
ATOM 4741 C C . VAL B 1 262 ? 6.234 8.156 4.582 1 98.44 262 VAL B C 1
ATOM 4743 O O . VAL B 1 262 ? 7.027 9.039 4.906 1 98.44 262 VAL B O 1
ATOM 4746 N N . LEU B 1 263 ? 6.574 7.105 3.863 1 97.69 263 LEU B N 1
ATOM 4747 C CA . LEU B 1 263 ? 7.969 6.852 3.516 1 97.69 263 LEU B CA 1
ATOM 4748 C C . LEU B 1 263 ? 8.508 7.949 2.605 1 97.69 263 LEU B C 1
ATOM 4750 O O . LEU B 1 263 ? 9.672 8.344 2.727 1 97.69 263 LEU B O 1
ATOM 4754 N N . ALA B 1 264 ? 7.664 8.438 1.732 1 97.94 264 ALA B N 1
ATOM 4755 C CA . ALA B 1 264 ? 8.07 9.516 0.834 1 97.94 264 ALA B CA 1
ATOM 4756 C C . ALA B 1 264 ? 8.492 10.758 1.619 1 97.94 264 ALA B C 1
ATOM 4758 O O . ALA B 1 264 ? 9.508 11.383 1.304 1 97.94 264 ALA B O 1
ATOM 4759 N N . ILE B 1 265 ? 7.719 11.07 2.602 1 98.69 265 ILE B N 1
ATOM 4760 C CA . ILE B 1 265 ? 7.969 12.281 3.379 1 98.69 265 ILE B CA 1
ATOM 4761 C C . ILE B 1 265 ? 9.172 12.062 4.293 1 98.69 265 ILE B C 1
ATOM 4763 O O . ILE B 1 265 ? 9.984 12.977 4.488 1 98.69 265 ILE B O 1
ATOM 4767 N N . ARG B 1 266 ? 9.328 10.914 4.801 1 98.44 266 ARG B N 1
ATOM 4768 C CA . ARG B 1 266 ? 10.492 10.617 5.629 1 98.44 266 ARG B CA 1
ATOM 4769 C C . ARG B 1 266 ? 11.789 10.758 4.832 1 98.44 266 ARG B C 1
ATOM 4771 O O . ARG B 1 266 ? 12.758 11.336 5.316 1 98.44 266 ARG B O 1
ATOM 4778 N N . GLY B 1 267 ? 11.828 10.164 3.637 1 98.12 267 GLY B N 1
ATOM 4779 C CA . GLY B 1 267 ? 12.992 10.258 2.771 1 98.12 267 GLY B CA 1
ATOM 4780 C C . GLY B 1 267 ? 14.203 9.531 3.32 1 98.12 267 GLY B C 1
ATOM 4781 O O . GLY B 1 267 ? 15.32 10.047 3.279 1 98.12 267 GLY B O 1
ATOM 4782 N N . ARG B 1 268 ? 14.055 8.305 3.779 1 96.44 268 ARG B N 1
ATOM 4783 C CA . ARG B 1 268 ? 15.141 7.562 4.414 1 96.44 268 ARG B CA 1
ATOM 4784 C C . ARG B 1 268 ? 16.234 7.219 3.41 1 96.44 268 ARG B C 1
ATOM 4786 O O . ARG B 1 268 ? 15.938 6.879 2.26 1 96.44 268 ARG B O 1
ATOM 4793 N N . VAL B 1 269 ? 17.406 7.23 3.904 1 96 269 VAL B N 1
ATOM 4794 C CA . VAL B 1 269 ? 18.562 6.867 3.08 1 96 269 VAL B CA 1
ATOM 4795 C C . VAL B 1 269 ? 18.484 5.383 2.715 1 96 269 VAL B C 1
ATOM 4797 O O . VAL B 1 269 ? 18.875 4.988 1.612 1 96 269 VAL B O 1
ATOM 4800 N N . GLU B 1 270 ? 18.016 4.527 3.559 1 92 270 GLU B N 1
ATOM 4801 C CA . GLU B 1 270 ? 17.859 3.096 3.312 1 92 270 GLU B CA 1
ATOM 4802 C C . GLU B 1 270 ? 16.922 2.844 2.137 1 92 270 GLU B C 1
ATOM 4804 O O . GLU B 1 270 ? 17.031 1.83 1.445 1 92 270 GLU B O 1
ATOM 4809 N N . ASP B 1 271 ? 16.047 3.756 1.949 1 94.12 271 ASP B N 1
ATOM 4810 C CA . ASP B 1 271 ? 15.086 3.643 0.848 1 94.12 271 ASP B CA 1
ATOM 4811 C C . ASP B 1 271 ? 15.688 4.164 -0.455 1 94.12 271 ASP B C 1
ATOM 4813 O O . ASP B 1 271 ? 15.648 3.482 -1.481 1 94.12 271 ASP B O 1
ATOM 4817 N N . THR B 1 272 ? 16.328 5.285 -0.414 1 96.12 272 THR B N 1
ATOM 4818 C CA . THR B 1 272 ? 16.828 5.949 -1.608 1 96.12 272 THR B CA 1
ATOM 4819 C C . THR B 1 272 ? 18.188 5.371 -2.016 1 96.12 272 THR B C 1
ATOM 4821 O O . THR B 1 272 ? 18.625 5.535 -3.16 1 96.12 272 THR B O 1
ATOM 4824 N N . GLY B 1 273 ? 18.875 4.742 -1.034 1 95.19 273 GLY B N 1
ATOM 4825 C CA . GLY B 1 273 ? 20.234 4.277 -1.276 1 95.19 273 GLY B CA 1
ATOM 4826 C C . GLY B 1 273 ? 21.234 5.41 -1.443 1 95.19 273 GLY B C 1
ATOM 4827 O O . GLY B 1 273 ? 22.312 5.211 -2.006 1 95.19 273 GLY B O 1
ATOM 4828 N N . ASN B 1 274 ? 20.844 6.637 -1.041 1 97.06 274 ASN B N 1
ATOM 4829 C CA . ASN B 1 274 ? 21.656 7.82 -1.298 1 97.06 274 ASN B CA 1
ATOM 4830 C C . ASN B 1 274 ? 22.109 8.492 0 1 97.06 274 ASN B C 1
ATOM 4832 O O . ASN B 1 274 ? 21.375 9.312 0.557 1 97.06 274 ASN B O 1
ATOM 4836 N N . PRO B 1 275 ? 23.297 8.227 0.446 1 95.06 275 PRO B N 1
ATOM 4837 C CA . PRO B 1 275 ? 23.781 8.812 1.699 1 95.06 275 PRO B CA 1
ATOM 4838 C C . PRO B 1 275 ? 23.828 10.336 1.657 1 95.06 275 PRO B C 1
ATOM 4840 O O . PRO B 1 275 ? 23.812 10.992 2.705 1 95.06 275 PRO B O 1
ATOM 4843 N N . ALA B 1 276 ? 23.844 10.891 0.468 1 95.88 276 ALA B N 1
ATOM 4844 C CA . ALA B 1 276 ? 23.922 12.344 0.336 1 95.88 276 ALA B CA 1
ATOM 4845 C C . ALA B 1 276 ? 22.625 13 0.816 1 95.88 276 ALA B C 1
ATOM 4847 O O . ALA B 1 276 ? 22.578 14.211 1.037 1 95.88 276 ALA B O 1
ATOM 4848 N N . LEU B 1 277 ? 21.578 12.18 0.988 1 96.75 277 LEU B N 1
ATOM 4849 C CA . LEU B 1 277 ? 20.266 12.719 1.376 1 96.75 277 LEU B CA 1
ATOM 4850 C C . LEU B 1 277 ? 20.078 12.633 2.887 1 96.75 277 LEU B C 1
ATOM 4852 O O . LEU B 1 277 ? 19 12.969 3.398 1 96.75 277 LEU B O 1
ATOM 4856 N N . THR B 1 278 ? 21.062 12.305 3.646 1 95.94 278 THR B N 1
ATOM 4857 C CA . THR B 1 278 ? 20.984 12.055 5.082 1 95.94 278 THR B CA 1
ATOM 4858 C C . THR B 1 278 ? 20.422 13.273 5.809 1 95.94 278 THR B C 1
ATOM 4860 O O . THR B 1 278 ? 19.625 13.141 6.738 1 95.94 278 THR B O 1
ATOM 4863 N N . HIS B 1 279 ? 20.781 14.461 5.406 1 95.69 279 HIS B N 1
ATOM 4864 C CA . HIS B 1 279 ? 20.406 15.688 6.102 1 95.69 279 HIS B CA 1
ATOM 4865 C C . HIS B 1 279 ? 18.984 16.109 5.754 1 95.69 279 HIS B C 1
ATOM 4867 O O . HIS B 1 279 ? 18.438 17.047 6.344 1 95.69 279 HIS B O 1
ATOM 4873 N N . ARG B 1 280 ? 18.344 15.391 4.852 1 97.88 280 ARG B N 1
ATOM 4874 C CA . ARG B 1 280 ? 17 15.758 4.402 1 97.88 280 ARG B CA 1
ATOM 4875 C C . ARG B 1 280 ? 15.961 14.797 4.969 1 97.88 280 ARG B C 1
ATOM 4877 O O . ARG B 1 280 ? 14.773 14.938 4.688 1 97.88 280 ARG B O 1
ATOM 4884 N N . VAL B 1 281 ? 16.453 13.844 5.812 1 98.19 281 VAL B N 1
ATOM 4885 C CA . VAL B 1 281 ? 15.586 12.812 6.375 1 98.19 281 VAL B CA 1
ATOM 4886 C C . VAL B 1 281 ? 14.719 13.414 7.48 1 98.19 281 VAL B C 1
ATOM 4888 O O . VAL B 1 281 ? 15.203 14.203 8.297 1 98.19 281 VAL B O 1
ATOM 4891 N N . LEU B 1 282 ? 13.445 13.109 7.426 1 98.75 282 LEU B N 1
ATOM 4892 C CA . LEU B 1 282 ? 12.562 13.438 8.539 1 98.75 282 LEU B CA 1
ATOM 4893 C C . LEU B 1 282 ? 12.312 12.211 9.406 1 98.75 282 LEU B C 1
ATOM 4895 O O . LEU B 1 282 ? 12.219 11.086 8.898 1 98.75 282 LEU B O 1
ATOM 4899 N N . VAL B 1 283 ? 12.125 12.453 10.688 1 97.81 283 VAL B N 1
ATOM 4900 C CA . VAL B 1 283 ? 11.984 11.367 11.656 1 97.81 283 VAL B CA 1
ATOM 4901 C C . VAL B 1 283 ? 10.602 11.43 12.305 1 97.81 283 VAL B C 1
ATOM 4903 O O . VAL B 1 283 ? 10.164 12.484 12.75 1 97.81 283 VAL B O 1
ATOM 4906 N N . PRO B 1 284 ? 9.922 10.266 12.297 1 97.69 284 PRO B N 1
ATOM 4907 C CA . PRO B 1 284 ? 8.656 10.227 13.031 1 97.69 284 PRO B CA 1
ATOM 4908 C C . PRO B 1 284 ? 8.852 10.25 14.547 1 97.69 284 PRO B C 1
ATOM 4910 O O . PRO B 1 284 ? 9.508 9.367 15.102 1 97.69 284 PRO B O 1
ATOM 4913 N N . ILE B 1 285 ? 8.242 11.109 15.219 1 95.5 285 ILE B N 1
ATOM 4914 C CA . ILE B 1 285 ? 8.422 11.234 16.656 1 95.5 285 ILE B CA 1
ATOM 4915 C C . ILE B 1 285 ? 7.676 10.109 17.375 1 95.5 285 ILE B C 1
ATOM 4917 O O . ILE B 1 285 ? 7.996 9.766 18.516 1 95.5 285 ILE B O 1
ATOM 4921 N N . GLU B 1 286 ? 6.68 9.531 16.719 1 92.06 286 GLU B N 1
ATOM 4922 C CA . GLU B 1 286 ? 5.859 8.492 17.344 1 92.06 286 GLU B CA 1
ATOM 4923 C C . GLU B 1 286 ? 6.645 7.199 17.531 1 92.06 286 GLU B C 1
ATOM 4925 O O . GLU B 1 286 ? 6.184 6.273 18.188 1 92.06 286 GLU B O 1
ATOM 4930 N N . HIS B 1 287 ? 7.836 7.145 16.969 1 89.69 287 HIS B N 1
ATOM 4931 C CA . HIS B 1 287 ? 8.672 5.957 17.125 1 89.69 287 HIS B CA 1
ATOM 4932 C C . HIS B 1 287 ? 9.055 5.73 18.578 1 89.69 287 HIS B C 1
ATOM 4934 O O . HIS B 1 287 ? 9.453 4.625 18.953 1 89.69 287 HIS B O 1
ATOM 4940 N N . THR B 1 288 ? 8.93 6.719 19.375 1 89.62 288 THR B N 1
ATOM 4941 C CA . THR B 1 288 ? 9.305 6.594 20.781 1 89.62 288 THR B CA 1
ATOM 4942 C C . THR B 1 288 ? 8.164 5.988 21.594 1 89.62 288 THR B C 1
ATOM 4944 O O . THR B 1 288 ? 8.352 5.609 22.75 1 89.62 288 THR B O 1
ATOM 4947 N N . ILE B 1 289 ? 7.043 5.93 21 1 92.38 289 ILE B N 1
ATOM 4948 C CA . ILE B 1 289 ? 5.891 5.324 21.656 1 92.38 289 ILE B CA 1
ATOM 4949 C C . ILE B 1 289 ? 5.895 3.816 21.422 1 92.38 289 ILE B C 1
ATOM 4951 O O . ILE B 1 289 ? 6.055 3.361 20.281 1 92.38 289 ILE B O 1
ATOM 4955 N N . PRO B 1 290 ? 5.684 3.006 22.5 1 90.44 290 PRO B N 1
ATOM 4956 C CA . PRO B 1 290 ? 5.641 1.554 22.312 1 90.44 290 PRO B CA 1
ATOM 4957 C C . PRO B 1 290 ? 4.609 1.124 21.281 1 90.44 290 PRO B C 1
ATOM 4959 O O . PRO B 1 290 ? 3.525 1.71 21.203 1 90.44 290 PRO B O 1
ATOM 4962 N N . GLU B 1 291 ? 4.93 0.004 20.594 1 86.94 291 GLU B N 1
ATOM 4963 C CA . GLU B 1 291 ? 4.16 -0.442 19.438 1 86.94 291 GLU B CA 1
ATOM 4964 C C . GLU B 1 291 ? 2.707 -0.712 19.812 1 86.94 291 GLU B C 1
ATOM 4966 O O . GLU B 1 291 ? 1.789 -0.283 19.109 1 86.94 291 GLU B O 1
ATOM 4971 N N . PRO B 1 292 ? 2.42 -1.306 20.891 1 85.94 292 PRO B N 1
ATOM 4972 C CA . PRO B 1 292 ? 1.022 -1.606 21.203 1 85.94 292 PRO B CA 1
ATOM 4973 C C . PRO B 1 292 ? 0.188 -0.35 21.438 1 85.94 292 PRO B C 1
ATOM 4975 O O . PRO B 1 292 ? -1.041 -0.392 21.344 1 85.94 292 PRO B O 1
ATOM 4978 N N . ALA B 1 293 ? 0.88 0.774 21.734 1 89.56 293 ALA B N 1
ATOM 4979 C CA . ALA B 1 293 ? 0.18 2.021 22.031 1 89.56 293 ALA B CA 1
ATOM 4980 C C . ALA B 1 293 ? 0.271 2.994 20.859 1 89.56 293 ALA B C 1
ATOM 4982 O O . ALA B 1 293 ? -0.271 4.102 20.922 1 89.56 293 ALA B O 1
ATOM 4983 N N . ARG B 1 294 ? 0.826 2.578 19.812 1 93.62 294 ARG B N 1
ATOM 4984 C CA . ARG B 1 294 ? 1.134 3.486 18.703 1 93.62 294 ARG B CA 1
ATOM 4985 C C . ARG B 1 294 ? 0.049 3.436 17.641 1 93.62 294 ARG B C 1
ATOM 4987 O O . ARG B 1 294 ? 0.269 2.902 16.547 1 93.62 294 ARG B O 1
ATOM 4994 N N . TYR B 1 295 ? -1.085 3.975 17.984 1 95.31 295 TYR B N 1
ATOM 4995 C CA . TYR B 1 295 ? -2.186 4.059 17.031 1 95.31 295 TYR B CA 1
ATOM 4996 C C . TYR B 1 295 ? -3.043 5.289 17.297 1 95.31 295 TYR B C 1
ATOM 4998 O O . TYR B 1 295 ? -3.143 5.75 18.438 1 95.31 295 TYR B O 1
ATOM 5006 N N . THR B 1 296 ? -3.609 5.801 16.234 1 96.56 296 THR B N 1
ATOM 5007 C CA . THR B 1 296 ? -4.445 6.988 16.359 1 96.56 296 THR B CA 1
ATOM 5008 C C . THR B 1 296 ? -5.871 6.695 15.898 1 96.56 296 THR B C 1
ATOM 5010 O O . THR B 1 296 ? -6.754 7.543 16.031 1 96.56 296 THR B O 1
ATOM 5013 N N . LEU B 1 297 ? -6.102 5.562 15.297 1 94.25 297 LEU B N 1
ATOM 5014 C CA . LEU B 1 297 ? -7.422 5.125 14.852 1 94.25 297 LEU B CA 1
ATOM 5015 C C . LEU B 1 297 ? -7.633 3.645 15.148 1 94.25 297 LEU B C 1
ATOM 5017 O O . LEU B 1 297 ? -6.711 2.838 15 1 94.25 297 LEU B O 1
ATOM 5021 N N . PHE B 1 298 ? -8.789 3.365 15.602 1 87.31 298 PHE B N 1
ATOM 5022 C CA . PHE B 1 298 ? -9.164 1.977 15.844 1 87.31 298 PHE B CA 1
ATOM 5023 C C . PHE B 1 298 ? -10.164 1.495 14.805 1 87.31 298 PHE B C 1
ATOM 5025 O O . PHE B 1 298 ? -11.234 2.086 14.641 1 87.31 298 PHE B O 1
ATOM 5032 N N . HIS B 1 299 ? -9.734 0.458 14.07 1 81.88 299 HIS B N 1
ATOM 5033 C CA . HIS B 1 299 ? -10.57 -0.081 13.008 1 81.88 299 HIS B CA 1
ATOM 5034 C C . HIS B 1 299 ? -10.633 -1.604 13.07 1 81.88 299 HIS B C 1
ATOM 5036 O O . HIS B 1 299 ? -9.594 -2.271 12.984 1 81.88 299 HIS B O 1
ATOM 5042 N N . GLN B 1 300 ? -11.836 -2.162 13.195 1 77.56 300 GLN B N 1
ATOM 5043 C CA . GLN B 1 300 ? -12.078 -3.6 13.242 1 77.56 300 GLN B CA 1
ATOM 5044 C C . GLN B 1 300 ? -11.18 -4.277 14.273 1 77.56 300 GLN B C 1
ATOM 5046 O O . GLN B 1 300 ? -10.539 -5.285 13.977 1 77.56 300 GLN B O 1
ATOM 5051 N N . GLY B 1 301 ? -11.07 -3.654 15.32 1 77.81 301 GLY B N 1
ATOM 5052 C CA . GLY B 1 301 ? -10.352 -4.25 16.438 1 77.81 301 GLY B CA 1
ATOM 5053 C C . GLY B 1 301 ? -8.852 -4.074 16.344 1 77.81 301 GLY B C 1
ATOM 5054 O O . GLY B 1 301 ? -8.102 -4.602 17.172 1 77.81 301 GLY B O 1
ATOM 5055 N N . GLN B 1 302 ? -8.422 -3.352 15.398 1 85.94 302 GLN B N 1
ATOM 5056 C CA . GLN B 1 302 ? -6.988 -3.162 15.234 1 85.94 302 GLN B CA 1
ATOM 5057 C C . GLN B 1 302 ? -6.629 -1.679 15.211 1 85.94 302 GLN B C 1
ATOM 5059 O O . GLN B 1 302 ? -7.293 -0.883 14.547 1 85.94 302 GLN B O 1
ATOM 5064 N N . GLY B 1 303 ? -5.633 -1.344 16.031 1 91.38 303 GLY B N 1
ATOM 5065 C CA . GLY B 1 303 ? -5.117 0.016 16.016 1 91.38 303 GLY B CA 1
ATOM 5066 C C . GLY B 1 303 ? -4.266 0.321 14.805 1 91.38 303 GLY B C 1
ATOM 5067 O O . GLY B 1 303 ? -3.473 -0.519 14.367 1 91.38 303 GLY B O 1
ATOM 5068 N N . GLN B 1 304 ? -4.488 1.526 14.242 1 94.06 304 GLN B N 1
ATOM 5069 C CA . GLN B 1 304 ? -3.701 1.979 13.102 1 94.06 304 GLN B CA 1
ATOM 5070 C C . GLN B 1 304 ? -3.107 3.361 13.359 1 94.06 304 GLN B C 1
ATOM 5072 O O . GLN B 1 304 ? -3.791 4.254 13.867 1 94.06 304 GLN B O 1
ATOM 5077 N N . MET B 1 305 ? -1.872 3.486 13.07 1 96.69 305 MET B N 1
ATOM 5078 C CA . MET B 1 305 ? -1.215 4.789 13.133 1 96.69 305 MET B CA 1
ATOM 5079 C C . MET B 1 305 ? -1.399 5.555 11.828 1 96.69 305 MET B C 1
ATOM 5081 O O . MET B 1 305 ? -0.657 5.34 10.867 1 96.69 305 MET B O 1
ATOM 5085 N N . LEU B 1 306 ? -2.352 6.543 11.828 1 97.62 306 LEU B N 1
ATOM 5086 C CA . LEU B 1 306 ? -2.654 7.254 10.594 1 97.62 306 LEU B CA 1
ATOM 5087 C C . LEU B 1 306 ? -2.254 8.719 10.695 1 97.62 306 LEU B C 1
ATOM 5089 O O . LEU B 1 306 ? -2.076 9.398 9.68 1 97.62 306 LEU B O 1
ATOM 5093 N N . ASP B 1 307 ? -2.23 9.25 11.891 1 98.44 307 ASP B N 1
ATOM 5094 C CA . ASP B 1 307 ? -1.827 10.625 12.164 1 98.44 307 ASP B CA 1
ATOM 5095 C C . ASP B 1 307 ? -0.365 10.688 12.602 1 98.44 307 ASP B C 1
ATOM 5097 O O . ASP B 1 307 ? 0.019 10.086 13.602 1 98.44 307 ASP B O 1
ATOM 5101 N N . HIS B 1 308 ? 0.393 11.43 11.805 1 98.56 308 HIS B N 1
ATOM 5102 C CA . HIS B 1 308 ? 1.837 11.414 12.016 1 98.56 308 HIS B CA 1
ATOM 5103 C C . HIS B 1 308 ? 2.367 12.812 12.297 1 98.56 308 HIS B C 1
ATOM 5105 O O . HIS B 1 308 ? 1.707 13.805 11.984 1 98.56 308 HIS B O 1
ATOM 5111 N N . MET B 1 309 ? 3.496 12.844 12.945 1 98.62 309 MET B N 1
ATOM 5112 C CA . MET B 1 309 ? 4.355 14.016 13.047 1 98.62 309 MET B CA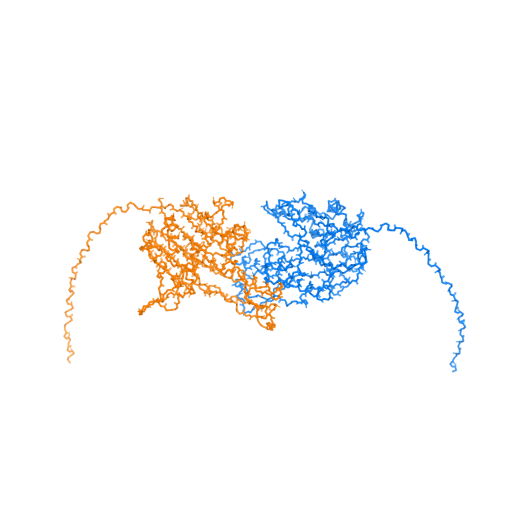 1
ATOM 5113 C C . MET B 1 309 ? 5.801 13.672 12.703 1 98.62 309 MET B C 1
ATOM 5115 O O . MET B 1 309 ? 6.469 12.961 13.453 1 98.62 309 MET B O 1
ATOM 5119 N N . LEU B 1 310 ? 6.211 14.125 11.547 1 98.81 310 LEU B N 1
ATOM 5120 C CA . LEU B 1 310 ? 7.582 13.938 11.078 1 98.81 310 LEU B CA 1
ATOM 5121 C C . LEU B 1 310 ? 8.375 15.234 11.203 1 98.81 310 LEU B C 1
ATOM 5123 O O . LEU B 1 310 ? 7.887 16.312 10.852 1 98.81 310 LEU B O 1
ATOM 5127 N N . VAL B 1 311 ? 9.641 15.117 11.742 1 98.69 311 VAL B N 1
ATOM 5128 C CA . VAL B 1 311 ? 10.406 16.328 12.008 1 98.69 311 VAL B CA 1
ATOM 5129 C C . VAL B 1 311 ? 11.812 16.188 11.422 1 98.69 311 VAL B C 1
ATOM 5131 O O . VAL B 1 311 ? 12.312 15.078 11.242 1 98.69 311 VAL B O 1
ATOM 5134 N N . THR B 1 312 ? 12.375 17.328 11.102 1 98.44 312 THR B N 1
ATOM 5135 C CA . THR B 1 312 ? 13.781 17.297 10.711 1 98.44 312 THR B CA 1
ATOM 5136 C C . THR B 1 312 ? 14.656 16.859 11.875 1 98.44 312 THR B C 1
ATOM 5138 O O . THR B 1 312 ? 14.32 17.078 13.031 1 98.44 312 THR B O 1
ATOM 5141 N N . ARG B 1 313 ? 15.781 16.312 11.547 1 96.06 313 ARG B N 1
ATOM 5142 C CA . ARG B 1 313 ? 16.672 15.695 12.523 1 96.06 313 ARG B CA 1
ATOM 5143 C C . ARG B 1 313 ? 17.156 16.719 13.539 1 96.06 313 ARG B C 1
ATOM 5145 O O . ARG B 1 313 ? 17.359 16.406 14.711 1 96.06 313 ARG B O 1
ATOM 5152 N N . ASN B 1 314 ? 17.391 17.906 13.109 1 95.88 314 ASN B N 1
ATOM 5153 C CA . ASN B 1 314 ? 17.922 18.922 14.008 1 95.88 314 ASN B CA 1
ATOM 5154 C C . ASN B 1 314 ? 16.938 19.234 15.141 1 95.88 314 ASN B C 1
ATOM 5156 O O . ASN B 1 314 ? 17.328 19.734 16.188 1 95.88 314 ASN B O 1
ATOM 5160 N N . LEU B 1 315 ? 15.648 18.953 14.961 1 96.88 315 LEU B N 1
ATOM 5161 C CA . LEU B 1 315 ? 14.664 19.172 16.016 1 96.88 315 LEU B CA 1
ATOM 5162 C C . LEU B 1 315 ? 14.812 18.125 17.125 1 96.88 315 LEU B C 1
ATOM 5164 O O . LEU B 1 315 ? 14.305 18.312 18.234 1 96.88 315 LEU B O 1
ATOM 5168 N N . LEU B 1 316 ? 15.477 17.078 16.828 1 94.5 316 LEU B N 1
ATOM 5169 C CA . LEU B 1 316 ? 15.633 16 17.812 1 94.5 316 LEU B CA 1
ATOM 5170 C C . LEU B 1 316 ? 16.516 16.438 18.969 1 94.5 316 LEU B C 1
ATOM 5172 O O . LEU B 1 316 ? 16.391 15.922 20.078 1 94.5 316 LEU B O 1
ATOM 5176 N N . ALA B 1 317 ? 17.391 17.359 18.672 1 94.12 317 ALA B N 1
ATOM 5177 C CA . ALA B 1 317 ? 18.219 17.906 19.75 1 94.12 317 ALA B CA 1
ATOM 5178 C C . ALA B 1 317 ? 17.344 18.516 20.844 1 94.12 317 ALA B C 1
ATOM 5180 O O . ALA B 1 317 ? 17.766 18.594 22 1 94.12 317 ALA B O 1
ATOM 5181 N N . HIS B 1 318 ? 16.141 18.906 20.5 1 95.12 318 HIS B N 1
ATOM 5182 C CA . HIS B 1 318 ? 15.242 19.594 21.406 1 95.12 318 HIS B CA 1
ATOM 5183 C C . HIS B 1 318 ? 14.094 18.688 21.859 1 95.12 318 HIS B C 1
ATOM 5185 O O . HIS B 1 318 ? 13.328 19.031 22.75 1 95.12 318 HIS B O 1
ATOM 5191 N N . TYR B 1 319 ? 13.992 17.547 21.281 1 95.56 319 TYR B N 1
ATOM 5192 C CA . TYR B 1 319 ? 12.883 16.625 21.484 1 95.56 319 TYR B CA 1
ATOM 5193 C C . TYR B 1 319 ? 12.93 16.031 22.891 1 95.56 319 TYR B C 1
ATOM 5195 O O . TYR B 1 319 ? 13.977 15.555 23.328 1 95.56 319 TYR B O 1
ATOM 5203 N N . ARG B 1 320 ? 11.711 15.961 23.562 1 95.19 320 ARG B N 1
ATOM 5204 C CA . ARG B 1 320 ? 11.672 15.461 24.938 1 95.19 320 ARG B CA 1
ATOM 5205 C C . ARG B 1 320 ? 10.68 14.312 25.078 1 95.19 320 ARG B C 1
ATOM 5207 O O . ARG B 1 320 ? 10.703 13.594 26.078 1 95.19 320 ARG B O 1
ATOM 5214 N N . GLY B 1 321 ? 9.836 14.188 24.156 1 95.12 321 GLY B N 1
ATOM 5215 C CA . GLY B 1 321 ? 8.898 13.078 24.219 1 95.12 321 GLY B CA 1
ATOM 5216 C C . GLY B 1 321 ? 7.637 13.312 23.406 1 95.12 321 GLY B C 1
ATOM 5217 O O . GLY B 1 321 ? 7.355 14.445 23 1 95.12 321 GLY B O 1
ATOM 5218 N N . SER B 1 322 ? 6.965 12.188 23.172 1 95.81 322 SER B N 1
ATOM 5219 C CA . SER B 1 322 ? 5.695 12.234 22.453 1 95.81 322 SER B CA 1
ATOM 5220 C C . SER B 1 322 ? 4.605 11.477 23.219 1 95.81 322 SER B C 1
ATOM 5222 O O . SER B 1 322 ? 4.902 10.602 24.031 1 95.81 322 SER B O 1
ATOM 5224 N N . GLU B 1 323 ? 3.365 11.914 22.969 1 95.19 323 GLU B N 1
ATOM 5225 C CA . GLU B 1 323 ? 2.172 11.25 23.5 1 95.19 323 GLU B CA 1
ATOM 5226 C C . GLU B 1 323 ? 1.129 11.047 22.406 1 95.19 323 GLU B C 1
ATOM 5228 O O . GLU B 1 323 ? 0.989 11.883 21.516 1 95.19 323 GLU B O 1
ATOM 5233 N N . ILE B 1 324 ? 0.5 9.906 22.531 1 95.25 324 ILE B N 1
ATOM 5234 C CA . ILE B 1 324 ? -0.732 9.664 21.797 1 95.25 324 ILE B CA 1
ATOM 5235 C C . ILE B 1 324 ? -1.891 9.461 22.766 1 95.25 324 ILE B C 1
ATOM 5237 O O . ILE B 1 324 ? -1.843 8.57 23.625 1 95.25 324 ILE B O 1
ATOM 5241 N N . HIS B 1 325 ? -2.893 10.281 22.641 1 93.25 325 HIS B N 1
ATOM 5242 C CA . HIS B 1 325 ? -4.02 10.203 23.562 1 93.25 325 HIS B CA 1
ATOM 5243 C C . HIS B 1 325 ? -5.137 9.336 23 1 93.25 325 HIS B C 1
ATOM 5245 O O . HIS B 1 325 ? -6.191 9.844 22.609 1 93.25 325 HIS B O 1
ATOM 5251 N N . ASN B 1 326 ? -4.957 7.992 23.078 1 87.69 326 ASN B N 1
ATOM 5252 C CA . ASN B 1 326 ? -5.891 7.086 22.422 1 87.69 326 ASN B CA 1
ATOM 5253 C C . ASN B 1 326 ? -6.723 6.301 23.422 1 87.69 326 ASN B C 1
ATOM 5255 O O . ASN B 1 326 ? -7.352 5.301 23.078 1 87.69 326 ASN B O 1
ATOM 5259 N N . GLU B 1 327 ? -6.852 6.773 24.641 1 82.69 327 GLU B N 1
ATOM 5260 C CA . GLU B 1 327 ? -7.516 6.012 25.688 1 82.69 327 GLU B CA 1
ATOM 5261 C C . GLU B 1 327 ? -9.023 5.934 25.453 1 82.69 327 GLU B C 1
ATOM 5263 O O . GLU B 1 327 ? -9.672 4.977 25.859 1 82.69 327 GLU B O 1
ATOM 5268 N N . ILE B 1 328 ? -9.547 6.84 24.719 1 72.5 328 ILE B N 1
ATOM 5269 C CA . ILE B 1 328 ? -11 6.914 24.625 1 72.5 328 ILE B CA 1
ATOM 5270 C C . ILE B 1 328 ? -11.445 6.613 23.188 1 72.5 328 ILE B C 1
ATOM 5272 O O . ILE B 1 328 ? -12.602 6.848 22.844 1 72.5 328 ILE B O 1
ATOM 5276 N N . LEU B 1 329 ? -10.594 6.129 22.422 1 80 329 LEU B N 1
ATOM 5277 C CA . LEU B 1 329 ? -10.938 5.867 21.031 1 80 329 LEU B CA 1
ATOM 5278 C C . LEU B 1 329 ? -11.977 4.758 20.922 1 80 329 LEU B C 1
ATOM 5280 O O . LEU B 1 329 ? -11.852 3.719 21.578 1 80 329 LEU B O 1
ATOM 5284 N N . HIS B 1 330 ? -13.008 5.07 20.281 1 73.94 330 HIS B N 1
ATOM 5285 C CA . HIS B 1 330 ? -13.984 4.035 19.938 1 73.94 330 HIS B CA 1
ATOM 5286 C C . HIS B 1 330 ? -13.633 3.369 18.609 1 73.94 330 HIS B C 1
ATOM 5288 O O . HIS B 1 330 ? -12.875 3.924 17.812 1 73.94 330 HIS B O 1
ATOM 5294 N N . ASP B 1 331 ? -14.102 2.129 18.484 1 72.5 331 ASP B N 1
ATOM 5295 C CA . ASP B 1 331 ? -13.922 1.436 17.219 1 72.5 331 ASP B CA 1
ATOM 5296 C C . ASP B 1 331 ? -14.797 2.047 16.125 1 72.5 331 ASP B C 1
ATOM 5298 O O . ASP B 1 331 ? -16.031 1.94 16.188 1 72.5 331 ASP B O 1
ATOM 5302 N N . GLU B 1 332 ? -14.172 2.688 15.133 1 68.44 332 GLU B N 1
ATOM 5303 C CA . GLU B 1 332 ? -14.867 3.441 14.094 1 68.44 332 GLU B CA 1
ATOM 5304 C C . GLU B 1 332 ? -15.742 2.525 13.242 1 68.44 332 GLU B C 1
ATOM 5306 O O . GLU B 1 332 ? -16.734 2.977 12.648 1 68.44 332 GLU B O 1
ATOM 5311 N N . SER B 1 333 ? -15.328 1.233 13.211 1 55.91 333 SER B N 1
ATOM 5312 C CA . SER B 1 333 ? -16.109 0.283 12.43 1 55.91 333 SER B CA 1
ATOM 5313 C C . SER B 1 333 ? -17.484 0.06 13.039 1 55.91 333 SER B C 1
ATOM 5315 O O . SER B 1 333 ? -18.422 -0.342 12.352 1 55.91 333 SER B O 1
ATOM 5317 N N . ALA B 1 334 ? -17.547 0.28 14.367 1 49.22 334 ALA B N 1
ATOM 5318 C CA . ALA B 1 334 ? -18.797 0.137 15.086 1 49.22 334 ALA B CA 1
ATOM 5319 C C . ALA B 1 334 ? -19.75 1.29 14.766 1 49.22 334 ALA B C 1
ATOM 5321 O O . ALA B 1 334 ? -20.969 1.116 14.766 1 49.22 334 ALA B O 1
ATOM 5322 N N . ALA B 1 335 ? -19.219 2.461 14.547 1 44.28 335 ALA B N 1
ATOM 5323 C CA . ALA B 1 335 ? -20.016 3.664 14.266 1 44.28 335 ALA B CA 1
ATOM 5324 C C . ALA B 1 335 ? -20.656 3.586 12.891 1 44.28 335 ALA B C 1
ATOM 5326 O O . ALA B 1 335 ? -21.734 4.16 12.672 1 44.28 335 ALA B O 1
ATOM 5327 N N . PHE B 1 336 ? -19.969 2.947 11.852 1 44.25 336 PHE B N 1
ATOM 5328 C CA . PHE B 1 336 ? -20.562 2.773 10.523 1 44.25 336 PHE B CA 1
ATOM 5329 C C . PHE B 1 336 ? -21.844 1.949 10.609 1 44.25 336 PHE B C 1
ATOM 5331 O O . PHE B 1 336 ? -22.75 2.117 9.789 1 44.25 336 PHE B O 1
ATOM 5338 N N . ALA B 1 337 ? -21.859 1.046 11.68 1 42.81 337 ALA B N 1
ATOM 5339 C CA . ALA B 1 337 ? -23.047 0.188 11.766 1 42.81 337 ALA B CA 1
ATOM 5340 C C . ALA B 1 337 ? -24.25 0.971 12.266 1 42.81 337 ALA B C 1
ATOM 5342 O O . ALA B 1 337 ? -25.391 0.644 11.922 1 42.81 337 ALA B O 1
ATOM 5343 N N . GLU B 1 338 ? -23.969 1.87 13.195 1 43.44 338 GLU B N 1
ATOM 5344 C CA . GLU B 1 338 ? -25.078 2.67 13.703 1 43.44 338 GLU B CA 1
ATOM 5345 C C . GLU B 1 338 ? -24.906 4.141 13.344 1 43.44 338 GLU B C 1
ATOM 5347 O O . GLU B 1 338 ? -23.781 4.633 13.227 1 43.44 338 GLU B O 1
ATOM 5352 N N . ASP B 1 339 ? -25.672 4.684 12.445 1 47.72 339 ASP B N 1
ATOM 5353 C CA . ASP B 1 339 ? -25.719 6.098 12.078 1 47.72 339 ASP B CA 1
ATOM 5354 C C . ASP B 1 339 ? -25.453 6.988 13.289 1 47.72 339 ASP B C 1
ATOM 5356 O O . ASP B 1 339 ? -25.859 8.156 13.305 1 47.72 339 ASP B O 1
ATOM 5360 N N . SER B 1 340 ? -25.094 6.383 14.398 1 52.81 340 SER B N 1
ATOM 5361 C CA . SER B 1 340 ? -24.875 7.273 15.531 1 52.81 340 SER B CA 1
ATOM 5362 C C . SER B 1 340 ? -23.406 7.578 15.734 1 52.81 340 SER B C 1
ATOM 5364 O O . SER B 1 340 ? -22.578 6.664 15.844 1 52.81 340 SER B O 1
ATOM 5366 N N . LYS B 1 341 ? -23.125 8.844 15.453 1 62.78 341 LYS B N 1
ATOM 5367 C CA . LYS B 1 341 ? -21.734 9.273 15.656 1 62.78 341 LYS B CA 1
ATOM 5368 C C . LYS B 1 341 ? -21.484 9.625 17.125 1 62.78 341 LYS B C 1
ATOM 5370 O O . LYS B 1 341 ? -22.391 10.094 17.812 1 62.78 341 LYS B O 1
ATOM 5375 N N . TYR B 1 342 ? -20.312 9.211 17.625 1 72.25 342 TYR B N 1
ATOM 5376 C CA . TYR B 1 342 ? -19.859 9.609 18.953 1 72.25 342 TYR B CA 1
ATOM 5377 C C . TYR B 1 342 ? -19.391 11.055 18.969 1 72.25 342 TYR B C 1
ATOM 5379 O O . TYR B 1 342 ? -18.953 11.586 17.938 1 72.25 342 TYR B O 1
ATOM 5387 N N . PRO B 1 343 ? -19.547 11.703 20.016 1 78.12 343 PRO B N 1
ATOM 5388 C CA . PRO B 1 343 ? -19.141 13.109 20.094 1 78.12 343 PRO B CA 1
ATOM 5389 C C . PRO B 1 343 ? -17.641 13.297 19.969 1 78.12 343 PRO B C 1
ATOM 5391 O O . PRO B 1 343 ? -17.172 14.367 19.562 1 78.12 343 PRO B O 1
ATOM 5394 N N . GLU B 1 344 ? -16.953 12.305 20.266 1 85.69 344 GLU B N 1
ATOM 5395 C CA . GLU B 1 344 ? -15.508 12.406 20.141 1 85.69 344 GLU B CA 1
ATOM 5396 C C . GLU B 1 344 ? -15.047 12.109 18.719 1 85.69 344 GLU B C 1
ATOM 5398 O O . GLU B 1 344 ? -15.797 11.555 17.922 1 85.69 344 GLU B O 1
ATOM 5403 N N . SER B 1 345 ? -13.891 12.617 18.375 1 92 345 SER B N 1
ATOM 5404 C CA . SER B 1 345 ? -13.273 12.25 17.094 1 92 345 SER B CA 1
ATOM 5405 C C . SER B 1 345 ? -12.875 10.781 17.078 1 92 345 SER B C 1
ATOM 5407 O O . SER B 1 345 ? -12.516 10.219 18.109 1 92 345 SER B O 1
ATOM 5409 N N . ASP B 1 346 ? -12.898 10.211 15.945 1 91.69 346 ASP B N 1
ATOM 5410 C CA . ASP B 1 346 ? -12.398 8.844 15.805 1 91.69 346 ASP B CA 1
ATOM 5411 C C . ASP B 1 346 ? -10.883 8.828 15.633 1 91.69 346 ASP B C 1
ATOM 5413 O O . ASP B 1 346 ? -10.281 7.766 15.453 1 91.69 346 ASP B O 1
ATOM 5417 N N . HIS B 1 347 ? -10.266 9.961 15.688 1 95.88 347 HIS B N 1
ATOM 5418 C CA . HIS B 1 347 ? -8.812 10.07 15.688 1 95.88 347 HIS B CA 1
ATOM 5419 C C . HIS B 1 347 ? -8.297 10.531 17.047 1 95.88 347 HIS B C 1
ATOM 5421 O O . HIS B 1 347 ? -8.891 11.406 17.672 1 95.88 347 HIS B O 1
ATOM 5427 N N . ALA B 1 348 ? -7.207 9.969 17.453 1 95.81 348 ALA B N 1
ATOM 5428 C CA . ALA B 1 348 ? -6.523 10.422 18.656 1 95.81 348 ALA B CA 1
ATOM 5429 C C . ALA B 1 348 ? -5.48 11.492 18.328 1 95.81 348 ALA B C 1
ATOM 5431 O O . ALA B 1 348 ? -4.777 11.391 17.312 1 95.81 348 ALA B O 1
ATOM 5432 N N . PRO B 1 349 ? -5.398 12.469 19.156 1 96.81 349 PRO B N 1
ATOM 5433 C CA . PRO B 1 349 ? -4.352 13.461 18.922 1 96.81 349 PRO B CA 1
ATOM 5434 C C . PRO B 1 349 ? -2.953 12.938 19.25 1 96.81 349 PRO B C 1
ATOM 5436 O O . PRO B 1 349 ? -2.801 12.055 20.094 1 96.81 349 PRO B O 1
ATOM 5439 N N . VAL B 1 350 ? -1.988 13.453 18.562 1 98 350 VAL B N 1
ATOM 5440 C CA . VAL B 1 350 ? -0.564 13.211 18.766 1 98 350 VAL B CA 1
ATOM 5441 C C . VAL B 1 350 ? 0.129 14.508 19.172 1 98 350 VAL B C 1
ATOM 5443 O O . VAL B 1 350 ? -0.108 15.555 18.578 1 98 350 VAL B O 1
ATOM 5446 N N . VAL B 1 351 ? 0.989 14.477 20.266 1 98.19 351 VAL B N 1
ATOM 5447 C CA . VAL B 1 351 ? 1.66 15.688 20.703 1 98.19 351 VAL B CA 1
ATOM 5448 C C . VAL B 1 351 ? 3.125 15.383 21.016 1 98.19 351 VAL B C 1
ATOM 5450 O O . VAL B 1 351 ? 3.449 14.305 21.5 1 98.19 351 VAL B O 1
ATOM 5453 N N . ALA B 1 352 ? 3.92 16.328 20.672 1 98.25 352 ALA B N 1
ATOM 5454 C CA . ALA B 1 352 ? 5.348 16.25 20.953 1 98.25 352 ALA B CA 1
ATOM 5455 C C . ALA B 1 352 ? 5.832 17.484 21.719 1 98.25 352 ALA B C 1
ATOM 5457 O O . ALA B 1 352 ? 5.32 18.578 21.5 1 98.25 352 ALA B O 1
ATOM 5458 N N . THR B 1 353 ? 6.828 17.266 22.562 1 97.75 353 THR B N 1
ATOM 5459 C CA . THR B 1 353 ? 7.426 18.312 23.375 1 97.75 353 THR B CA 1
ATOM 5460 C C . THR B 1 353 ? 8.859 18.594 22.938 1 97.75 353 THR B C 1
ATOM 5462 O O . THR B 1 353 ? 9.656 17.656 22.797 1 97.75 353 THR B O 1
ATOM 5465 N N . PHE B 1 354 ? 9.109 19.844 22.703 1 97.25 354 PHE B N 1
ATOM 5466 C CA . PHE B 1 354 ? 10.453 20.297 22.359 1 97.25 354 PHE B CA 1
ATOM 5467 C C . PHE B 1 354 ? 10.945 21.344 23.359 1 97.25 354 PHE B C 1
ATOM 5469 O O . PHE B 1 354 ? 10.195 22.25 23.734 1 97.25 354 PHE B O 1
ATOM 5476 N N . ASP B 1 355 ? 12.18 21.203 23.781 1 95.88 355 ASP B N 1
ATOM 5477 C CA . ASP B 1 355 ? 12.781 22.172 24.688 1 95.88 355 ASP B CA 1
ATOM 5478 C C . ASP B 1 355 ? 13.93 22.922 24.016 1 95.88 355 ASP B C 1
ATOM 5480 O O . ASP B 1 355 ? 14.992 22.344 23.766 1 95.88 355 ASP B O 1
ATOM 5484 N N . PHE B 1 356 ? 13.711 24.219 23.844 1 90.69 356 PHE B N 1
ATOM 5485 C CA . PHE B 1 356 ? 14.68 25.031 23.109 1 90.69 356 PHE B CA 1
ATOM 5486 C C . PHE B 1 356 ? 15.562 25.812 24.078 1 90.69 356 PHE B C 1
ATOM 5488 O O . PHE B 1 356 ? 16.172 26.812 23.703 1 90.69 356 PHE B O 1
ATOM 5495 N N . SER B 1 357 ? 15.766 25.5 25.297 1 83.19 357 SER B N 1
ATOM 5496 C CA . SER B 1 357 ? 16.641 26.172 26.25 1 83.19 357 SER B CA 1
ATOM 5497 C C . SER B 1 357 ? 18.109 25.969 25.906 1 83.19 357 SER B C 1
ATOM 5499 O O . SER B 1 357 ? 18.469 24.984 25.281 1 83.19 357 SER B O 1
#

Secondary structure (DSSP, 8-state):
-------------------------------EEEEEEEEEEEE-SS-SSS-S--HHHHHHHHHHHHHHHT-SEEEEEEEPPEEETTEEEE-HHHHHHHTTSTTTT-EEEE---SSSS--SS-EEEEEESS-EEEEEEESSSSSPPPEE--SS-SSPPSS-EE------EEEEEEE-TTS-EEEEEEEEPPPSSPPP-TT-BSSSS-BS-HHHHHHHHHHHHHHHHHHHHHHHHHHHHHHHH-TT-EEEEEEE-SS-TTSHHHHHHHT-HHHH--GGGGGG-EEEGGGGS-GGG--SEEETTEEE--EEEEEEGGGGGTEEEEEE--TT---HHHHHHSS---SS-SS--EEEEEE--/-------------------------------EEEEEEEEEEEE-SS-SSS-S--HHHHHHHHHHHHHHHT-SEEEEEEEPPEEETTEEEE-HHHHHHHTTSTTTT-EEEE---SSSS--SS-EEEEEESSPEEEEEEESSSSSPPPEE--SS-SSPPSS-EE------EEEEEEE-TTS-EEEEEEEEPPPSSPPP-TT-EEETTEES-HHHHHHHHHHHHHHHHHHHHHHHHHHHHHHHH-TT-EEEEEEE-SS-TTSHHHHHHHT-HHHH--GGGGGG-EEEGGGGS-GGG--SEEETTEEE--EEEEEEGGGGGTEEEEEE--TT---HHHHHHSS---SS-SS--EEEEEE--

pLDDT: mean 87.19, std 20.69, range [16.52, 98.94]

Foldseek 3Di:
DPDDPPPPPDPPPPDDPPPPPPPPPCVVQCLKAKEKEDEFDQQDQDPVDPADDHLVQLLVVCLVVVQVRVHQKYKYKKQFWDDDPPDATHRVSVLSSCPPHPLNPWDKDWDPDPDPHRHRIIIIIMTHPFDWDDKDKDACPQHHQDWDQQDPAVVGDPDIDGPGFDDIKIWIWGQGSVRAIEIEIHDDAQAQQFADGHPQDPDPVRGNDPVRRVSRSVVSLVRLLRNLLSVLVVLVVVCVVPVLHKYKYWYFSNDACPRNSNCSNQVDCVVVVDVVCVQSGWDWQLVVPDPVQQAFAAEPNDGGNGITITIGPVQVVFWDHKDWDCPPADHVNVCVVPVHDDSGDRTTMMMTMGGRD/DPCPDDPPPPPPPPDPPPPPPPPPPCCVQCLKAKEKEDEFDQQDQDPVDPADDHLVQLLVVCLVVVQVRVHQKYKYWKQFWDDDPPDATHRVSVLSSCPPHPLNVWDWDWDPDPDPHRHRIIIIIMTHPFDWDDKDKDACPQHHQDWDQQDPAVVGDPDIDGPGFDDIKIWIWGQGSVRAIEIEIHDDAQAQQFADGHPQAPDPVRGNDPVRRVSRSVVSLVRLLRNLLSVLVVLVVVCVVPVPHKYKYWYFSNDACPRNSNCSNQVDCVVVVDVVCVSSGWDWQLVVPDPVQQAFAAEPNDGGNGITITIGPVQVVFWDHKDWDCPPADHVNVCVVPVHDDSGDRTTMMMTMGGRD

Solvent-accessible surface area (backbone atoms only — not comparable to full-atom values): 38608 Å² total; per-residue (Å²): 132,87,80,74,85,71,81,76,80,79,79,75,75,75,74,78,73,74,68,74,81,71,76,73,62,78,64,74,68,66,37,65,47,23,44,29,25,36,47,48,60,65,35,45,63,70,49,90,61,100,54,59,48,47,40,67,55,20,32,68,58,42,33,62,56,53,51,69,60,63,45,45,30,36,28,35,29,25,37,24,32,41,80,46,93,96,46,67,35,33,56,56,43,58,52,59,39,29,50,91,38,91,50,49,82,31,50,76,49,60,46,56,54,98,55,96,24,42,33,66,61,54,21,44,33,40,36,25,73,50,55,75,74,49,77,48,78,42,67,63,76,83,29,72,73,54,54,43,58,55,77,67,28,49,76,66,58,91,58,65,37,77,72,55,75,93,59,57,38,36,37,36,31,30,43,44,84,85,68,46,66,36,38,39,34,35,41,54,40,45,54,75,62,56,42,88,49,56,76,34,56,77,49,98,65,22,31,70,41,38,40,45,40,38,51,14,34,47,52,21,50,50,38,23,38,53,52,22,37,36,50,28,48,49,51,50,54,51,36,72,76,33,75,79,61,41,40,39,43,29,21,40,49,54,41,40,78,89,32,59,40,45,43,20,47,24,26,47,37,87,75,22,48,24,73,88,41,56,83,66,24,31,44,59,54,60,72,77,43,59,73,96,64,49,33,24,31,34,47,82,89,38,71,36,39,26,62,48,48,31,26,30,61,77,52,54,81,24,52,74,51,61,49,61,61,45,89,78,58,49,51,48,56,59,35,74,74,38,92,52,52,68,49,55,40,56,41,30,38,38,38,36,35,31,43,66,113,135,82,83,72,85,82,77,87,72,79,76,79,78,75,74,76,73,76,66,76,81,68,79,73,62,78,65,75,68,67,36,64,46,24,45,31,25,35,45,48,60,65,36,45,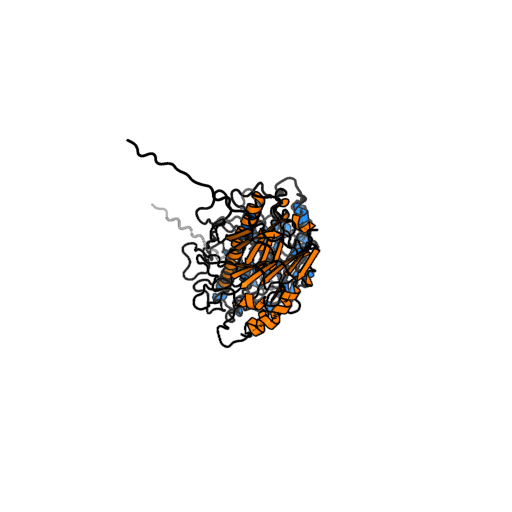62,72,48,89,61,100,55,59,51,45,40,69,54,20,34,67,56,42,32,61,57,53,50,69,59,63,46,45,31,37,26,36,29,25,36,23,31,40,79,47,92,97,46,66,34,34,54,55,44,57,52,59,40,30,49,94,37,90,51,50,82,30,50,76,50,61,47,57,54,98,55,98,23,43,33,65,61,54,22,44,32,40,36,25,74,50,56,75,73,48,78,47,78,44,68,64,74,83,32,71,72,54,53,43,57,56,76,67,29,49,77,66,58,89,58,65,38,76,70,56,76,94,59,57,37,39,38,37,32,30,42,44,84,82,69,44,65,36,38,40,34,36,42,55,42,46,53,76,63,54,41,86,49,56,74,32,57,79,50,99,65,20,31,70,41,38,42,44,40,37,50,14,35,47,52,21,48,50,36,24,38,53,52,22,35,35,52,28,49,50,51,50,53,51,37,71,76,33,74,79,61,41,40,38,43,29,20,40,50,54,40,39,79,89,33,60,40,46,44,19,48,22,26,47,37,88,75,20,49,23,74,89,41,56,83,65,25,32,44,60,53,61,73,78,44,59,75,95,64,48,32,24,32,36,46,82,89,38,72,37,38,26,61,49,47,33,27,31,60,79,52,54,82,24,51,74,50,61,48,60,63,44,87,75,59,48,51,49,58,59,37,73,74,37,92,52,54,66,49,55,40,56,41,29,37,38,37,37,37,31,42,67,114

Organism: NCBI:txid175570